Protein AF-0000000068181730 (afdb_homodimer)

Radius of gyration: 27.71 Å; Cα contacts (8 Å, |Δi|>4): 820; chains: 2; bounding box: 53×85×64 Å

Structure (mmCIF, N/CA/C/O backbone):
data_AF-0000000068181730-model_v1
#
loop_
_entity.id
_entity.type
_entity.pdbx_description
1 polymer 'RES domain-containing protein'
#
loop_
_atom_site.group_PDB
_atom_site.id
_atom_site.type_symbol
_atom_site.label_atom_id
_atom_site.label_alt_id
_atom_site.label_comp_id
_atom_site.label_asym_id
_atom_site.label_entity_id
_atom_site.label_seq_id
_atom_site.pdbx_PDB_ins_code
_atom_site.Cartn_x
_atom_site.Cartn_y
_atom_site.Cartn_z
_atom_site.occupancy
_atom_site.B_iso_or_equiv
_atom_site.auth_seq_id
_atom_site.auth_comp_id
_atom_site.auth_asym_id
_atom_site.auth_atom_id
_atom_site.pdbx_PDB_model_num
ATOM 1 N N . MET A 1 1 ? 21.375 6.812 -10.547 1 63.5 1 MET A N 1
ATOM 2 C CA . MET A 1 1 ? 20.531 7.949 -10.883 1 63.5 1 MET A CA 1
ATOM 3 C C . MET A 1 1 ? 19.5 7.566 -11.938 1 63.5 1 MET A C 1
ATOM 5 O O . MET A 1 1 ? 18.297 7.789 -11.75 1 63.5 1 MET A O 1
ATOM 9 N N . LEU A 1 2 ? 19.984 6.859 -12.977 1 66.31 2 LEU A N 1
ATOM 10 C CA . LEU A 1 2 ? 19.094 6.492 -14.07 1 66.31 2 LEU A CA 1
ATOM 11 C C . LEU A 1 2 ? 18.047 5.492 -13.602 1 66.31 2 LEU A C 1
ATOM 13 O O . LEU A 1 2 ? 16.859 5.617 -13.938 1 66.31 2 LEU A O 1
ATOM 17 N N . VAL A 1 3 ? 18.453 4.613 -12.711 1 73.75 3 VAL A N 1
ATOM 18 C CA . VAL A 1 3 ? 17.547 3.568 -12.242 1 73.75 3 VAL A CA 1
ATOM 19 C C . VAL A 1 3 ? 16.469 4.184 -11.359 1 73.75 3 VAL A C 1
ATOM 21 O O . VAL A 1 3 ? 15.289 3.807 -11.438 1 73.75 3 VAL A O 1
ATOM 24 N N . VAL A 1 4 ? 16.906 5.164 -10.656 1 78.12 4 VAL A N 1
ATOM 25 C CA . VAL A 1 4 ? 15.977 5.816 -9.742 1 78.12 4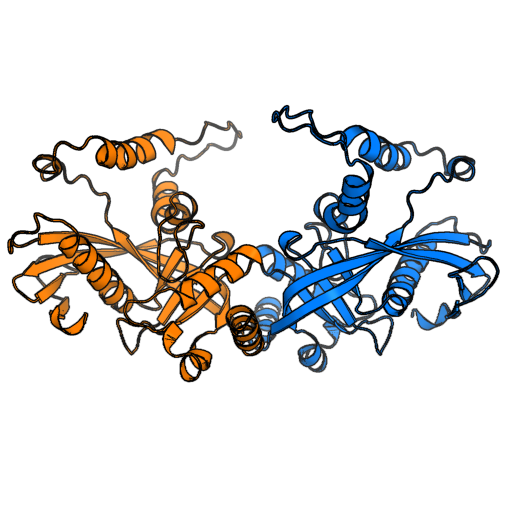 VAL A CA 1
ATOM 26 C C . VA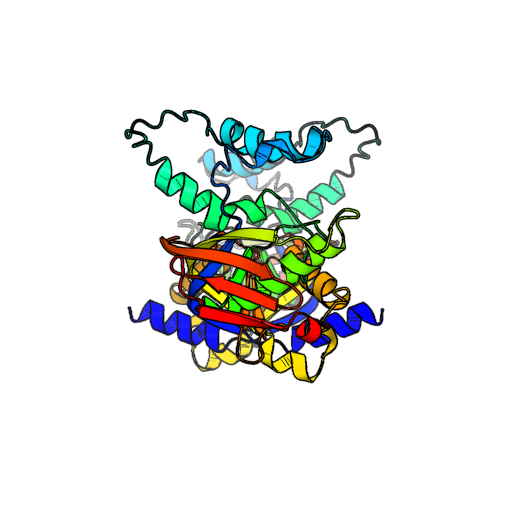L A 1 4 ? 14.938 6.598 -10.539 1 78.12 4 VAL A C 1
ATOM 28 O O . VAL A 1 4 ? 13.742 6.539 -10.242 1 78.12 4 VAL A O 1
ATOM 31 N N . PHE A 1 5 ? 15.375 7.266 -11.547 1 78.31 5 PHE A N 1
ATOM 32 C CA . PHE A 1 5 ? 14.469 8.047 -12.375 1 78.31 5 PHE A CA 1
ATOM 33 C C . PHE A 1 5 ? 13.508 7.133 -13.133 1 78.31 5 PHE A C 1
ATOM 35 O O . PHE A 1 5 ? 12.32 7.441 -13.266 1 78.31 5 PHE A O 1
ATOM 42 N N . GLU A 1 6 ? 14.039 6.059 -13.617 1 83.19 6 GLU A N 1
ATOM 43 C CA . GLU A 1 6 ? 13.211 5.094 -14.328 1 83.19 6 GLU A CA 1
ATOM 44 C C . GLU A 1 6 ? 12.133 4.512 -13.422 1 83.19 6 GLU A C 1
ATOM 46 O O . GLU A 1 6 ? 10.984 4.367 -13.836 1 83.19 6 GLU A O 1
ATOM 51 N N . MET A 1 7 ? 12.492 4.281 -12.242 1 89.31 7 MET A N 1
ATOM 52 C CA . MET A 1 7 ? 11.562 3.717 -11.273 1 89.31 7 MET A CA 1
ATOM 53 C C . MET A 1 7 ? 10.477 4.723 -10.914 1 89.31 7 MET A C 1
ATOM 55 O O . MET A 1 7 ? 9.305 4.355 -10.781 1 89.31 7 MET A O 1
ATOM 59 N N . ARG A 1 8 ? 10.883 5.996 -10.828 1 86.94 8 ARG A N 1
ATOM 60 C CA . ARG A 1 8 ? 9.922 7.047 -10.531 1 86.94 8 ARG A CA 1
ATOM 61 C C . ARG A 1 8 ? 8.906 7.203 -11.656 1 86.94 8 ARG A C 1
ATOM 63 O O . ARG A 1 8 ? 7.707 7.324 -11.406 1 86.94 8 ARG A O 1
ATOM 70 N N . SER A 1 9 ? 9.414 7.199 -12.852 1 88.75 9 SER A N 1
ATOM 71 C CA . SER A 1 9 ? 8.547 7.328 -14.016 1 88.75 9 SER A CA 1
ATOM 72 C C . SER A 1 9 ? 7.598 6.145 -14.133 1 88.75 9 SER A C 1
ATOM 74 O O . SER A 1 9 ? 6.414 6.316 -14.445 1 88.75 9 SER A O 1
ATOM 76 N N . LEU A 1 10 ? 8.102 4.988 -13.867 1 93 10 LEU A N 1
ATOM 77 C CA . LEU A 1 10 ? 7.297 3.773 -13.93 1 93 10 LEU A CA 1
ATOM 78 C C . LEU A 1 10 ? 6.121 3.848 -12.961 1 93 10 LEU A C 1
ATOM 80 O O . LEU A 1 10 ? 4.969 3.688 -13.367 1 93 10 LEU A O 1
ATOM 84 N N . PHE A 1 11 ? 6.355 4.203 -11.734 1 93.25 11 PHE A N 1
ATOM 85 C CA . PHE A 1 11 ? 5.312 4.191 -10.719 1 93.25 11 PHE A CA 1
ATOM 86 C C . PHE A 1 11 ? 4.332 5.336 -10.93 1 93.25 11 PHE A C 1
ATOM 88 O O . PHE A 1 11 ? 3.148 5.215 -10.609 1 93.25 11 PHE A O 1
ATOM 95 N N . ALA A 1 12 ? 4.797 6.398 -11.484 1 89.56 12 ALA A N 1
ATOM 96 C CA . ALA A 1 12 ? 3.934 7.551 -11.734 1 89.56 12 ALA A CA 1
ATOM 97 C C . ALA A 1 12 ? 2.873 7.219 -12.781 1 89.56 12 ALA A C 1
ATOM 99 O O . ALA A 1 12 ? 1.858 7.914 -12.891 1 89.56 12 ALA A O 1
ATOM 100 N N . GLN A 1 13 ? 3.062 6.148 -13.516 1 91.94 13 GLN A N 1
ATOM 101 C CA . GLN A 1 13 ? 2.166 5.805 -14.617 1 91.94 13 GLN A CA 1
ATOM 102 C C . GLN A 1 13 ? 1.231 4.664 -14.227 1 91.94 13 GLN A C 1
ATOM 104 O O . GLN A 1 13 ? 0.318 4.316 -14.977 1 91.94 13 GLN A O 1
ATOM 109 N N . LEU A 1 14 ? 1.401 4.168 -13.055 1 93.62 14 LEU A N 1
ATOM 110 C CA . LEU A 1 14 ? 0.621 3.002 -12.648 1 93.62 14 LEU A CA 1
ATOM 111 C C . LEU A 1 14 ? -0.797 3.406 -12.258 1 93.62 14 LEU A C 1
ATOM 113 O O . LEU A 1 14 ? -1.021 4.523 -11.789 1 93.62 14 LEU A O 1
ATOM 117 N N . THR A 1 15 ? -1.684 2.508 -12.508 1 92.88 15 THR A N 1
ATOM 118 C CA . THR A 1 15 ? -3.045 2.566 -11.984 1 92.88 15 THR A CA 1
ATOM 119 C C . THR A 1 15 ? -3.305 1.418 -11.016 1 92.88 15 THR A C 1
ATOM 121 O O . THR A 1 15 ? -2.428 0.584 -10.781 1 92.88 15 THR A O 1
ATOM 124 N N . LEU A 1 16 ? -4.484 1.465 -10.43 1 95.44 16 LEU A N 1
ATOM 125 C CA . LEU A 1 16 ? -4.895 0.364 -9.562 1 95.44 16 LEU A CA 1
ATOM 126 C C . LEU A 1 16 ? -5.977 -0.477 -10.234 1 95.44 16 LEU A C 1
ATOM 128 O O . LEU A 1 16 ? -6.648 -0.011 -11.156 1 95.44 16 LEU A O 1
ATOM 132 N N . THR A 1 17 ? -6.066 -1.649 -9.852 1 95.44 17 THR A N 1
ATOM 133 C CA . THR A 1 17 ? -7.199 -2.518 -10.156 1 95.44 17 THR A CA 1
ATOM 134 C C . THR A 1 17 ? -7.785 -3.113 -8.883 1 95.44 17 THR A C 1
ATOM 136 O O . THR A 1 17 ? -7.051 -3.631 -8.039 1 95.44 17 THR A O 1
ATOM 139 N N . ASP A 1 18 ? -9.07 -2.967 -8.766 1 95.25 18 ASP A N 1
ATOM 140 C CA . ASP A 1 18 ? -9.75 -3.463 -7.574 1 95.25 18 ASP A CA 1
ATOM 141 C C . ASP A 1 18 ? -10.102 -4.945 -7.715 1 95.25 18 ASP A C 1
ATOM 143 O O . ASP A 1 18 ? -11.047 -5.301 -8.414 1 95.25 18 ASP A O 1
ATOM 147 N N . VAL A 1 19 ? -9.414 -5.812 -7 1 95.88 19 VAL A N 1
ATOM 148 C CA . VAL A 1 19 ? -9.531 -7.262 -7.094 1 95.88 19 VAL A CA 1
ATOM 149 C C . VAL A 1 19 ? -10.383 -7.789 -5.938 1 95.88 19 VAL A C 1
ATOM 151 O O . VAL A 1 19 ? -10.117 -7.477 -4.773 1 95.88 19 VAL A O 1
ATOM 154 N N . HIS A 1 20 ? -11.406 -8.5 -6.262 1 95.69 20 HIS A N 1
ATOM 155 C CA . HIS A 1 20 ? -12.266 -9.227 -5.324 1 95.69 20 HIS A CA 1
ATOM 156 C C . HIS A 1 20 ? -12.648 -10.594 -5.871 1 95.69 20 HIS A C 1
ATOM 158 O O . HIS A 1 20 ? -13.773 -10.789 -6.336 1 95.69 20 HIS A O 1
ATOM 164 N N . GLN A 1 21 ? -11.711 -11.492 -5.719 1 97.31 21 GLN A N 1
ATOM 165 C CA . GLN A 1 21 ? -11.93 -12.797 -6.336 1 97.31 21 GLN A CA 1
ATOM 166 C C . GLN A 1 21 ? -11.031 -13.859 -5.711 1 97.31 21 GLN A C 1
ATOM 168 O O . GLN A 1 21 ? -10.117 -13.539 -4.945 1 97.31 21 GLN A O 1
ATOM 173 N N . ASP A 1 22 ? -11.344 -15.109 -6.051 1 98.25 22 ASP A N 1
ATOM 174 C CA . ASP A 1 22 ? -10.445 -16.203 -5.719 1 98.25 22 ASP A CA 1
ATOM 175 C C . ASP A 1 22 ? -9.258 -16.25 -6.672 1 98.25 22 ASP A C 1
ATOM 177 O O . ASP A 1 22 ? -9.414 -16.047 -7.879 1 98.25 22 ASP A O 1
ATOM 181 N N . ILE A 1 23 ? -8.148 -16.531 -6.098 1 98.56 23 ILE A N 1
ATOM 182 C CA . ILE A 1 23 ? -6.895 -16.688 -6.828 1 98.56 23 ILE A CA 1
ATOM 183 C C . ILE A 1 23 ? -6.328 -18.078 -6.578 1 98.56 23 ILE A C 1
ATOM 185 O O . ILE A 1 23 ? -6.422 -18.609 -5.469 1 98.56 23 ILE A O 1
ATOM 189 N N . ALA A 1 24 ? -5.797 -18.688 -7.613 1 98.75 24 ALA A N 1
ATOM 190 C CA . ALA A 1 24 ? -5.238 -20.031 -7.5 1 98.75 24 ALA A CA 1
ATOM 191 C C . ALA A 1 24 ? -3.818 -19.984 -6.938 1 98.75 24 ALA A C 1
ATOM 193 O O . ALA A 1 24 ? -2.979 -19.219 -7.41 1 98.75 24 ALA A O 1
ATOM 194 N N . ARG A 1 25 ? -3.602 -20.766 -5.988 1 98.44 25 ARG A N 1
ATOM 195 C CA . ARG A 1 25 ? -2.305 -20.953 -5.348 1 98.44 25 ARG A CA 1
ATOM 196 C C . ARG A 1 25 ? -1.82 -22.391 -5.5 1 98.44 25 ARG A C 1
ATOM 198 O O . ARG A 1 25 ? -2.488 -23.328 -5.055 1 98.44 25 ARG A O 1
ATOM 205 N N . ASN A 1 26 ? -0.665 -22.578 -6.156 1 97.44 26 ASN A N 1
ATOM 206 C CA . ASN A 1 26 ? -0.078 -23.875 -6.461 1 97.44 26 ASN A CA 1
ATOM 207 C C . ASN A 1 26 ? 1.216 -24.094 -5.684 1 97.44 26 ASN A C 1
ATOM 209 O O . ASN A 1 26 ? 2.213 -23.422 -5.918 1 97.44 26 ASN A O 1
ATOM 213 N N . ILE A 1 27 ? 1.156 -25.031 -4.73 1 94.75 27 ILE A N 1
ATOM 214 C CA . ILE A 1 27 ? 2.318 -25.266 -3.883 1 94.75 27 ILE A CA 1
ATOM 215 C C . ILE A 1 27 ? 2.727 -26.734 -3.959 1 94.75 27 ILE A C 1
ATOM 217 O O . ILE A 1 27 ? 1.942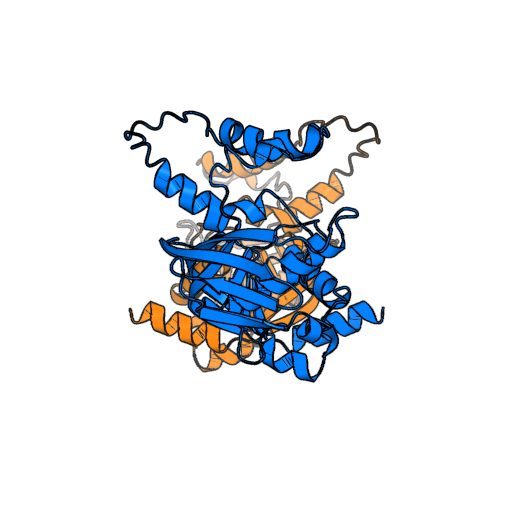 -27.578 -4.398 1 94.75 27 ILE A O 1
ATOM 221 N N . VAL A 1 28 ? 3.973 -26.938 -3.568 1 90.88 28 VAL A N 1
ATOM 222 C CA . VAL A 1 28 ? 4.453 -28.312 -3.475 1 90.88 28 VAL A CA 1
ATOM 223 C C . VAL A 1 28 ? 3.711 -29.047 -2.357 1 90.88 28 VAL A C 1
ATOM 225 O O . VAL A 1 28 ? 3.482 -28.484 -1.284 1 90.88 28 VAL A O 1
ATOM 228 N N . SER A 1 29 ? 3.225 -30.188 -2.621 1 79.94 29 SER A N 1
ATOM 229 C CA . SER A 1 29 ? 2.539 -30.984 -1.618 1 79.94 29 SER A CA 1
ATOM 230 C C . SER A 1 29 ? 3.525 -31.578 -0.613 1 79.94 29 SER A C 1
ATOM 232 O O . SER A 1 29 ? 4.598 -32.062 -0.992 1 79.94 29 SER A O 1
ATOM 234 N N . LEU A 1 30 ? 3.545 -31.078 0.678 1 55.16 30 LEU A N 1
ATOM 235 C CA . LEU A 1 30 ? 4.391 -31.719 1.68 1 55.16 30 LEU A CA 1
ATOM 236 C C . LEU A 1 30 ? 3.936 -33.156 1.942 1 55.16 30 LEU A C 1
ATOM 238 O O . LEU A 1 30 ? 4.453 -33.812 2.84 1 55.16 30 LEU A O 1
ATOM 242 N N . ARG A 1 31 ? 2.988 -33.594 1.496 1 46.03 31 ARG A N 1
ATOM 243 C CA . ARG A 1 31 ? 2.689 -35 1.79 1 46.03 31 ARG A CA 1
ATOM 244 C C . ARG A 1 31 ? 3.963 -35.812 1.816 1 46.03 31 ARG A C 1
ATOM 246 O O . ARG A 1 31 ? 4.934 -35.5 1.126 1 46.03 31 ARG A O 1
ATOM 253 N N . GLN A 1 32 ? 4.035 -36.875 2.727 1 39.31 32 GLN A N 1
ATOM 254 C CA . GLN A 1 32 ? 4.887 -38 3.16 1 39.31 32 GLN A CA 1
ATOM 255 C C . GLN A 1 32 ? 5.539 -38.688 1.97 1 39.31 32 GLN A C 1
ATOM 257 O O . GLN A 1 32 ? 4.883 -39.438 1.248 1 39.31 32 GLN A O 1
ATOM 262 N N . SER A 1 33 ? 6.152 -38.156 1.088 1 33.31 33 SER A N 1
ATOM 263 C CA . SER A 1 33 ? 6.93 -39.281 0.602 1 33.31 33 SER A CA 1
ATOM 264 C C . SER A 1 33 ? 7.59 -40.031 1.754 1 33.31 33 SER A C 1
ATOM 266 O O . SER A 1 33 ? 8.523 -39.531 2.379 1 33.31 33 SER A O 1
ATOM 268 N N . GLN A 1 34 ? 7.07 -40.625 2.699 1 33.78 34 GLN A N 1
ATOM 269 C CA . GLN A 1 34 ? 7.668 -41.75 3.412 1 33.78 34 GLN A CA 1
ATOM 270 C C . GLN A 1 34 ? 8.648 -42.5 2.523 1 33.78 34 GLN A C 1
ATOM 272 O O . GLN A 1 34 ? 9.703 -42.938 2.99 1 33.78 34 GLN A O 1
ATOM 277 N N . ASN A 1 35 ? 8.328 -42.969 1.306 1 33 35 ASN A N 1
ATOM 278 C CA . ASN A 1 35 ? 9.219 -43.875 0.572 1 33 35 ASN A CA 1
ATOM 279 C C . ASN A 1 35 ? 10.336 -43.094 -0.133 1 33 35 ASN A C 1
ATOM 281 O O . ASN A 1 35 ? 11.383 -43.656 -0.443 1 33 35 ASN A O 1
ATOM 285 N N . LEU A 1 36 ? 10.133 -41.938 -0.705 1 33.47 36 LEU A N 1
ATOM 286 C CA . LEU A 1 36 ? 11.234 -41.438 -1.514 1 33.47 36 LEU A CA 1
ATOM 287 C C . LEU A 1 36 ? 12.258 -40.719 -0.646 1 33.47 36 LEU A C 1
ATOM 289 O O . LEU A 1 36 ? 13.289 -40.25 -1.146 1 33.47 36 LEU A O 1
ATOM 293 N N . PHE A 1 37 ? 12.008 -40.281 0.614 1 33.31 37 PHE A N 1
ATOM 294 C CA . PHE A 1 37 ? 13.031 -39.812 1.543 1 33.31 37 PHE A CA 1
ATOM 295 C C . PHE A 1 37 ? 14.156 -40.844 1.649 1 33.31 37 PHE A C 1
ATOM 297 O O . PHE A 1 37 ? 15.102 -40.656 2.42 1 33.31 37 PHE A O 1
ATOM 304 N N . ASP A 1 38 ? 13.859 -42 1.159 1 32.56 38 ASP A N 1
ATOM 305 C CA . ASP A 1 38 ? 14.992 -42.938 1.269 1 32.56 38 ASP A CA 1
ATOM 306 C C . ASP A 1 38 ? 16.203 -42.406 0.51 1 32.56 38 ASP A C 1
ATOM 308 O O . ASP A 1 38 ? 17.344 -42.688 0.875 1 32.56 38 ASP A O 1
ATOM 312 N N . ASP A 1 39 ? 16.016 -41.969 -0.745 1 29.7 39 ASP A N 1
ATOM 313 C CA . ASP A 1 39 ? 17.234 -41.812 -1.526 1 29.7 39 ASP A CA 1
ATOM 314 C C . ASP A 1 39 ? 17.781 -40.406 -1.44 1 29.7 39 ASP A C 1
ATOM 316 O O . ASP A 1 39 ? 18.641 -40 -2.236 1 29.7 39 ASP A O 1
ATOM 320 N N . LEU A 1 40 ? 17.031 -39.438 -0.849 1 31.88 40 LEU A N 1
ATOM 321 C CA . LEU A 1 40 ? 17.75 -38.156 -0.854 1 31.88 40 LEU A CA 1
ATOM 322 C C . LEU A 1 40 ? 19.062 -38.281 -0.098 1 31.88 40 LEU A C 1
ATOM 324 O O . LEU A 1 40 ? 19.203 -39.125 0.792 1 31.88 40 LEU A O 1
ATOM 328 N N . THR A 1 41 ? 20.109 -37.656 -0.717 1 32.34 41 THR A N 1
ATOM 329 C CA . THR A 1 41 ? 21.484 -37.688 -0.242 1 32.34 41 THR A CA 1
ATOM 330 C C . THR A 1 41 ? 21.562 -37.375 1.247 1 32.34 41 THR A C 1
ATOM 332 O O . THR A 1 41 ? 20.641 -36.75 1.793 1 32.34 41 THR A O 1
ATOM 335 N N . ASP A 1 42 ? 22.578 -37.812 2.045 1 32.16 42 ASP A N 1
ATOM 336 C CA . ASP A 1 42 ? 23.109 -37.719 3.396 1 32.16 42 ASP A CA 1
ATOM 337 C C . ASP A 1 42 ? 23.109 -36.25 3.885 1 32.16 42 ASP A C 1
ATOM 339 O O . ASP A 1 42 ? 23.641 -35.969 4.953 1 32.16 42 ASP A O 1
ATOM 343 N N . ASP A 1 43 ? 22.906 -35.219 2.943 1 31.81 43 ASP A N 1
ATOM 344 C CA . ASP A 1 43 ? 23.188 -34 3.664 1 31.81 43 ASP A CA 1
ATOM 345 C C . ASP A 1 43 ? 22.031 -33.625 4.59 1 31.81 43 ASP A C 1
ATOM 347 O O . ASP A 1 43 ? 20.891 -33.5 4.145 1 31.81 43 ASP A O 1
ATOM 351 N N . PRO A 1 44 ? 22.062 -33.75 5.938 1 34.5 44 PRO A N 1
ATOM 352 C CA . PRO A 1 44 ? 21.172 -33.531 7.074 1 34.5 44 PRO A CA 1
ATOM 353 C C . PRO A 1 44 ? 20.453 -32.188 6.988 1 34.5 44 PRO A C 1
ATOM 355 O O . PRO A 1 44 ? 19.359 -32 7.566 1 34.5 44 PRO A O 1
ATOM 358 N N . ALA A 1 45 ? 21.062 -31.234 6.441 1 34.16 45 ALA A N 1
ATOM 359 C CA . ALA A 1 45 ? 20.562 -29.875 6.656 1 34.16 45 ALA A CA 1
ATOM 360 C C . ALA A 1 45 ? 19.234 -29.656 5.957 1 34.16 45 ALA A C 1
ATOM 362 O O . ALA A 1 45 ? 18.391 -28.875 6.422 1 34.16 45 ALA A O 1
ATOM 363 N N . GLY A 1 46 ? 19 -30.172 4.812 1 35.09 46 GLY A N 1
ATOM 364 C CA . GLY A 1 46 ? 17.766 -29.984 4.066 1 35.09 46 GLY A CA 1
ATOM 365 C C . GLY A 1 46 ? 16.562 -30.641 4.73 1 35.09 46 GLY A C 1
ATOM 366 O O . GLY A 1 46 ? 15.438 -30.188 4.551 1 35.09 46 GLY A O 1
ATOM 367 N N . TRP A 1 47 ? 16.781 -31.812 5.387 1 35.69 47 TRP A N 1
ATOM 368 C CA . TRP A 1 47 ? 15.742 -32.594 6.074 1 35.69 47 TRP A CA 1
ATOM 369 C C . TRP A 1 47 ? 15.219 -31.828 7.285 1 35.69 47 TRP A C 1
ATOM 371 O O . TRP A 1 47 ? 14.016 -31.828 7.555 1 35.69 47 TRP A O 1
ATOM 381 N N . LEU A 1 48 ? 16.125 -31.188 7.945 1 35.31 48 LEU A N 1
ATOM 382 C CA . LEU A 1 48 ? 15.766 -30.547 9.203 1 35.31 48 LEU A CA 1
ATOM 383 C C . LEU A 1 48 ? 14.742 -29.438 8.977 1 35.31 48 LEU A C 1
ATOM 385 O O . LEU A 1 48 ? 13.852 -29.234 9.805 1 35.31 48 LEU A O 1
ATOM 389 N N . LEU A 1 49 ? 14.758 -28.781 7.84 1 34.69 49 LEU A N 1
ATOM 390 C CA . LEU A 1 49 ? 13.859 -27.641 7.691 1 34.69 49 LEU A CA 1
ATOM 391 C C . LEU A 1 49 ? 12.414 -28.109 7.5 1 34.69 49 LEU A C 1
ATOM 393 O O . LEU A 1 49 ? 11.492 -27.516 8.07 1 34.69 49 LEU A O 1
ATOM 397 N N . ALA A 1 50 ? 12.047 -29.188 6.84 1 35.5 50 ALA A N 1
ATOM 398 C CA . ALA A 1 50 ? 10.68 -29.688 6.719 1 35.5 50 ALA A CA 1
ATOM 399 C C . ALA A 1 50 ? 10.188 -30.266 8.039 1 35.5 50 ALA A C 1
ATOM 401 O O . ALA A 1 50 ? 9.055 -30.031 8.445 1 35.5 50 ALA A O 1
ATOM 402 N N . GLN A 1 51 ? 10.961 -31.047 8.766 1 38.28 51 GLN A N 1
ATOM 403 C CA . GLN A 1 51 ? 10.578 -31.609 10.055 1 38.28 51 GLN A CA 1
ATOM 404 C C . GLN A 1 51 ? 10.484 -30.547 11.133 1 38.28 51 GLN A C 1
ATOM 406 O O . GLN A 1 51 ? 9.625 -30.609 12.016 1 38.28 51 GLN A O 1
ATOM 411 N N . LYS A 1 52 ? 11.414 -29.594 11.219 1 38.03 52 LYS A N 1
ATOM 412 C CA . LYS A 1 52 ? 11.375 -28.547 12.227 1 38.03 52 LYS A CA 1
ATOM 413 C C . LYS A 1 52 ? 10.195 -27.609 12 1 38.03 52 LYS A C 1
ATOM 415 O O . LYS A 1 52 ? 9.609 -27.094 12.953 1 38.03 52 LYS A O 1
ATOM 420 N N . VAL A 1 53 ? 9.727 -27.375 10.828 1 37.44 53 VAL A N 1
ATOM 421 C CA . VAL A 1 53 ? 8.555 -26.531 10.586 1 37.44 53 VAL A CA 1
ATOM 422 C C . VAL A 1 53 ? 7.301 -27.234 11.102 1 37.44 53 VAL A C 1
ATOM 424 O O . VAL A 1 53 ? 6.418 -26.594 11.68 1 37.44 53 VAL A O 1
ATOM 427 N N . GLU A 1 54 ? 7.152 -28.594 10.977 1 36.53 54 GLU A N 1
ATOM 428 C CA . GLU A 1 54 ? 6.012 -29.25 11.609 1 36.53 54 GLU A CA 1
ATOM 429 C C . GLU A 1 54 ? 6.066 -29.109 13.125 1 36.53 54 GLU A C 1
ATOM 431 O O . GLU A 1 54 ? 5.035 -28.922 13.773 1 36.53 54 GLU A O 1
ATOM 436 N N . ALA A 1 55 ? 7.211 -29.344 13.758 1 38.31 55 ALA A N 1
ATOM 437 C CA . ALA A 1 55 ? 7.309 -29.266 15.219 1 38.31 55 ALA A CA 1
ATOM 438 C C . ALA A 1 55 ? 7.184 -27.828 15.703 1 38.31 55 ALA A C 1
ATOM 440 O O . ALA A 1 55 ? 6.617 -27.578 16.766 1 38.31 55 ALA A O 1
ATOM 441 N N . GLU A 1 56 ? 7.84 -26.891 15.086 1 36.12 56 GLU A N 1
ATOM 442 C CA . GLU A 1 56 ? 7.883 -25.531 15.617 1 36.12 56 GLU A CA 1
ATOM 443 C C . GLU A 1 56 ? 6.566 -24.812 15.375 1 36.12 56 GLU A C 1
ATOM 445 O O . GLU A 1 56 ? 6.305 -23.766 15.977 1 36.12 56 GLU A O 1
ATOM 450 N N . ILE A 1 57 ? 5.758 -25.25 14.484 1 34.38 57 ILE A N 1
ATOM 451 C CA . ILE A 1 57 ? 4.492 -24.562 14.242 1 34.38 57 ILE A CA 1
ATOM 452 C C . ILE A 1 57 ? 3.51 -24.875 15.367 1 34.38 57 ILE A C 1
ATOM 454 O O . ILE A 1 57 ? 2.322 -24.562 15.266 1 34.38 57 ILE A O 1
ATOM 458 N N . LYS A 1 58 ? 4.031 -25.641 16.344 1 34.09 58 LYS A N 1
ATOM 459 C CA . LYS A 1 58 ? 3.072 -25.734 17.453 1 34.09 58 LYS A CA 1
ATOM 460 C C . LYS A 1 58 ? 2.902 -24.375 18.141 1 34.09 58 LYS A C 1
ATOM 462 O O . LYS A 1 58 ? 3.867 -23.812 18.656 1 34.09 58 LYS A O 1
ATOM 467 N N . PRO A 1 59 ? 1.956 -23.547 17.828 1 30.56 59 PRO A N 1
ATOM 468 C CA . PRO A 1 59 ? 1.731 -22.328 18.594 1 30.56 59 PRO A CA 1
ATOM 469 C C . PRO A 1 59 ? 1.708 -22.562 20.109 1 30.56 59 PRO A C 1
ATOM 471 O O . PRO A 1 59 ? 1.423 -23.688 20.547 1 30.56 59 PRO A O 1
ATOM 474 N N . PRO A 1 60 ? 2.398 -21.719 20.812 1 29.53 60 PRO A N 1
ATOM 475 C CA . PRO A 1 60 ? 2.211 -21.859 22.25 1 29.53 60 PRO A CA 1
ATOM 476 C C . PRO A 1 60 ? 0.738 -21.859 22.656 1 29.53 60 PRO A C 1
ATOM 478 O O . PRO A 1 60 ? -0.103 -21.297 21.953 1 29.53 60 PRO A O 1
ATOM 481 N N . PRO A 1 61 ? 0.327 -22.766 23.609 1 30.83 61 PRO A N 1
ATOM 482 C CA . PRO A 1 61 ? -1.023 -22.812 24.172 1 30.83 61 PRO A CA 1
ATOM 483 C C . PRO A 1 61 ? -1.485 -21.453 24.703 1 30.83 61 PRO A C 1
ATOM 485 O O . PRO A 1 61 ? -0.974 -20.984 25.719 1 30.83 61 PRO A O 1
ATOM 488 N N . TYR A 1 62 ? -1.411 -20.391 24.047 1 26.58 62 TYR A N 1
ATOM 489 C CA . TYR A 1 62 ? -2.154 -19.344 24.719 1 26.58 62 TYR A CA 1
ATOM 490 C C . TYR A 1 62 ? -3.582 -19.781 25.016 1 26.58 62 TYR A C 1
ATOM 492 O O . TYR A 1 62 ? -4.293 -20.234 24.125 1 26.58 62 TYR A O 1
ATOM 500 N N . ARG A 1 63 ? -3.922 -20 26.344 1 28.45 63 ARG A N 1
ATOM 501 C CA . ARG A 1 63 ? -5.098 -20.359 27.125 1 28.45 63 ARG A CA 1
ATOM 502 C C . ARG A 1 63 ? -6.195 -19.312 26.984 1 28.45 63 ARG A C 1
ATOM 504 O O . ARG A 1 63 ? -6.254 -18.359 27.766 1 28.45 63 ARG A O 1
ATOM 511 N N . SER A 1 64 ? -6.41 -18.516 25.938 1 28.61 64 SER A N 1
ATOM 512 C CA . SER A 1 64 ? -7.723 -17.906 26.109 1 28.61 64 SER A CA 1
ATOM 513 C C . SER A 1 64 ? -8.797 -18.969 26.312 1 28.61 64 SER A C 1
ATOM 515 O O . SER A 1 64 ? -8.633 -20.109 25.906 1 28.61 64 SER A O 1
ATOM 517 N N . TYR A 1 65 ? -9.758 -18.781 27.234 1 31.58 65 TYR A N 1
ATOM 518 C CA . TYR A 1 65 ? -10.836 -19.641 27.734 1 31.58 65 TYR A CA 1
ATOM 519 C C . TYR A 1 65 ? -11.625 -20.25 26.578 1 31.58 65 TYR A C 1
ATOM 521 O O . TYR A 1 65 ? -12.562 -21.016 26.812 1 31.58 65 TYR A O 1
ATOM 529 N N . THR A 1 66 ? -11.891 -19.406 25.547 1 32.16 66 THR A N 1
ATOM 530 C CA . THR A 1 66 ? -12.773 -20.172 24.688 1 32.16 66 THR A CA 1
ATOM 531 C C . THR A 1 66 ? -12.07 -21.422 24.172 1 32.16 66 THR A C 1
ATOM 533 O O . THR A 1 66 ? -10.891 -21.375 23.812 1 32.16 66 THR A O 1
ATOM 536 N N . PRO A 1 67 ? -12.68 -22.547 24.344 1 30.39 67 PRO A N 1
ATOM 537 C CA . PRO A 1 67 ? -12.078 -23.781 23.844 1 30.39 67 PRO A CA 1
ATOM 538 C C . PRO A 1 67 ? -11.398 -23.609 22.5 1 30.39 67 PRO A C 1
ATOM 540 O O . PRO A 1 67 ? -11.922 -22.906 21.625 1 30.39 67 PRO A O 1
ATOM 543 N N . ILE A 1 68 ? -10.148 -23.312 22.484 1 35 68 ILE A N 1
ATOM 544 C CA . ILE A 1 68 ? -9.289 -23.547 21.328 1 35 68 ILE A CA 1
ATOM 545 C C . ILE A 1 68 ? -9.82 -24.719 20.516 1 35 68 ILE A C 1
ATOM 547 O O . ILE A 1 68 ? -9.727 -25.875 20.969 1 35 68 ILE A O 1
ATOM 551 N N . ILE A 1 69 ? -11.109 -24.719 20.125 1 34.38 69 ILE A N 1
ATOM 552 C CA . ILE A 1 69 ? -11.305 -25.781 19.141 1 34.38 69 ILE A CA 1
ATOM 553 C C . ILE A 1 69 ? -10.086 -25.891 18.234 1 34.38 69 ILE A C 1
ATOM 555 O O . ILE A 1 69 ? -9.719 -24.906 17.578 1 34.38 69 ILE A O 1
ATOM 559 N N . ASP A 1 70 ? -9.078 -26.562 18.438 1 34.94 70 ASP A N 1
ATOM 560 C CA . ASP A 1 70 ? -7.934 -27.141 17.734 1 34.94 70 ASP A CA 1
ATOM 561 C C . ASP A 1 70 ? -8.234 -27.328 16.25 1 34.94 70 ASP A C 1
ATOM 563 O O . ASP A 1 70 ? -8.742 -28.391 15.852 1 34.94 70 ASP A O 1
ATOM 567 N N . ARG A 1 71 ? -8.836 -26.391 15.547 1 40.12 71 ARG A N 1
ATOM 568 C CA . ARG A 1 71 ? -8.992 -26.797 14.148 1 40.12 71 ARG A CA 1
ATOM 569 C C . ARG A 1 71 ? -7.641 -26.844 13.445 1 40.12 71 ARG A C 1
ATOM 571 O O . ARG A 1 71 ? -7.258 -25.891 12.766 1 40.12 71 ARG A O 1
ATOM 578 N N . PRO A 1 72 ? -6.812 -27.688 13.836 1 43.91 72 PRO A N 1
ATOM 579 C CA . PRO A 1 72 ? -5.465 -27.891 13.297 1 43.91 72 PRO A CA 1
ATOM 580 C C . PRO A 1 72 ? -5.426 -27.875 11.773 1 43.91 72 PRO A C 1
ATOM 582 O O . PRO A 1 72 ? -4.484 -27.328 11.188 1 43.91 72 PRO A O 1
ATOM 585 N N . PHE A 1 73 ? -6.48 -28.484 11.188 1 46.34 73 PHE A N 1
ATOM 586 C CA . PHE A 1 73 ? -6.469 -28.625 9.734 1 46.34 73 PHE A CA 1
ATOM 587 C C . PHE A 1 73 ? -6.594 -27.281 9.055 1 46.34 73 PHE A C 1
ATOM 589 O O . PHE A 1 73 ? -5.867 -26.984 8.102 1 46.34 73 PHE A O 1
ATOM 596 N N . GLU A 1 74 ? -7.586 -26.422 9.539 1 52.59 74 GLU A N 1
ATOM 597 C CA . GLU A 1 74 ? -7.766 -25.094 8.961 1 52.59 74 GLU A CA 1
ATOM 598 C C . GLU A 1 74 ? -6.508 -24.25 9.133 1 52.59 74 GLU A C 1
ATOM 600 O O . GLU A 1 74 ? -6.121 -23.516 8.219 1 52.59 74 GLU A O 1
ATOM 605 N N . ASP A 1 75 ? -5.918 -24.562 10.172 1 64.81 75 ASP A N 1
ATOM 606 C CA . ASP A 1 75 ? -4.715 -23.797 10.484 1 64.81 75 ASP A CA 1
ATOM 607 C C . ASP A 1 75 ? -3.555 -24.188 9.57 1 64.81 75 ASP A C 1
ATOM 609 O O . ASP A 1 75 ? -2.781 -23.344 9.133 1 64.81 75 ASP A O 1
ATOM 613 N N . ALA A 1 76 ? -3.701 -25.469 9.312 1 71.38 76 ALA A N 1
ATOM 614 C CA . ALA A 1 76 ? -2.639 -25.953 8.43 1 71.38 76 ALA A CA 1
ATOM 615 C C . ALA A 1 76 ? -2.834 -25.438 7.008 1 71.38 76 ALA A C 1
ATOM 617 O O . ALA A 1 76 ? -1.873 -25.031 6.352 1 71.38 76 ALA A O 1
ATOM 618 N N . GLU A 1 77 ? -4.086 -25.422 6.598 1 77.62 77 GLU A N 1
ATOM 619 C CA . GLU A 1 77 ? -4.379 -24.922 5.262 1 77.62 77 GLU A CA 1
ATOM 620 C C . GLU A 1 77 ? -4.031 -23.438 5.148 1 77.62 77 GLU A C 1
ATOM 622 O O . GLU A 1 77 ? -3.467 -23 4.145 1 77.62 77 GLU A O 1
ATOM 627 N N . TRP A 1 78 ? -4.41 -22.781 6.164 1 84.25 78 TRP A N 1
ATOM 628 C CA . TRP A 1 78 ? -4.113 -21.359 6.191 1 84.25 78 TRP A CA 1
ATOM 629 C C . TRP A 1 78 ? -2.607 -21.109 6.145 1 84.25 78 TRP A C 1
ATOM 631 O O . TRP A 1 78 ? -2.129 -20.297 5.348 1 84.25 78 TRP A O 1
ATOM 641 N N . PHE A 1 79 ? -1.993 -21.797 6.883 1 83.19 79 PHE A N 1
ATOM 642 C CA . PHE A 1 79 ? -0.547 -21.609 6.938 1 83.19 79 PHE A CA 1
ATOM 643 C C . PHE A 1 79 ? 0.094 -22 5.609 1 83.19 79 PHE A C 1
ATOM 645 O O . PHE A 1 79 ? 0.844 -21.203 5.027 1 83.19 79 PHE A O 1
ATOM 652 N N . ASN A 1 80 ? -0.217 -23.094 5.133 1 86.12 80 ASN A N 1
ATOM 653 C CA . ASN A 1 80 ? 0.414 -23.578 3.912 1 86.12 80 ASN A CA 1
ATOM 654 C C . ASN A 1 80 ? 0.024 -22.734 2.703 1 86.12 80 ASN A C 1
ATOM 656 O O . ASN A 1 80 ? 0.873 -22.391 1.874 1 86.12 80 ASN A O 1
ATOM 660 N N . ALA A 1 81 ? -1.204 -22.359 2.68 1 93.62 81 ALA A N 1
ATOM 661 C CA . ALA A 1 81 ? -1.723 -21.688 1.487 1 93.62 81 ALA A CA 1
ATOM 662 C C . ALA A 1 81 ? -1.395 -20.188 1.507 1 93.62 81 ALA A C 1
ATOM 664 O O . ALA A 1 81 ? -1.304 -19.562 0.453 1 93.62 81 ALA A O 1
ATOM 665 N N . ILE A 1 82 ? -1.221 -19.656 2.689 1 95.94 82 ILE A N 1
ATOM 666 C CA . ILE A 1 82 ? -1.146 -18.203 2.707 1 95.94 82 ILE A CA 1
ATOM 667 C C . ILE A 1 82 ? 0.118 -17.75 3.439 1 95.94 82 ILE A C 1
ATOM 669 O O . ILE A 1 82 ? 0.928 -17 2.893 1 95.94 82 ILE A O 1
ATOM 673 N N . ILE A 1 83 ? 0.485 -18.281 4.566 1 95.06 83 ILE A N 1
ATOM 674 C CA . ILE A 1 83 ? 1.4 -17.625 5.496 1 95.06 83 ILE A CA 1
ATOM 675 C C . ILE A 1 83 ? 2.838 -18.016 5.164 1 95.06 83 ILE A C 1
ATOM 677 O O . ILE A 1 83 ? 3.762 -17.219 5.336 1 95.06 83 ILE A O 1
ATOM 681 N N . TRP A 1 84 ? 3.076 -19.141 4.641 1 91 84 TRP A N 1
ATOM 682 C CA . TRP A 1 84 ? 4.391 -19.766 4.5 1 91 84 TRP A CA 1
ATOM 683 C C . TRP A 1 84 ? 5.359 -18.812 3.791 1 91 84 TRP A C 1
ATOM 685 O O . TRP A 1 84 ? 6.465 -18.578 4.273 1 91 84 TRP A O 1
ATOM 695 N N . PRO A 1 85 ? 4.961 -18.203 2.752 1 94.25 85 PRO A N 1
ATOM 696 C CA . PRO A 1 85 ? 5.938 -17.375 2.039 1 94.25 85 PRO A CA 1
ATOM 697 C C . PRO A 1 85 ? 6.312 -16.109 2.805 1 94.25 85 PRO A C 1
ATOM 699 O O . PRO A 1 85 ? 7.328 -15.484 2.506 1 94.25 85 PRO A O 1
ATOM 702 N N . PHE A 1 86 ? 5.543 -15.75 3.723 1 95.62 86 PHE A N 1
ATOM 703 C CA . PHE A 1 86 ? 5.828 -14.547 4.496 1 95.62 86 PHE A CA 1
ATOM 704 C C . PHE A 1 86 ? 6.734 -14.867 5.68 1 95.62 86 PHE A C 1
ATOM 706 O O . PHE A 1 86 ? 7.293 -13.961 6.301 1 95.62 86 PHE A O 1
ATOM 713 N N . LYS A 1 87 ? 6.898 -16.109 5.984 1 92.44 87 LYS A N 1
ATOM 714 C CA . LYS A 1 87 ? 7.797 -16.562 7.043 1 92.44 87 LYS A CA 1
ATOM 715 C C . LYS A 1 87 ? 9.102 -17.109 6.469 1 92.44 87 LYS A C 1
ATOM 717 O O . LYS A 1 87 ? 10.164 -16.938 7.059 1 92.44 87 LYS A O 1
ATOM 722 N N . TYR A 1 88 ? 8.992 -17.734 5.348 1 91.19 88 TYR A N 1
ATOM 723 C CA . TYR A 1 88 ? 10.141 -18.344 4.676 1 91.19 88 TYR A CA 1
ATOM 724 C C . TYR A 1 88 ? 10.406 -17.672 3.338 1 91.19 88 TYR A C 1
ATOM 726 O O . TYR A 1 88 ? 9.945 -18.141 2.295 1 91.19 88 TYR A O 1
ATOM 734 N N . TRP A 1 89 ? 11.289 -16.703 3.447 1 93.81 89 TRP A N 1
ATOM 735 C CA . TRP A 1 89 ? 11.531 -15.805 2.318 1 93.81 89 TRP A CA 1
ATOM 736 C C . TRP A 1 89 ? 12.406 -16.484 1.267 1 93.81 89 TRP A C 1
ATOM 738 O O . TRP A 1 89 ? 13.383 -17.156 1.603 1 93.81 89 TRP A O 1
ATOM 748 N N . GLN A 1 90 ? 11.984 -16.375 0.073 1 91.12 90 GLN A N 1
ATOM 749 C CA . GLN A 1 90 ? 12.734 -16.906 -1.059 1 91.12 90 GLN A CA 1
ATOM 750 C C . GLN A 1 90 ? 12.906 -15.859 -2.154 1 91.12 90 GLN A C 1
ATOM 752 O O . GLN A 1 90 ? 12.102 -14.93 -2.262 1 91.12 90 GLN A O 1
ATOM 757 N N . SER A 1 91 ? 13.969 -16.031 -2.941 1 95.31 91 SER A N 1
ATOM 758 C CA . SER A 1 91 ? 14.133 -15.18 -4.117 1 95.31 91 SER A CA 1
ATOM 759 C C . SER A 1 91 ? 13.102 -15.508 -5.188 1 95.31 91 SER A C 1
ATOM 761 O O . SER A 1 91 ? 12.781 -16.688 -5.406 1 95.31 91 SER A O 1
ATOM 763 N N . SER A 1 92 ? 12.594 -14.562 -5.836 1 95.88 92 SER A N 1
ATOM 764 C CA . SER A 1 92 ? 11.594 -14.648 -6.895 1 95.88 92 SER A CA 1
ATOM 765 C C . SER A 1 92 ? 11.656 -13.438 -7.816 1 95.88 92 SER A C 1
ATOM 767 O O . SER A 1 92 ? 12.602 -12.641 -7.746 1 95.88 92 SER A O 1
ATOM 769 N N . ARG A 1 93 ? 10.75 -13.391 -8.711 1 97.69 93 ARG A N 1
ATOM 770 C CA . ARG A 1 93 ? 10.734 -12.32 -9.695 1 97.69 93 ARG A CA 1
ATOM 771 C C . ARG A 1 93 ? 10.688 -10.953 -9.008 1 97.69 93 ARG A C 1
ATOM 773 O O . ARG A 1 93 ? 11.344 -10.008 -9.453 1 97.69 93 ARG A O 1
ATOM 780 N N . PHE A 1 94 ? 9.93 -10.836 -7.875 1 98.44 94 PHE A N 1
ATOM 781 C CA . PHE A 1 94 ? 9.758 -9.516 -7.266 1 98.44 94 PHE A CA 1
ATOM 782 C C . PHE A 1 94 ? 10.414 -9.469 -5.895 1 98.44 94 PHE A C 1
ATOM 784 O O . PHE A 1 94 ? 10.109 -8.586 -5.086 1 98.44 94 PHE A O 1
ATOM 791 N N . SER A 1 95 ? 11.328 -10.484 -5.543 1 98.38 95 SER A N 1
ATOM 792 C CA . SER A 1 95 ? 12.102 -10.461 -4.309 1 98.38 95 SER A CA 1
ATOM 793 C C . SER A 1 95 ? 13.477 -11.102 -4.504 1 98.38 95 SER A C 1
ATOM 795 O O . SER A 1 95 ? 13.586 -12.148 -5.137 1 98.38 95 SER A O 1
ATOM 797 N N . ASP A 1 96 ? 14.422 -10.453 -3.924 1 97.06 96 ASP A N 1
ATOM 798 C CA . ASP A 1 96 ? 15.758 -11.047 -3.936 1 97.06 96 ASP A CA 1
ATOM 799 C C . ASP A 1 96 ? 15.969 -11.938 -2.715 1 97.06 96 ASP A C 1
ATOM 801 O O . ASP A 1 96 ? 17.109 -12.266 -2.367 1 97.06 96 ASP A O 1
ATOM 805 N N . GLY A 1 97 ? 14.883 -12.211 -2.068 1 95.75 97 GLY A N 1
ATOM 806 C CA . GLY A 1 97 ? 14.961 -13.062 -0.892 1 95.75 97 GLY A CA 1
ATOM 807 C C . GLY A 1 97 ? 14.961 -12.281 0.41 1 95.75 97 GLY A C 1
ATOM 808 O O . GLY A 1 97 ? 15 -12.875 1.492 1 95.75 97 GLY A O 1
ATOM 809 N N . THR A 1 98 ? 14.82 -10.992 0.385 1 96.44 98 THR A N 1
ATOM 810 C CA . THR A 1 98 ? 14.891 -10.148 1.574 1 96.44 98 THR A CA 1
ATOM 811 C C . THR A 1 98 ? 13.492 -9.844 2.102 1 96.44 98 THR A C 1
ATOM 813 O O . THR A 1 98 ? 13.344 -9.188 3.137 1 96.44 98 THR A O 1
ATOM 816 N N . HIS A 1 99 ? 12.508 -10.227 1.435 1 96.62 99 HIS A N 1
ATOM 817 C CA . HIS A 1 99 ? 11.125 -10.117 1.892 1 96.62 99 HIS A CA 1
ATOM 818 C C . HIS A 1 99 ? 10.25 -11.203 1.274 1 96.62 99 HIS A C 1
ATOM 820 O O . HIS A 1 99 ? 10.602 -11.773 0.238 1 96.62 99 HIS A O 1
ATOM 826 N N . GLY A 1 100 ? 9.164 -11.492 1.963 1 96 100 GLY A N 1
ATOM 827 C CA . GLY A 1 100 ? 8.25 -12.531 1.521 1 96 100 GLY A CA 1
ATOM 828 C C . GLY A 1 100 ? 7.191 -12.031 0.556 1 96 100 GLY A C 1
ATOM 829 O O . GLY A 1 100 ? 6.684 -10.914 0.711 1 96 100 GLY A O 1
ATOM 830 N N . ILE A 1 101 ? 6.922 -12.844 -0.426 1 97.94 101 ILE A N 1
ATOM 831 C CA . ILE A 1 101 ? 5.883 -12.547 -1.404 1 97.94 101 ILE A CA 1
ATOM 832 C C . ILE A 1 101 ? 5.031 -13.789 -1.654 1 97.94 101 ILE A C 1
ATOM 834 O O . ILE A 1 101 ? 5.562 -14.898 -1.776 1 97.94 101 ILE A O 1
ATOM 838 N N . TRP A 1 102 ? 3.738 -13.609 -1.673 1 98.25 102 TRP A N 1
ATOM 839 C CA . TRP A 1 102 ? 2.775 -14.641 -2.045 1 98.25 102 TRP A CA 1
ATOM 840 C C . TRP A 1 102 ? 2.387 -14.516 -3.516 1 98.25 102 TRP A C 1
ATOM 842 O O . TRP A 1 102 ? 2.018 -13.438 -3.979 1 98.25 102 TRP A O 1
ATOM 852 N N . TYR A 1 103 ? 2.49 -15.633 -4.242 1 98.56 103 TYR A N 1
ATOM 853 C CA . TYR A 1 103 ? 2.129 -15.625 -5.656 1 98.56 103 TYR A CA 1
ATOM 854 C C . TYR A 1 103 ? 0.886 -16.469 -5.902 1 98.56 103 TYR A C 1
ATOM 856 O O . TYR A 1 103 ? 0.771 -17.594 -5.379 1 98.56 103 TYR A O 1
ATOM 864 N N . GLY A 1 104 ? 0 -15.953 -6.656 1 98.56 104 GLY A N 1
ATOM 865 C CA . GLY A 1 104 ? -1.129 -16.672 -7.23 1 98.56 104 GLY A CA 1
ATOM 866 C C . GLY A 1 104 ? -1.451 -16.234 -8.648 1 98.56 104 GLY A C 1
ATOM 867 O O . GLY A 1 104 ? -0.858 -15.281 -9.164 1 98.56 104 GLY A O 1
ATOM 868 N N . SER A 1 105 ? -2.338 -17.062 -9.281 1 98.81 105 SER A N 1
ATOM 869 C CA . SER A 1 105 ? -2.738 -16.766 -10.648 1 98.81 105 SER A CA 1
ATOM 870 C C . SER A 1 105 ? -4.258 -16.766 -10.797 1 98.81 105 SER A C 1
ATOM 872 O O . SER A 1 105 ? -4.965 -17.312 -9.945 1 98.81 105 SER A O 1
ATOM 874 N N . GLU A 1 106 ? -4.68 -16.125 -11.867 1 98.25 106 GLU A N 1
ATOM 875 C CA . GLU A 1 106 ? -6.113 -15.984 -12.102 1 98.25 106 GLU A CA 1
ATOM 876 C C . GLU A 1 106 ? -6.762 -17.344 -12.352 1 98.25 106 GLU A C 1
ATOM 878 O O . GLU A 1 106 ? -7.98 -17.5 -12.227 1 98.25 106 GLU A O 1
ATOM 883 N N . SER A 1 107 ? -5.977 -18.406 -12.695 1 98.56 107 SER A N 1
ATOM 884 C CA . SER A 1 107 ? -6.504 -19.734 -12.984 1 98.56 107 SER A CA 1
ATOM 885 C C . SER A 1 107 ? -5.527 -20.812 -12.539 1 98.56 107 SER A C 1
ATOM 887 O O . SER A 1 107 ? -4.328 -20.562 -12.406 1 98.56 107 SER A O 1
ATOM 889 N N . VAL A 1 108 ? -6.09 -21.984 -12.375 1 98.5 108 VAL A N 1
ATOM 890 C CA . VAL A 1 108 ? -5.25 -23.125 -12.047 1 98.5 108 VAL A CA 1
ATOM 891 C C . VAL A 1 108 ? -4.273 -23.406 -13.18 1 98.5 108 VAL A C 1
ATOM 893 O O . VAL A 1 108 ? -3.104 -23.703 -12.945 1 98.5 108 VAL A O 1
ATOM 896 N N . GLU A 1 109 ? -4.727 -23.234 -14.391 1 98.5 109 GLU A N 1
ATOM 897 C CA . GLU A 1 109 ? -3.9 -23.484 -15.57 1 98.5 109 GLU A CA 1
ATOM 898 C C . GLU A 1 109 ? -2.656 -22.594 -15.562 1 98.5 109 GLU A C 1
ATOM 900 O O . GLU A 1 109 ? -1.548 -23.078 -15.812 1 98.5 109 GLU A O 1
ATOM 905 N N . THR A 1 110 ? -2.832 -21.359 -15.289 1 98.69 110 THR A N 1
ATOM 906 C CA . THR A 1 110 ? -1.694 -20.453 -15.266 1 98.69 110 THR A CA 1
ATOM 907 C C . THR A 1 110 ? -0.69 -20.859 -14.195 1 98.69 110 THR A C 1
ATOM 909 O O . THR A 1 110 ? 0.521 -20.844 -14.43 1 98.69 110 THR A O 1
ATOM 912 N N . THR A 1 111 ? -1.162 -21.312 -13.078 1 98.56 111 THR A N 1
ATOM 913 C CA . THR A 1 111 ? -0.248 -21.766 -12.031 1 98.56 111 THR A CA 1
ATOM 914 C C . THR A 1 111 ? 0.588 -22.953 -12.508 1 98.56 111 THR A C 1
ATOM 916 O O . THR A 1 111 ? 1.744 -23.094 -12.109 1 98.56 111 THR A O 1
ATOM 919 N N . VAL A 1 112 ? 0.007 -23.797 -13.312 1 98.12 112 VAL A N 1
ATOM 920 C CA . VAL A 1 112 ? 0.702 -24.984 -13.805 1 98.12 112 VAL A CA 1
ATOM 921 C C . VAL A 1 112 ? 1.881 -24.562 -14.68 1 98.12 112 VAL A C 1
ATOM 923 O O . VAL A 1 112 ? 3.004 -25.031 -14.484 1 98.12 112 VAL A O 1
ATOM 926 N N . TYR A 1 113 ? 1.614 -23.625 -15.547 1 97.75 113 TYR A N 1
ATOM 927 C CA . TYR A 1 113 ? 2.691 -23.172 -16.422 1 97.75 113 TYR A CA 1
ATOM 928 C C . TYR A 1 113 ? 3.785 -22.484 -15.609 1 97.75 113 TYR A C 1
ATOM 930 O O . TYR A 1 113 ? 4.977 -22.703 -15.852 1 97.75 113 TYR A O 1
ATOM 938 N N . GLU A 1 114 ? 3.4 -21.656 -14.711 1 97.38 114 GLU A N 1
ATOM 939 C CA . GLU A 1 114 ? 4.355 -20.953 -13.859 1 97.38 114 GLU A CA 1
ATOM 940 C C . GLU A 1 114 ? 5.18 -21.938 -13.031 1 97.38 114 GLU A C 1
ATOM 942 O O . GLU A 1 114 ? 6.41 -21.875 -13.031 1 97.38 114 GLU A O 1
ATOM 947 N N . SER A 1 115 ? 4.516 -22.875 -12.367 1 96.62 115 SER A N 1
ATOM 948 C CA . SER A 1 115 ? 5.195 -23.797 -11.453 1 96.62 115 SER A CA 1
ATOM 949 C C . SER A 1 115 ? 6.031 -24.812 -12.219 1 96.62 115 SER A C 1
ATOM 951 O O . SER A 1 115 ? 7.09 -25.234 -11.75 1 96.62 115 SER A O 1
ATOM 953 N N . ALA A 1 116 ? 5.59 -25.219 -13.344 1 95.31 116 ALA A N 1
ATOM 954 C CA . ALA A 1 116 ? 6.359 -26.156 -14.164 1 95.31 116 ALA A CA 1
ATOM 955 C C . ALA A 1 116 ? 7.691 -25.547 -14.586 1 95.31 116 ALA A C 1
ATOM 957 O O . ALA A 1 116 ? 8.734 -26.203 -14.516 1 95.31 116 ALA A O 1
ATOM 958 N N . TYR A 1 117 ? 7.645 -24.328 -14.992 1 95.44 117 TYR A N 1
ATOM 959 C CA . TYR A 1 117 ? 8.867 -23.625 -15.367 1 95.44 117 TYR A CA 1
ATOM 960 C C . TYR A 1 117 ? 9.859 -23.594 -14.211 1 95.44 117 TYR A C 1
ATOM 962 O O . TYR A 1 117 ? 11.023 -23.969 -14.375 1 95.44 117 TYR A O 1
ATOM 970 N N . HIS A 1 118 ? 9.383 -23.156 -13.109 1 93.44 118 HIS A N 1
ATOM 971 C CA . HIS A 1 118 ? 10.273 -23 -11.969 1 93.44 118 HIS A CA 1
ATOM 972 C C . HIS A 1 118 ? 10.742 -24.359 -11.453 1 93.44 118 HIS A C 1
ATOM 974 O O . HIS A 1 118 ? 11.875 -24.5 -10.984 1 93.44 118 HIS A O 1
ATOM 980 N N . TRP A 1 119 ? 9.867 -25.344 -11.531 1 90.44 119 TRP A N 1
ATOM 981 C CA . TRP A 1 119 ? 10.242 -26.703 -11.141 1 90.44 119 TRP A CA 1
ATOM 982 C C . TRP A 1 119 ? 11.359 -27.234 -12.039 1 90.44 119 TRP A C 1
ATOM 984 O O . TRP A 1 119 ? 12.375 -27.734 -11.555 1 90.44 119 TRP A O 1
ATOM 994 N N . TYR A 1 120 ? 11.195 -27.047 -13.32 1 90.69 120 TYR A N 1
ATOM 995 C CA . TYR A 1 120 ? 12.188 -27.531 -14.273 1 90.69 120 TYR A CA 1
ATOM 996 C C . TYR A 1 120 ? 13.516 -26.812 -14.094 1 90.69 120 TYR A C 1
ATOM 998 O O . TYR A 1 120 ? 14.578 -27.438 -14.133 1 90.69 120 TYR A O 1
ATOM 1006 N N . ARG A 1 121 ? 13.461 -25.562 -13.883 1 88.12 121 ARG A N 1
ATOM 1007 C CA . ARG A 1 121 ? 14.68 -24.797 -13.648 1 88.12 121 ARG A CA 1
ATOM 1008 C C . ARG A 1 121 ? 15.406 -25.281 -12.398 1 88.12 121 ARG A C 1
ATOM 1010 O O . ARG A 1 121 ? 16.641 -25.312 -12.359 1 88.12 121 ARG A O 1
ATOM 1017 N N . GLY A 1 122 ? 14.617 -25.594 -11.422 1 85.56 122 GLY A N 1
ATOM 1018 C CA . GLY A 1 122 ? 15.203 -26.172 -10.219 1 85.56 122 GLY A CA 1
ATOM 1019 C C . GLY A 1 122 ? 15.891 -27.5 -10.461 1 85.56 122 GLY A C 1
ATOM 1020 O O . GLY A 1 122 ? 16.953 -27.766 -9.891 1 85.56 122 GLY A O 1
ATOM 1021 N N . LEU A 1 123 ? 15.336 -28.359 -11.266 1 80.69 123 LEU A N 1
ATOM 1022 C CA . LEU A 1 123 ? 15.922 -29.656 -11.602 1 80.69 123 LEU A CA 1
ATOM 1023 C C . LEU A 1 123 ? 17.25 -29.484 -12.344 1 80.69 123 LEU A C 1
ATOM 1025 O O . LEU A 1 123 ? 18.203 -30.203 -12.078 1 80.69 123 LEU A O 1
ATOM 1029 N N . LEU A 1 124 ? 17.25 -28.5 -13.219 1 78.31 124 LEU A N 1
ATOM 1030 C CA . LEU A 1 124 ? 18.453 -28.266 -14.008 1 78.31 124 LEU A CA 1
ATOM 1031 C C . LEU A 1 124 ? 19.594 -27.812 -13.109 1 78.31 124 LEU A C 1
ATOM 1033 O O . LEU A 1 124 ? 20.766 -28.094 -13.414 1 78.31 124 LEU A O 1
ATOM 1037 N N . SER A 1 125 ? 19.234 -27.109 -12.164 1 76.38 125 SER A N 1
ATOM 1038 C CA . SER A 1 125 ? 20.266 -26.594 -11.266 1 76.38 125 SER A CA 1
ATOM 1039 C C . SER A 1 125 ? 20.797 -27.688 -10.344 1 76.38 125 SER A C 1
ATOM 1041 O O . SER A 1 125 ? 21.859 -27.547 -9.742 1 76.38 125 SER A O 1
ATOM 1043 N N . ASP A 1 126 ? 20.094 -28.812 -10.328 1 67.62 126 ASP A 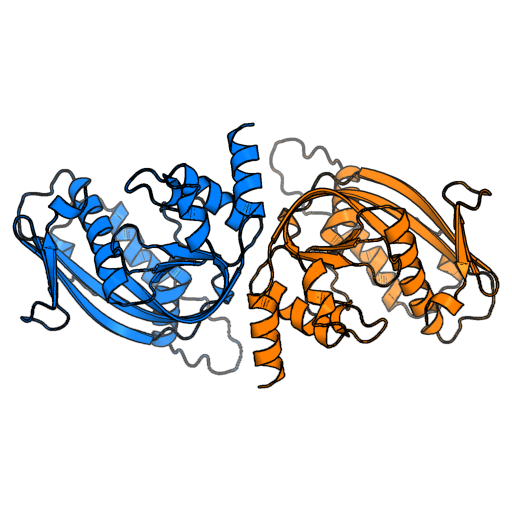N 1
ATOM 1044 C CA . ASP A 1 126 ? 20.5 -29.953 -9.5 1 67.62 126 ASP A CA 1
ATOM 1045 C C . ASP A 1 126 ? 21.453 -30.875 -10.266 1 67.62 126 ASP A C 1
ATOM 1047 O O . ASP A 1 126 ? 21.188 -31.25 -11.406 1 67.62 126 ASP A O 1
ATOM 1051 N N . ALA A 1 127 ? 22.844 -30.969 -10.047 1 59.56 127 ALA A N 1
ATOM 1052 C CA . ALA A 1 127 ? 23.953 -31.688 -10.672 1 59.56 127 ALA A CA 1
ATOM 1053 C C . ALA A 1 127 ? 23.531 -33.094 -11.055 1 59.56 127 ALA A C 1
ATOM 1055 O O . ALA A 1 127 ? 24.016 -33.656 -12.055 1 59.56 127 ALA A O 1
ATOM 1056 N N . GLY A 1 128 ? 22.641 -33.719 -10.305 1 54.25 128 GLY A N 1
ATOM 1057 C CA . GLY A 1 128 ? 22.406 -35.156 -10.5 1 54.25 128 GLY A CA 1
ATOM 1058 C C . GLY A 1 128 ? 21.156 -35.438 -11.32 1 54.25 128 GLY A C 1
ATOM 1059 O O . GLY A 1 128 ? 20.688 -36.562 -11.391 1 54.25 128 GLY A O 1
ATOM 1060 N N . TYR A 1 129 ? 20.672 -34.406 -11.852 1 60.03 129 TYR A N 1
ATOM 1061 C CA . TYR A 1 129 ? 19.469 -34.688 -12.625 1 60.03 129 TYR A CA 1
ATOM 1062 C C . TYR A 1 129 ? 19.781 -35.5 -13.875 1 60.03 129 TYR A C 1
ATOM 1064 O O . TYR A 1 129 ? 20.547 -35.031 -14.734 1 60.03 129 TYR A O 1
ATOM 1072 N N . GLU A 1 130 ? 19.656 -36.875 -13.68 1 58.5 130 GLU A N 1
ATOM 1073 C CA . GLU A 1 130 ? 19.859 -37.812 -14.766 1 58.5 130 GLU A CA 1
ATOM 1074 C C . GLU A 1 130 ? 18.531 -38.188 -15.422 1 58.5 130 GLU A C 1
ATOM 1076 O O . GLU A 1 130 ? 17.531 -38.406 -14.734 1 58.5 130 GLU A O 1
ATOM 1081 N N . HIS A 1 131 ? 18.266 -37.719 -16.625 1 59.62 131 HIS A N 1
ATOM 1082 C CA . HIS A 1 131 ? 17.234 -37.844 -17.641 1 59.62 131 HIS A CA 1
ATOM 1083 C C . HIS A 1 131 ? 16.172 -38.875 -17.234 1 59.62 131 HIS A C 1
ATOM 1085 O O . HIS A 1 131 ? 15.359 -39.312 -18.047 1 59.62 131 HIS A O 1
ATOM 1091 N N . GLU A 1 132 ? 16.203 -39.375 -15.836 1 60.28 132 GLU A N 1
ATOM 1092 C CA . GLU A 1 132 ? 15.109 -40.25 -15.43 1 60.28 132 GLU A CA 1
ATOM 1093 C C . GLU A 1 132 ? 13.828 -39.469 -15.172 1 60.28 132 GLU A C 1
ATOM 1095 O O . GLU A 1 132 ? 13.859 -38.25 -15.016 1 60.28 132 GLU A O 1
ATOM 1100 N N . ALA A 1 133 ? 12.727 -40.25 -15.352 1 73.44 133 ALA A N 1
ATOM 1101 C CA . ALA A 1 133 ? 11.398 -39.688 -15.086 1 73.44 133 ALA A CA 1
ATOM 1102 C C . ALA A 1 133 ? 11.312 -39.125 -13.672 1 73.44 133 ALA A C 1
ATOM 1104 O O . ALA A 1 133 ? 11.656 -39.781 -12.703 1 73.44 133 ALA A O 1
ATOM 1105 N N . VAL A 1 134 ? 11.102 -37.875 -13.578 1 86.56 134 VAL A N 1
ATOM 1106 C CA . VAL A 1 134 ? 10.953 -37.188 -12.297 1 86.56 134 VAL A CA 1
ATOM 1107 C C . VAL A 1 134 ? 9.492 -36.781 -12.086 1 86.56 134 VAL A C 1
ATOM 1109 O O . VAL A 1 134 ? 8.82 -36.344 -13.016 1 86.56 134 VAL A O 1
ATOM 1112 N N . VAL A 1 135 ? 8.977 -37.031 -10.883 1 88.88 135 VAL A N 1
ATOM 1113 C CA . VAL A 1 135 ? 7.586 -36.75 -10.555 1 88.88 135 VAL A CA 1
ATOM 1114 C C . VAL A 1 135 ? 7.512 -35.719 -9.422 1 88.88 135 VAL A C 1
ATOM 1116 O O . VAL A 1 135 ? 8.328 -35.75 -8.5 1 88.88 135 VAL A O 1
ATOM 1119 N N . ALA A 1 136 ? 6.594 -34.812 -9.531 1 89.81 136 ALA A N 1
ATOM 1120 C CA . ALA A 1 136 ? 6.312 -33.875 -8.445 1 89.81 136 ALA A CA 1
ATOM 1121 C C . ALA A 1 136 ? 4.816 -33.812 -8.148 1 89.81 136 ALA A C 1
ATOM 1123 O O . ALA A 1 136 ? 3.992 -33.844 -9.062 1 89.81 136 ALA A O 1
ATOM 1124 N N . GLU A 1 137 ? 4.5 -33.781 -6.82 1 91.31 137 GLU A N 1
ATOM 1125 C CA . GLU A 1 137 ? 3.115 -33.625 -6.375 1 91.31 137 GLU A CA 1
ATOM 1126 C C . GLU A 1 137 ? 2.834 -32.219 -5.895 1 91.31 137 GLU A C 1
ATOM 1128 O O . GLU A 1 137 ? 3.639 -31.625 -5.168 1 91.31 137 GLU A O 1
ATOM 1133 N N . ARG A 1 138 ? 1.711 -31.75 -6.402 1 94.81 138 ARG A N 1
ATOM 1134 C CA . ARG A 1 138 ? 1.359 -30.375 -6.074 1 94.81 138 ARG A CA 1
ATOM 1135 C C . ARG A 1 138 ? -0.062 -30.281 -5.531 1 94.81 138 ARG A C 1
ATOM 1137 O O . ARG A 1 138 ? -0.91 -31.125 -5.852 1 94.81 138 ARG A O 1
ATOM 1144 N N . LYS A 1 139 ? -0.276 -29.328 -4.688 1 94 139 LYS A N 1
ATOM 1145 C CA . LYS A 1 139 ? -1.592 -28.969 -4.164 1 94 139 LYS A CA 1
ATOM 1146 C 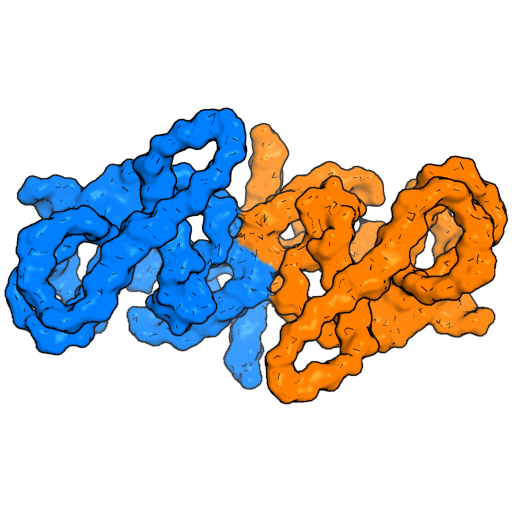C . LYS A 1 139 ? -1.978 -27.547 -4.57 1 94 139 LYS A C 1
ATOM 1148 O O . LYS A 1 139 ? -1.17 -26.625 -4.461 1 94 139 LYS A O 1
ATOM 1153 N N . VAL A 1 140 ? -3.24 -27.469 -5.086 1 96.75 140 VAL A N 1
ATOM 1154 C CA . VAL A 1 140 ? -3.74 -26.156 -5.48 1 96.75 140 VAL A CA 1
ATOM 1155 C C . VAL A 1 140 ? -4.832 -25.703 -4.516 1 96.75 140 VAL A C 1
ATOM 1157 O O . VAL A 1 140 ? -5.711 -26.484 -4.152 1 96.75 140 VAL A O 1
ATOM 1160 N N . TYR A 1 141 ? -4.707 -24.453 -4.098 1 96.88 141 TYR A N 1
ATOM 1161 C CA . TYR A 1 141 ? -5.727 -23.828 -3.266 1 96.88 141 TYR A CA 1
ATOM 1162 C C . TYR A 1 141 ? -6.395 -22.672 -4.008 1 96.88 141 TYR A C 1
ATOM 1164 O O . TYR A 1 141 ? -5.773 -22.016 -4.848 1 96.88 141 TYR A O 1
ATOM 1172 N N . SER A 1 142 ? -7.691 -22.5 -3.742 1 98.12 142 SER A N 1
ATOM 1173 C CA . SER A 1 142 ? -8.367 -21.234 -4.02 1 98.12 142 SER A CA 1
ATOM 1174 C C . SER A 1 142 ? -8.297 -20.297 -2.82 1 98.12 142 SER A C 1
ATOM 1176 O O . SER A 1 142 ? -8.68 -20.672 -1.71 1 98.12 142 SER A O 1
ATOM 1178 N N . VAL A 1 143 ? -7.734 -19.141 -3.027 1 98.06 143 VAL A N 1
ATOM 1179 C CA . VAL A 1 143 ? -7.566 -18.172 -1.955 1 98.06 143 VAL A CA 1
ATOM 1180 C C . VAL A 1 143 ? -8.266 -16.859 -2.324 1 98.06 143 VAL A C 1
ATOM 1182 O O . VAL A 1 143 ? -8.055 -16.312 -3.41 1 98.06 143 VAL A O 1
ATOM 1185 N N . ALA A 1 144 ? -9.117 -16.391 -1.468 1 98.38 144 ALA A N 1
ATOM 1186 C CA . ALA A 1 144 ? -9.789 -15.125 -1.73 1 98.38 144 ALA A CA 1
ATOM 1187 C C . ALA A 1 144 ? -8.82 -13.953 -1.592 1 98.38 144 ALA A C 1
ATOM 1189 O O . ALA A 1 144 ? -8.031 -13.898 -0.646 1 98.38 144 ALA A O 1
ATOM 1190 N N . CYS A 1 145 ? -8.828 -13.102 -2.551 1 98.31 145 CYS A N 1
ATOM 1191 C CA . CYS A 1 145 ? -8.055 -11.867 -2.516 1 98.31 145 CYS A CA 1
ATOM 1192 C C . CYS A 1 145 ? -8.969 -10.648 -2.627 1 98.31 145 CYS A C 1
ATOM 1194 O O . CYS A 1 145 ? -9.828 -10.594 -3.508 1 98.31 145 CYS A O 1
ATOM 1196 N N . SER A 1 146 ? -8.852 -9.758 -1.708 1 97.19 146 SER A N 1
ATOM 1197 C CA . SER A 1 146 ? -9.594 -8.5 -1.729 1 97.19 146 SER A CA 1
ATOM 1198 C C . SER A 1 146 ? -8.68 -7.312 -1.473 1 97.19 146 SER A C 1
ATOM 1200 O O . SER A 1 146 ? -8.305 -7.043 -0.328 1 97.19 146 SER A O 1
ATOM 1202 N N . ALA A 1 147 ? -8.312 -6.586 -2.574 1 97.19 147 ALA A N 1
ATOM 1203 C CA . ALA A 1 147 ? -7.387 -5.461 -2.471 1 97.19 147 ALA A CA 1
ATOM 1204 C C . ALA A 1 147 ? -7.359 -4.648 -3.764 1 97.19 147 ALA A C 1
ATOM 1206 O O . ALA A 1 147 ? -7.605 -5.188 -4.844 1 97.19 147 ALA A O 1
ATOM 1207 N N . ALA A 1 148 ? -7.117 -3.373 -3.629 1 97.25 148 ALA A N 1
ATOM 1208 C CA . ALA A 1 148 ? -6.68 -2.578 -4.773 1 97.25 148 ALA A CA 1
ATOM 1209 C C . ALA A 1 148 ? -5.199 -2.811 -5.062 1 97.25 148 ALA A C 1
ATOM 1211 O O . ALA A 1 148 ? -4.332 -2.359 -4.309 1 97.25 148 ALA A O 1
ATOM 1212 N N . LEU A 1 149 ? -4.934 -3.504 -6.152 1 98.19 149 LEU A N 1
ATOM 1213 C CA . LEU A 1 149 ? -3.562 -3.861 -6.5 1 98.19 149 LEU A CA 1
ATOM 1214 C C . LEU A 1 149 ? -2.994 -2.898 -7.535 1 98.19 149 LEU A C 1
ATOM 1216 O O . LEU A 1 149 ? -3.742 -2.332 -8.336 1 98.19 149 LEU A O 1
ATOM 1220 N N . LEU A 1 150 ? -1.668 -2.697 -7.457 1 97.94 150 LEU A N 1
ATOM 1221 C CA . LEU A 1 150 ? -1.002 -2.002 -8.555 1 97.94 150 LEU A CA 1
ATOM 1222 C C . LEU A 1 150 ? -1.143 -2.779 -9.852 1 97.94 150 LEU A C 1
ATOM 1224 O O . LEU A 1 150 ? -0.808 -3.965 -9.914 1 97.94 150 LEU A O 1
ATOM 1228 N N . ASP A 1 151 ? -1.668 -2.125 -10.906 1 97.38 151 ASP A N 1
ATOM 1229 C CA . ASP A 1 151 ? -1.91 -2.773 -12.195 1 97.38 151 ASP A CA 1
ATOM 1230 C C . ASP A 1 151 ? -0.735 -2.564 -13.141 1 97.38 151 ASP A C 1
ATOM 1232 O O . ASP A 1 151 ? -0.542 -1.464 -13.664 1 97.38 151 ASP A O 1
ATOM 1236 N N . PHE A 1 152 ? -0.016 -3.617 -13.43 1 97.94 152 PHE A N 1
ATOM 1237 C CA . PHE A 1 152 ? 1.192 -3.506 -14.234 1 97.94 152 PHE A CA 1
ATOM 1238 C C . PHE A 1 152 ? 0.912 -3.893 -15.688 1 97.94 152 PHE A C 1
ATOM 1240 O O . PHE A 1 152 ? 1.798 -3.807 -16.531 1 97.94 152 PHE A O 1
ATOM 1247 N N . ARG A 1 153 ? -0.256 -4.27 -16.031 1 97.5 153 ARG A N 1
ATOM 1248 C CA . ARG A 1 153 ? -0.555 -4.883 -17.312 1 97.5 153 ARG A CA 1
ATOM 1249 C C . ARG A 1 153 ? -0.299 -3.906 -18.469 1 97.5 153 ARG A C 1
ATOM 1251 O O . ARG A 1 153 ? 0.273 -4.281 -19.484 1 97.5 153 ARG A O 1
ATOM 1258 N N . LYS A 1 154 ? -0.565 -2.68 -18.266 1 95.94 154 LYS A N 1
ATOM 1259 C CA . LYS A 1 154 ? -0.38 -1.719 -19.344 1 95.94 154 LYS A CA 1
ATOM 1260 C C . LYS A 1 154 ? 1.07 -1.251 -19.422 1 95.94 154 LYS A C 1
ATOM 1262 O O . LYS A 1 154 ? 1.607 -1.062 -20.516 1 95.94 154 LYS A O 1
ATOM 1267 N N . ILE A 1 155 ? 1.745 -1.098 -18.344 1 96.56 155 ILE A N 1
ATOM 1268 C CA . ILE A 1 155 ? 3.061 -0.47 -18.281 1 96.56 155 ILE A CA 1
ATOM 1269 C C . ILE A 1 155 ? 4.109 -1.42 -18.859 1 96.56 155 ILE A C 1
ATOM 1271 O O . ILE A 1 155 ? 5.219 -1 -19.188 1 96.56 155 ILE A O 1
ATOM 1275 N N . THR A 1 156 ? 3.781 -2.719 -18.953 1 97.25 156 THR A N 1
ATOM 1276 C CA . THR A 1 156 ? 4.73 -3.689 -19.5 1 97.25 156 THR A CA 1
ATOM 1277 C C . THR A 1 156 ? 5.016 -3.41 -20.969 1 97.25 156 THR A C 1
ATOM 1279 O O . THR A 1 156 ? 6.016 -3.881 -21.516 1 97.25 156 THR A O 1
ATOM 1282 N N . GLU A 1 157 ? 4.184 -2.686 -21.688 1 96.56 157 GLU A N 1
ATOM 1283 C CA . GLU A 1 157 ? 4.422 -2.297 -23.062 1 96.56 157 GLU A CA 1
ATOM 1284 C C . GLU A 1 157 ? 5.617 -1.353 -23.172 1 96.56 157 GLU A C 1
ATOM 1286 O O . GLU A 1 157 ? 6.391 -1.429 -24.141 1 96.56 157 GLU A O 1
ATOM 1291 N N . GLU A 1 158 ? 5.738 -0.521 -22.266 1 95.69 158 GLU A N 1
ATOM 1292 C CA . GLU A 1 158 ? 6.832 0.445 -22.234 1 95.69 158 GLU A CA 1
ATOM 1293 C C . GLU A 1 158 ? 8.055 -0.126 -21.531 1 95.69 158 GLU A C 1
ATOM 1295 O O . GLU A 1 158 ? 9.195 0.139 -21.938 1 95.69 158 GLU A O 1
ATOM 1300 N N . TYR A 1 159 ? 7.805 -0.911 -20.531 1 96.69 159 TYR A N 1
ATOM 1301 C CA . TYR A 1 159 ? 8.875 -1.532 -19.766 1 96.69 159 TYR A CA 1
ATOM 1302 C C . TYR A 1 159 ? 8.883 -3.043 -19.953 1 96.69 159 TYR A C 1
ATOM 1304 O O . TYR A 1 159 ? 8.516 -3.797 -19.047 1 96.69 159 TYR A O 1
ATOM 1312 N N . THR A 1 160 ? 9.469 -3.457 -20.984 1 96.81 160 THR A N 1
ATOM 1313 C CA . THR A 1 160 ? 9.359 -4.848 -21.422 1 96.81 160 THR A CA 1
ATOM 1314 C C . THR A 1 160 ? 10.164 -5.758 -20.484 1 96.81 160 THR A C 1
ATOM 1316 O O . THR A 1 160 ? 9.844 -6.938 -20.344 1 96.81 160 THR A O 1
ATOM 1319 N N . ASP A 1 161 ? 11.141 -5.215 -19.781 1 97.19 161 ASP A N 1
ATOM 1320 C CA . ASP A 1 161 ? 11.984 -6 -18.891 1 97.19 161 ASP A CA 1
ATOM 1321 C C . ASP A 1 161 ? 11.195 -6.496 -17.688 1 97.19 161 ASP A C 1
ATOM 1323 O O . ASP A 1 161 ? 11.648 -7.387 -16.953 1 97.19 161 ASP A O 1
ATOM 1327 N N . LEU A 1 162 ? 10.047 -5.938 -17.5 1 98.06 162 LEU A N 1
ATOM 1328 C CA . LEU A 1 162 ? 9.172 -6.43 -16.438 1 98.06 162 LEU A CA 1
ATOM 1329 C C . LEU A 1 162 ? 8.734 -7.863 -16.719 1 98.06 162 LEU A C 1
ATOM 1331 O O . LEU A 1 162 ? 8.375 -8.602 -15.789 1 98.06 162 LEU A O 1
ATOM 1335 N N . LEU A 1 163 ? 8.789 -8.234 -18.031 1 98 163 LEU A N 1
ATOM 1336 C CA . LEU A 1 163 ? 8.375 -9.57 -18.422 1 98 163 LEU A CA 1
ATOM 1337 C C . LEU A 1 163 ? 9.562 -10.367 -18.969 1 98 163 LEU A C 1
ATOM 1339 O O . LEU A 1 163 ? 9.383 -11.297 -19.75 1 98 163 LEU A O 1
ATOM 1343 N N . HIS A 1 164 ? 10.758 -9.93 -18.625 1 97.44 164 HIS A N 1
ATOM 1344 C CA . HIS A 1 164 ? 11.922 -10.695 -19.078 1 97.44 164 HIS A CA 1
ATOM 1345 C C . HIS A 1 164 ? 11.836 -12.141 -18.609 1 97.44 164 HIS A C 1
ATOM 1347 O O . HIS A 1 164 ? 11.492 -12.414 -17.453 1 97.44 164 HIS A O 1
ATOM 1353 N N . PRO A 1 165 ? 12.188 -13.055 -19.422 1 95.94 165 PRO A N 1
ATOM 1354 C CA . PRO A 1 165 ? 11.953 -14.461 -19.078 1 95.94 165 PRO A CA 1
ATOM 1355 C C . PRO A 1 165 ? 12.852 -14.961 -17.953 1 95.94 165 PRO A C 1
ATOM 1357 O O . PRO A 1 165 ? 12.477 -15.867 -17.203 1 95.94 165 PRO A O 1
ATOM 1360 N N . SER A 1 166 ? 14.047 -14.328 -17.781 1 94.62 166 SER A N 1
ATOM 1361 C CA . SER A 1 166 ? 14.969 -14.945 -16.844 1 94.62 166 SER A CA 1
ATOM 1362 C C . SER A 1 166 ? 15.734 -13.891 -16.047 1 94.62 166 SER A C 1
ATOM 1364 O O . SER A 1 166 ? 16.469 -14.219 -15.109 1 94.62 166 SER A O 1
ATOM 1366 N N . ASP A 1 167 ? 15.656 -12.664 -16.453 1 96.62 167 ASP A N 1
ATOM 1367 C CA . ASP A 1 167 ? 16.312 -11.578 -15.727 1 96.62 167 ASP A CA 1
ATOM 1368 C C . ASP A 1 167 ? 15.32 -10.828 -14.836 1 96.62 167 ASP A C 1
ATOM 1370 O O . ASP A 1 167 ? 14.445 -10.117 -15.336 1 96.62 167 ASP A O 1
ATOM 1374 N N . TYR A 1 168 ? 15.57 -10.93 -13.531 1 97.5 168 TYR A N 1
ATOM 1375 C CA . TYR A 1 168 ? 14.625 -10.359 -12.586 1 97.5 168 TYR A CA 1
ATOM 1376 C C . TYR A 1 168 ? 15.172 -9.078 -11.969 1 97.5 168 TYR A C 1
ATOM 1378 O O . TYR A 1 168 ? 14.648 -8.586 -10.969 1 97.5 168 TYR A O 1
ATOM 1386 N N . THR A 1 169 ? 16.203 -8.5 -12.508 1 97.06 169 THR A N 1
ATOM 1387 C CA . THR A 1 169 ? 16.859 -7.332 -11.922 1 97.06 169 THR A CA 1
ATOM 1388 C C . THR A 1 169 ? 15.867 -6.18 -11.758 1 97.06 169 THR A C 1
ATOM 1390 O O . THR A 1 169 ? 15.703 -5.645 -10.664 1 97.06 169 THR A O 1
ATOM 1393 N N . LEU A 1 170 ? 15.156 -5.844 -12.812 1 97.38 170 LEU A N 1
ATOM 1394 C CA . LEU A 1 170 ? 14.211 -4.738 -12.75 1 97.38 170 LEU A CA 1
ATOM 1395 C C . LEU A 1 170 ? 13.055 -5.062 -11.805 1 97.38 170 LEU A C 1
ATOM 1397 O O . LEU A 1 170 ? 12.688 -4.242 -10.969 1 97.38 170 LEU A O 1
ATOM 1401 N N . THR A 1 171 ? 12.523 -6.277 -11.922 1 98.06 171 THR A N 1
ATOM 1402 C CA . THR A 1 171 ? 11.344 -6.629 -11.141 1 98.06 171 THR A CA 1
ATOM 1403 C C . THR A 1 171 ? 11.695 -6.723 -9.656 1 98.06 171 THR A C 1
ATOM 1405 O O . THR A 1 171 ? 10.875 -6.395 -8.797 1 98.06 171 THR A O 1
ATOM 1408 N N . GLN A 1 172 ? 12.867 -7.137 -9.359 1 97.88 172 GLN A N 1
ATOM 1409 C CA . GLN A 1 172 ? 13.258 -7.191 -7.957 1 97.88 172 GLN A CA 1
ATOM 1410 C C . GLN A 1 172 ? 13.422 -5.793 -7.375 1 97.88 172 GLN A C 1
ATOM 1412 O O . GLN A 1 172 ? 13.125 -5.559 -6.203 1 97.88 172 GLN A O 1
ATOM 1417 N N . SER A 1 173 ? 13.883 -4.848 -8.172 1 97.56 173 SER A N 1
ATOM 1418 C CA . SER A 1 173 ? 13.914 -3.457 -7.738 1 97.56 173 SER A CA 1
ATOM 1419 C C . SER A 1 173 ? 12.508 -2.922 -7.5 1 97.56 173 SER A C 1
ATOM 1421 O O . SER A 1 173 ? 12.258 -2.217 -6.52 1 97.56 173 SER A O 1
ATOM 1423 N N . VAL A 1 174 ? 11.594 -3.311 -8.367 1 97.94 174 VAL A N 1
ATOM 1424 C CA . VAL A 1 174 ? 10.195 -2.932 -8.234 1 97.94 174 VAL A CA 1
ATOM 1425 C C . VAL A 1 174 ? 9.617 -3.527 -6.945 1 97.94 174 VAL A C 1
ATOM 1427 O O . VAL A 1 174 ? 8.969 -2.826 -6.168 1 97.94 174 VAL A O 1
ATOM 1430 N N . GLY A 1 175 ? 9.906 -4.785 -6.73 1 98.38 175 GLY A N 1
ATOM 1431 C CA . GLY A 1 175 ? 9.422 -5.461 -5.535 1 98.38 175 GLY A CA 1
ATOM 1432 C C . GLY A 1 175 ? 9.945 -4.848 -4.25 1 98.38 175 GLY A C 1
ATOM 1433 O O . GLY A 1 175 ? 9.211 -4.723 -3.271 1 98.38 175 GLY A O 1
ATOM 1434 N N . ALA A 1 176 ? 11.203 -4.5 -4.25 1 97.56 176 ALA A N 1
ATOM 1435 C CA . ALA A 1 176 ? 11.805 -3.863 -3.084 1 97.56 176 ALA A CA 1
ATOM 1436 C C . ALA A 1 176 ? 11.086 -2.561 -2.738 1 97.56 176 ALA A C 1
ATOM 1438 O O . ALA A 1 176 ? 10.844 -2.271 -1.563 1 97.56 176 ALA A O 1
ATOM 1439 N N . ARG A 1 177 ? 10.734 -1.854 -3.695 1 97.31 177 ARG A N 1
ATOM 1440 C CA . ARG A 1 177 ? 10.039 -0.589 -3.465 1 97.31 177 ARG A CA 1
ATOM 1441 C C . ARG A 1 177 ? 8.625 -0.824 -2.939 1 97.31 177 ARG A C 1
ATOM 1443 O O . ARG A 1 177 ? 8.195 -0.162 -1.994 1 97.31 177 ARG A O 1
ATOM 1450 N N . ILE A 1 178 ? 7.926 -1.703 -3.598 1 98.19 178 ILE A N 1
ATOM 1451 C CA . ILE A 1 178 ? 6.574 -2.035 -3.168 1 98.19 178 ILE A CA 1
ATOM 1452 C C . ILE A 1 178 ? 6.586 -2.451 -1.699 1 98.19 178 ILE A C 1
ATOM 1454 O O . ILE A 1 178 ? 5.754 -1.992 -0.911 1 98.19 178 ILE A O 1
ATOM 1458 N N . HIS A 1 179 ? 7.539 -3.258 -1.383 1 98.12 179 HIS A N 1
ATOM 1459 C CA . HIS A 1 179 ? 7.68 -3.73 -0.011 1 98.12 179 HIS A CA 1
ATOM 1460 C C . HIS A 1 179 ? 8 -2.582 0.939 1 98.12 179 HIS A C 1
ATOM 1462 O O . HIS A 1 179 ? 7.355 -2.432 1.979 1 98.12 179 HIS A O 1
ATOM 1468 N N . ARG A 1 180 ? 8.961 -1.784 0.682 1 96.56 180 ARG A N 1
ATOM 1469 C CA . ARG A 1 180 ? 9.406 -0.679 1.528 1 96.56 180 ARG A CA 1
ATOM 1470 C C . ARG A 1 180 ? 8.258 0.298 1.791 1 96.56 180 ARG A C 1
ATOM 1472 O O . ARG A 1 180 ? 8.078 0.757 2.92 1 96.56 180 ARG A O 1
ATOM 1479 N N . GLU A 1 181 ? 7.504 0.548 0.77 1 97.69 181 GLU A N 1
ATOM 1480 C CA . GLU A 1 181 ? 6.449 1.551 0.883 1 97.69 181 GLU A CA 1
ATOM 1481 C C . GLU A 1 181 ? 5.199 0.963 1.527 1 97.69 181 GLU A C 1
ATOM 1483 O O . GLU A 1 181 ? 4.352 1.701 2.041 1 97.69 181 GLU A O 1
ATOM 1488 N N . GLY A 1 182 ? 4.988 -0.349 1.357 1 97.44 182 GLY A N 1
ATOM 1489 C CA . GLY A 1 182 ? 3.902 -1.014 2.057 1 97.44 182 GLY A CA 1
ATOM 1490 C C . GLY A 1 182 ? 2.693 -1.267 1.176 1 97.44 182 GLY A C 1
ATOM 1491 O O . GLY A 1 182 ? 1.588 -1.486 1.677 1 97.44 182 GLY A O 1
ATOM 1492 N N . HIS A 1 183 ? 2.816 -1.236 -0.147 1 98.25 183 HIS A N 1
ATOM 1493 C CA . HIS A 1 183 ? 1.705 -1.572 -1.03 1 98.25 183 HIS A CA 1
ATOM 1494 C C . HIS A 1 183 ? 1.284 -3.027 -0.857 1 98.25 183 HIS A C 1
ATOM 1496 O O . HIS A 1 183 ? 2.109 -3.883 -0.524 1 98.25 183 HIS A O 1
ATOM 1502 N N . PRO A 1 184 ? 0.032 -3.324 -1.104 1 98.5 184 PRO A N 1
ATOM 1503 C CA . PRO A 1 184 ? -0.439 -4.684 -0.836 1 98.5 184 PRO A CA 1
ATOM 1504 C C . PRO A 1 184 ? 0.046 -5.691 -1.876 1 98.5 184 PRO A C 1
ATOM 1506 O O . PRO A 1 184 ? 0.131 -6.891 -1.588 1 98.5 184 PRO A O 1
ATOM 1509 N N . GLY A 1 185 ? 0.204 -5.203 -3.123 1 98.62 185 GLY A N 1
ATOM 1510 C CA . GLY A 1 185 ? 0.634 -6.125 -4.164 1 98.62 185 GLY A CA 1
ATOM 1511 C C . GLY A 1 185 ? 0.421 -5.578 -5.566 1 98.62 185 GLY A C 1
ATOM 1512 O O . GLY A 1 185 ? 0.159 -4.387 -5.742 1 98.62 185 GLY A O 1
ATOM 1513 N N . LEU A 1 186 ? 0.617 -6.477 -6.57 1 98.69 186 LEU A N 1
ATOM 1514 C CA . LEU A 1 186 ? 0.5 -6.07 -7.969 1 98.69 186 LEU A CA 1
ATOM 1515 C C . LEU A 1 186 ? -0.1 -7.188 -8.812 1 98.69 186 LEU A C 1
ATOM 1517 O O . LEU A 1 186 ? -0.112 -8.352 -8.391 1 98.69 186 LEU A O 1
ATOM 1521 N N . LEU A 1 187 ? -0.751 -6.836 -9.898 1 98.69 187 LEU A N 1
ATOM 1522 C CA . LEU A 1 187 ? -1.251 -7.707 -10.953 1 98.69 187 LEU A CA 1
ATOM 1523 C C . LEU A 1 187 ? -0.475 -7.496 -12.25 1 98.69 187 LEU A C 1
ATOM 1525 O O . LEU A 1 187 ? -0.219 -6.355 -12.648 1 98.69 187 LEU A O 1
ATOM 1529 N N . ILE A 1 188 ? -0.033 -8.594 -12.883 1 98.75 188 ILE A N 1
ATOM 1530 C CA . ILE A 1 188 ? 0.785 -8.492 -14.086 1 98.75 188 ILE A CA 1
ATOM 1531 C C . ILE A 1 188 ? 0.548 -9.711 -14.969 1 98.75 188 ILE A C 1
ATOM 1533 O O . ILE A 1 188 ? 0.067 -10.75 -14.5 1 98.75 188 ILE A O 1
ATOM 1537 N N . GLN A 1 189 ? 0.957 -9.633 -16.188 1 98.69 189 GLN A N 1
ATOM 1538 C CA . GLN A 1 189 ? 0.865 -10.75 -17.125 1 98.69 189 GLN A CA 1
ATOM 1539 C C . GLN A 1 189 ? 1.818 -11.875 -16.719 1 98.69 189 GLN A C 1
ATOM 1541 O O . GLN A 1 189 ? 2.891 -11.625 -16.172 1 98.69 189 GLN A O 1
ATOM 1546 N N . SER A 1 190 ? 1.386 -13.078 -17.047 1 98.31 190 SER A N 1
ATOM 1547 C CA . SER A 1 190 ? 2.281 -14.227 -16.922 1 98.31 190 SER A CA 1
ATOM 1548 C C . SER A 1 190 ? 3.297 -14.266 -18.047 1 98.31 190 SER A C 1
ATOM 1550 O O . SER A 1 190 ? 2.943 -14.062 -19.219 1 98.31 190 SER A O 1
ATOM 1552 N N . VAL A 1 191 ? 4.48 -14.492 -17.672 1 97.56 191 VAL A 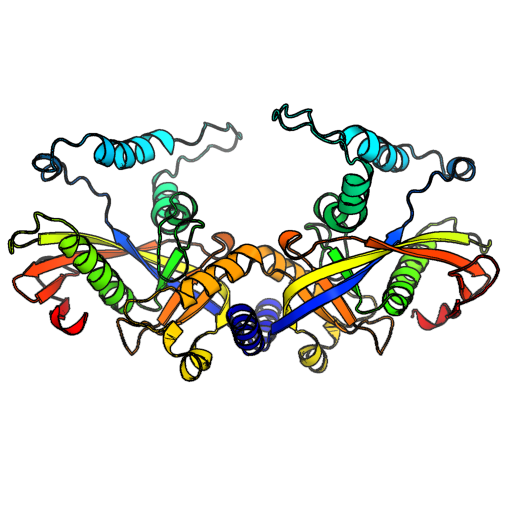N 1
ATOM 1553 C CA . VAL A 1 191 ? 5.531 -14.703 -18.656 1 97.56 191 VAL A CA 1
ATOM 1554 C C . VAL A 1 191 ? 5.406 -16.109 -19.266 1 97.56 191 VAL A C 1
ATOM 1556 O O . VAL A 1 191 ? 5.77 -16.328 -20.422 1 97.56 191 VAL A O 1
ATOM 1559 N N . ARG A 1 192 ? 4.797 -17.047 -18.547 1 97.12 192 ARG A N 1
ATOM 1560 C CA . ARG A 1 192 ? 4.828 -18.469 -18.875 1 97.12 192 ARG A CA 1
ATOM 1561 C C . ARG A 1 192 ? 3.578 -18.875 -19.656 1 97.12 192 ARG A C 1
ATOM 1563 O O . ARG A 1 192 ? 3.557 -19.922 -20.312 1 97.12 192 ARG A O 1
ATOM 1570 N N . ARG A 1 193 ? 2.557 -18.078 -19.516 1 97 193 ARG A N 1
ATOM 1571 C CA . ARG A 1 193 ? 1.312 -18.297 -20.25 1 97 193 ARG A CA 1
ATOM 1572 C C . ARG A 1 193 ? 0.741 -16.984 -20.766 1 97 193 ARG A C 1
ATOM 1574 O O . ARG A 1 193 ? 0.22 -16.188 -20 1 97 193 ARG A O 1
ATOM 1581 N N . SER A 1 194 ? 0.671 -16.844 -22.047 1 95.31 194 SER A N 1
ATOM 1582 C CA . SER A 1 194 ? 0.35 -15.57 -22.703 1 95.31 194 SER A CA 1
ATOM 1583 C C . SER A 1 194 ? -1.023 -15.062 -22.281 1 95.31 194 SER A C 1
ATOM 1585 O O . SER A 1 194 ? -1.248 -13.852 -22.203 1 95.31 194 SER A O 1
ATOM 1587 N N . SER A 1 195 ? -1.913 -15.898 -21.984 1 96.88 195 SER A N 1
ATOM 1588 C CA . SER A 1 195 ? -3.26 -15.484 -21.625 1 96.88 195 SER A CA 1
ATOM 1589 C C . SER A 1 195 ? -3.395 -15.344 -20.109 1 96.88 195 SER A C 1
ATOM 1591 O O . SER A 1 195 ? -4.457 -14.969 -19.609 1 96.88 195 SER A O 1
ATOM 1593 N N . GLY A 1 196 ? -2.381 -15.672 -19.391 1 98.5 196 GLY A N 1
ATOM 1594 C CA . GLY A 1 196 ? -2.469 -15.75 -17.938 1 98.5 196 GLY A CA 1
ATOM 1595 C C . GLY A 1 196 ? -2.051 -14.469 -17.25 1 98.5 196 GLY A C 1
ATOM 1596 O O . GLY A 1 196 ? -1.345 -13.641 -17.828 1 98.5 196 GLY A O 1
ATOM 1597 N N . GLU A 1 197 ? -2.51 -14.32 -16.031 1 98.69 197 GLU A N 1
ATOM 1598 C CA . GLU A 1 197 ? -2.131 -13.219 -15.148 1 98.69 197 GLU A CA 1
ATOM 1599 C C . GLU A 1 197 ? -1.709 -13.742 -13.773 1 98.69 197 GLU A C 1
ATOM 1601 O O . GLU A 1 197 ? -2.217 -14.766 -13.312 1 98.69 197 GLU A O 1
ATOM 1606 N N . ASN A 1 198 ? -0.738 -13.008 -13.211 1 98.75 198 ASN A N 1
ATOM 1607 C CA . ASN A 1 198 ? -0.257 -13.336 -11.867 1 98.75 198 ASN A CA 1
ATOM 1608 C C . ASN A 1 198 ? -0.497 -12.188 -10.891 1 98.75 198 ASN A C 1
ATOM 1610 O O . ASN A 1 198 ? -0.512 -11.023 -11.289 1 98.75 198 ASN A O 1
ATOM 1614 N N . MET A 1 199 ? -0.709 -12.57 -9.695 1 98.75 199 MET A N 1
ATOM 1615 C CA . MET A 1 199 ? -0.719 -11.617 -8.586 1 98.75 199 MET A CA 1
ATOM 1616 C C . MET A 1 199 ? 0.432 -11.898 -7.621 1 98.75 199 MET A C 1
ATOM 1618 O O . MET A 1 199 ? 0.681 -13.047 -7.258 1 98.75 199 MET A O 1
ATOM 1622 N N . ALA A 1 200 ? 1.161 -10.891 -7.336 1 98.81 200 ALA A N 1
ATOM 1623 C CA . ALA A 1 200 ? 2.172 -10.898 -6.285 1 98.81 200 ALA A CA 1
ATOM 1624 C C . ALA A 1 200 ? 1.718 -10.07 -5.082 1 98.81 200 ALA A C 1
ATOM 1626 O O . ALA A 1 200 ? 1.565 -8.852 -5.18 1 98.81 200 ALA A O 1
ATOM 1627 N N . ILE A 1 201 ? 1.538 -10.75 -3.986 1 98.81 201 ILE A N 1
ATOM 1628 C CA . ILE A 1 201 ? 0.929 -10.117 -2.82 1 98.81 201 ILE A CA 1
ATOM 1629 C C . ILE A 1 201 ? 1.971 -9.969 -1.714 1 98.81 201 ILE A C 1
ATOM 1631 O O . ILE A 1 201 ? 2.658 -10.93 -1.363 1 98.81 201 ILE A O 1
ATOM 1635 N N . PHE A 1 202 ? 2.045 -8.742 -1.138 1 98.56 202 PHE A N 1
ATOM 1636 C CA . PHE A 1 202 ? 3.045 -8.406 -0.134 1 98.56 202 PHE A CA 1
ATOM 1637 C C . PHE A 1 202 ? 2.422 -8.352 1.256 1 98.56 202 PHE A C 1
ATOM 1639 O O . PHE A 1 202 ? 3.133 -8.398 2.262 1 98.56 202 PHE A O 1
ATOM 1646 N N . ASN A 1 203 ? 1.131 -8.219 1.337 1 98.06 203 ASN A N 1
ATOM 1647 C CA . ASN A 1 203 ? 0.381 -8.141 2.586 1 98.06 203 ASN A CA 1
ATOM 1648 C C . ASN A 1 203 ? -0.588 -9.312 2.734 1 98.06 203 ASN A C 1
ATOM 1650 O O . ASN A 1 203 ? -1.618 -9.359 2.061 1 98.06 203 ASN A O 1
ATOM 1654 N N . PRO A 1 204 ? -0.283 -10.242 3.654 1 97.25 204 PRO A N 1
ATOM 1655 C CA . PRO A 1 204 ? -1.174 -11.398 3.791 1 97.25 204 PRO A CA 1
ATOM 1656 C C . PRO A 1 204 ? -2.576 -11.008 4.25 1 97.25 204 PRO A C 1
ATOM 1658 O O . PRO A 1 204 ? -3.523 -11.781 4.082 1 97.25 204 PRO A O 1
ATOM 1661 N N . GLY A 1 205 ? -2.715 -9.82 4.766 1 96.44 205 GLY A N 1
ATOM 1662 C CA . GLY A 1 205 ? -4.004 -9.375 5.27 1 96.44 205 GLY A CA 1
ATOM 1663 C C . GLY A 1 205 ? -5.059 -9.242 4.188 1 96.44 205 GLY A C 1
ATOM 1664 O O . GLY A 1 205 ? -6.25 -9.141 4.484 1 96.44 205 GLY A O 1
ATOM 1665 N N . VAL A 1 206 ? -4.645 -9.258 2.928 1 98.31 206 VAL A N 1
ATOM 1666 C CA . VAL A 1 206 ? -5.609 -9.086 1.847 1 98.31 206 VAL A CA 1
ATOM 1667 C C . VAL A 1 206 ? -6.02 -10.445 1.293 1 98.31 206 VAL A C 1
ATOM 1669 O O . VAL A 1 206 ? -6.773 -10.523 0.321 1 98.31 206 VAL A O 1
ATOM 1672 N N . LEU A 1 207 ? -5.477 -11.523 1.874 1 98.06 207 LEU A N 1
ATOM 1673 C CA . LEU A 1 207 ? -5.793 -12.898 1.504 1 98.06 207 LEU A CA 1
ATOM 1674 C C . LEU A 1 207 ? -6.637 -13.57 2.582 1 98.06 207 LEU A C 1
ATOM 1676 O O . LEU A 1 207 ? -6.426 -13.336 3.775 1 98.06 207 LEU A O 1
ATOM 1680 N N . SER A 1 208 ? -7.562 -14.43 2.072 1 97 208 SER A N 1
ATOM 1681 C CA . SER A 1 208 ? -8.406 -15.102 3.051 1 97 208 SER A CA 1
ATOM 1682 C C . SER A 1 208 ? -9.055 -16.344 2.455 1 97 208 SER A C 1
ATOM 1684 O O . SER A 1 208 ? -8.922 -16.609 1.26 1 97 208 SER A O 1
ATOM 1686 N N . ASN A 1 209 ? -9.594 -17.156 3.287 1 96.31 209 ASN A N 1
ATOM 1687 C CA . ASN A 1 209 ? -10.484 -18.266 2.953 1 96.31 209 ASN A CA 1
ATOM 1688 C C . ASN A 1 209 ? -9.82 -19.25 2.008 1 96.31 209 ASN A C 1
ATOM 1690 O O . ASN A 1 209 ? -10.359 -19.562 0.947 1 96.31 209 ASN A O 1
ATOM 1694 N N . PRO A 1 210 ? -8.672 -19.688 2.377 1 96.06 210 PRO A N 1
ATOM 1695 C CA . PRO A 1 210 ? -8.078 -20.734 1.549 1 96.06 210 PRO A CA 1
ATOM 1696 C C . PRO A 1 210 ? -8.906 -22.016 1.532 1 96.06 210 PRO A C 1
ATOM 1698 O O . PRO A 1 210 ? -9.359 -22.484 2.584 1 96.06 210 PRO A O 1
ATOM 1701 N N . ARG A 1 211 ? -9.125 -22.562 0.341 1 96.19 211 ARG A N 1
ATOM 1702 C CA . ARG A 1 211 ? -9.859 -23.812 0.119 1 96.19 211 ARG A CA 1
ATOM 1703 C C . ARG A 1 211 ? -9.109 -24.719 -0.844 1 96.19 211 ARG A C 1
ATOM 1705 O O . ARG A 1 211 ? -8.602 -24.266 -1.872 1 96.19 211 ARG A O 1
ATOM 1712 N N . HIS A 1 212 ? -9.07 -25.984 -0.447 1 94.38 212 HIS A N 1
ATOM 1713 C CA . HIS A 1 212 ? -8.477 -26.938 -1.378 1 94.38 212 HIS A CA 1
ATOM 1714 C C . HIS A 1 212 ? -9.203 -26.922 -2.717 1 94.38 212 HIS A C 1
ATOM 1716 O O . HIS A 1 212 ? -10.438 -26.906 -2.758 1 94.38 212 HIS A O 1
ATOM 1722 N N . ASN A 1 213 ? -8.469 -26.828 -3.773 1 96.38 213 ASN A N 1
ATOM 1723 C CA . ASN A 1 213 ? -9.039 -26.828 -5.117 1 96.38 213 ASN A CA 1
ATOM 1724 C C . ASN A 1 213 ? -8.828 -28.172 -5.812 1 96.38 213 ASN A C 1
ATOM 1726 O O . ASN A 1 213 ? -9.789 -28.875 -6.125 1 96.38 213 ASN A O 1
ATOM 1730 N N . CYS A 1 214 ? -7.555 -28.625 -5.961 1 96.06 214 CYS A N 1
ATOM 1731 C CA . CYS A 1 214 ? -7.242 -29.922 -6.574 1 96.06 214 CYS A CA 1
ATOM 1732 C C . CYS A 1 214 ? -5.812 -30.344 -6.27 1 96.06 214 CYS A C 1
ATOM 1734 O O . CYS A 1 214 ? -5.047 -29.562 -5.684 1 96.06 214 CYS A O 1
ATOM 1736 N N . GLN A 1 215 ? -5.551 -31.594 -6.582 1 95.25 215 GLN A N 1
ATOM 1737 C CA . GLN A 1 215 ? -4.203 -32.156 -6.582 1 95.25 215 GLN A CA 1
ATOM 1738 C C . GLN A 1 215 ? -3.68 -32.312 -8 1 95.25 215 GLN A C 1
ATOM 1740 O O . GLN A 1 215 ? -4.434 -32.688 -8.906 1 95.25 215 GLN A O 1
ATOM 1745 N N . LEU A 1 216 ? -2.412 -32.062 -8.148 1 96.5 216 LEU A N 1
ATOM 1746 C CA . LEU A 1 216 ? -1.782 -32.219 -9.453 1 96.5 216 LEU A CA 1
ATOM 1747 C C . LEU A 1 216 ? -0.546 -33.125 -9.352 1 96.5 216 LEU A C 1
ATOM 1749 O O . LEU A 1 216 ? 0.159 -33.094 -8.344 1 96.5 216 LEU A O 1
ATOM 1753 N N . THR A 1 217 ? -0.324 -33.875 -10.344 1 94.5 217 THR A N 1
ATOM 1754 C CA . THR A 1 217 ? 0.911 -34.625 -10.492 1 94.5 217 THR A CA 1
ATOM 1755 C C . THR A 1 217 ? 1.659 -34.219 -11.75 1 94.5 217 THR A C 1
ATOM 1757 O O . THR A 1 217 ? 1.086 -34.188 -12.844 1 94.5 217 THR A O 1
ATOM 1760 N N . TYR A 1 218 ? 2.895 -33.781 -11.625 1 94.69 218 TYR A N 1
ATOM 1761 C CA . TYR A 1 218 ? 3.775 -33.406 -12.727 1 94.69 218 TYR A CA 1
ATOM 1762 C C . TYR A 1 218 ? 4.715 -34.562 -13.078 1 94.69 218 TYR A C 1
ATOM 1764 O O . TYR A 1 218 ? 5.359 -35.125 -12.195 1 94.69 218 TYR A O 1
ATOM 1772 N N . TRP A 1 219 ? 4.754 -34.906 -14.352 1 92.75 219 TRP A N 1
ATOM 1773 C CA . TRP A 1 219 ? 5.668 -35.906 -14.844 1 92.75 219 TRP A CA 1
ATOM 1774 C C . TRP A 1 219 ? 6.637 -35.312 -15.875 1 92.75 219 TRP A C 1
ATOM 1776 O O . TRP A 1 219 ? 6.211 -34.719 -16.859 1 92.75 219 TRP A O 1
ATOM 1786 N N . LEU A 1 220 ? 7.887 -35.406 -15.617 1 92 220 LEU A N 1
ATOM 1787 C CA . LEU A 1 220 ? 8.875 -35.125 -16.641 1 92 220 LEU A CA 1
ATOM 1788 C C . LEU A 1 220 ? 9.297 -36.375 -17.391 1 92 220 LEU A C 1
ATOM 1790 O O . LEU A 1 220 ? 9.93 -37.281 -16.812 1 92 220 LEU A O 1
ATOM 1794 N N . GLU A 1 221 ? 8.883 -36.469 -18.547 1 88.38 221 GLU A N 1
ATOM 1795 C CA . GLU A 1 221 ? 9.219 -37.594 -19.422 1 88.38 221 GLU A CA 1
ATOM 1796 C C . GLU A 1 221 ? 9.875 -37.125 -20.719 1 88.38 221 GLU A C 1
ATOM 1798 O O . GLU A 1 221 ? 9.219 -36.531 -21.578 1 88.38 221 GLU A O 1
ATOM 1803 N N . GLY A 1 222 ? 11.164 -37.438 -20.797 1 87.81 222 GLY A N 1
ATOM 1804 C CA . GLY A 1 222 ? 11.883 -36.906 -21.938 1 87.81 222 GLY A CA 1
ATOM 1805 C C . GLY A 1 222 ? 11.922 -35.406 -21.969 1 87.81 222 GLY A C 1
ATOM 1806 O O . GLY A 1 222 ? 12.391 -34.75 -21.016 1 87.81 222 GLY A O 1
ATOM 1807 N N . ASN A 1 223 ? 11.344 -34.875 -23.078 1 90 223 ASN A N 1
ATOM 1808 C CA . ASN A 1 223 ? 11.391 -33.406 -23.25 1 90 223 ASN A CA 1
ATOM 1809 C C . ASN A 1 223 ? 10.031 -32.781 -22.984 1 90 223 ASN A C 1
ATOM 1811 O O . ASN A 1 223 ? 9.75 -31.672 -23.453 1 90 223 ASN A O 1
ATOM 1815 N N . GLN A 1 224 ? 9.227 -33.531 -22.219 1 94.38 224 GLN A N 1
ATOM 1816 C CA . GLN A 1 224 ? 7.879 -33.031 -21.953 1 94.38 224 GLN A CA 1
ATOM 1817 C C . GLN A 1 224 ? 7.547 -33.094 -20.469 1 94.38 224 GLN A C 1
ATOM 1819 O O . GLN A 1 224 ? 7.961 -34.031 -19.781 1 94.38 224 GLN A O 1
ATOM 1824 N N . ILE A 1 225 ? 6.816 -32.094 -20.047 1 95.19 225 ILE A N 1
ATOM 1825 C CA . ILE A 1 225 ? 6.152 -32.156 -18.75 1 95.19 225 ILE A CA 1
ATOM 1826 C C . ILE A 1 225 ? 4.664 -32.438 -18.938 1 95.19 225 ILE A C 1
ATOM 1828 O O . ILE A 1 225 ? 3.977 -31.719 -19.656 1 95.19 225 ILE A O 1
ATOM 1832 N N . LYS A 1 226 ? 4.215 -33.531 -18.391 1 97 226 LYS A N 1
ATOM 1833 C CA . LYS A 1 226 ? 2.801 -33.906 -18.391 1 97 226 LYS A CA 1
ATOM 1834 C C . LYS A 1 226 ? 2.184 -33.688 -17 1 97 226 LYS A C 1
ATOM 1836 O O . LYS A 1 226 ? 2.756 -34.062 -15.992 1 97 226 LYS A O 1
ATOM 1841 N N . VAL A 1 227 ? 1.023 -33 -17.016 1 97.69 227 VAL A N 1
ATOM 1842 C CA . VAL A 1 227 ? 0.357 -32.688 -15.75 1 97.69 227 VAL A CA 1
ATOM 1843 C C . VAL A 1 227 ? -0.991 -33.406 -15.688 1 97.69 227 VAL A C 1
ATOM 1845 O O . VAL A 1 227 ? -1.791 -33.312 -16.625 1 97.69 227 VAL A O 1
ATOM 1848 N N . GLU A 1 228 ? -1.242 -34.094 -14.562 1 97.38 228 GLU A N 1
ATOM 1849 C CA . GLU A 1 228 ? -2.477 -34.844 -14.336 1 97.38 228 GLU A CA 1
ATOM 1850 C C . GLU A 1 228 ? -3.273 -34.25 -13.172 1 97.38 228 GLU A C 1
ATOM 1852 O O . GLU A 1 228 ? -2.697 -33.844 -12.164 1 97.38 228 GLU A O 1
ATOM 1857 N N . LYS A 1 229 ? -4.566 -34.188 -13.352 1 95.06 229 LYS A N 1
ATOM 1858 C CA . LYS A 1 229 ? -5.461 -33.875 -12.234 1 95.06 229 LYS A CA 1
ATOM 1859 C C . LYS A 1 229 ? -5.984 -35.156 -11.586 1 95.06 229 LYS A C 1
ATOM 1861 O O . LYS A 1 229 ? -6.309 -35.156 -10.398 1 95.06 229 LYS A O 1
ATOM 1866 N N . HIS A 1 230 ? -6.164 -36.188 -12.398 1 92.62 230 HIS A N 1
ATOM 1867 C CA . HIS A 1 230 ? -6.52 -37.531 -12 1 92.62 230 HIS A CA 1
ATOM 1868 C C . HIS A 1 230 ? -5.512 -38.531 -12.523 1 92.62 230 HIS A C 1
ATOM 1870 O O . HIS A 1 230 ? -5.047 -38.438 -13.664 1 92.62 230 HIS A O 1
ATOM 1876 N N . PRO A 1 231 ? -5.188 -39.438 -11.586 1 89.44 231 PRO A N 1
ATOM 1877 C CA . PRO A 1 231 ? -4.191 -40.406 -12.039 1 89.44 231 PRO A CA 1
ATOM 1878 C C . PRO A 1 231 ? -4.57 -41.062 -13.359 1 89.44 231 PRO A C 1
ATOM 1880 O O . PRO A 1 231 ? -5.715 -41.5 -13.539 1 89.44 231 PRO A O 1
ATOM 1883 N N . GLY A 1 232 ? -3.688 -41.031 -14.289 1 91.44 232 GLY A N 1
ATOM 1884 C CA . GLY A 1 232 ? -3.857 -41.75 -15.547 1 91.44 232 GLY A CA 1
ATOM 1885 C C . GLY A 1 232 ? -4.414 -40.875 -16.656 1 91.44 232 GLY A C 1
ATOM 1886 O O . GLY A 1 232 ? -4.512 -41.312 -17.797 1 91.44 232 GLY A O 1
ATOM 1887 N N . THR A 1 233 ? -4.887 -39.688 -16.328 1 95.5 233 THR A N 1
ATOM 1888 C CA . THR A 1 233 ? -5.438 -38.781 -17.344 1 95.5 233 THR A CA 1
ATOM 1889 C C . THR A 1 233 ? -4.609 -37.5 -17.422 1 95.5 233 THR A C 1
ATOM 1891 O O . THR A 1 233 ? -4.645 -36.656 -16.516 1 95.5 233 THR A O 1
ATOM 1894 N N . VAL A 1 234 ? -3.947 -37.344 -18.625 1 97.06 234 VAL A N 1
ATOM 1895 C CA . VAL A 1 234 ? -3.127 -36.156 -18.812 1 97.06 234 VAL A CA 1
ATOM 1896 C C . VAL A 1 234 ? -4.023 -34.969 -19.109 1 97.06 234 VAL A C 1
ATOM 1898 O O . VAL A 1 234 ? -4.883 -35.031 -20 1 97.06 234 VAL A O 1
ATOM 1901 N N . TRP A 1 235 ? -3.861 -33.844 -18.422 1 97.81 235 TRP A N 1
ATOM 1902 C CA . TRP A 1 235 ? -4.633 -32.625 -18.547 1 97.81 235 TRP A CA 1
ATOM 1903 C C . TRP A 1 235 ? -3.887 -31.594 -19.406 1 97.81 235 TRP A C 1
ATOM 1905 O O . TRP A 1 235 ? -4.453 -31.031 -20.344 1 97.81 235 TRP A O 1
ATOM 1915 N N . ILE A 1 236 ? -2.633 -31.375 -19.141 1 97.56 236 ILE A N 1
ATOM 1916 C CA . ILE A 1 236 ? -1.791 -30.406 -19.844 1 97.56 236 ILE A CA 1
ATOM 1917 C C . ILE A 1 236 ? -0.447 -31.062 -20.188 1 97.56 236 ILE A C 1
ATOM 1919 O O . ILE A 1 236 ? 0.135 -31.766 -19.359 1 97.56 236 ILE A O 1
ATOM 1923 N N . THR A 1 237 ? 0.018 -30.891 -21.359 1 97.56 237 THR A N 1
ATOM 1924 C CA . THR A 1 237 ? 1.355 -31.266 -21.797 1 97.56 237 THR A CA 1
ATOM 1925 C C . THR A 1 237 ? 2.15 -30.047 -22.25 1 97.56 237 THR A C 1
ATOM 1927 O O . THR A 1 237 ? 1.644 -29.219 -23 1 97.56 237 THR A O 1
ATOM 1930 N N . MET A 1 238 ? 3.398 -29.922 -21.766 1 96.38 238 MET A N 1
ATOM 1931 C CA . MET A 1 238 ? 4.285 -28.828 -22.125 1 96.38 238 MET A CA 1
ATOM 1932 C C . MET A 1 238 ? 5.617 -29.344 -22.656 1 96.38 238 MET A C 1
ATOM 1934 O O . MET A 1 238 ? 6.184 -30.297 -22.094 1 96.38 238 MET A O 1
ATOM 1938 N N . ASP A 1 239 ? 6.055 -28.688 -23.75 1 94.81 239 ASP A N 1
ATOM 1939 C CA . ASP A 1 239 ? 7.41 -28.953 -24.234 1 94.81 239 ASP A CA 1
ATOM 1940 C C . ASP A 1 239 ? 8.43 -28.094 -23.5 1 94.81 239 ASP A C 1
ATOM 1942 O O . ASP A 1 239 ? 8.297 -26.859 -23.453 1 94.81 239 ASP A O 1
ATOM 1946 N N . ILE A 1 240 ? 9.43 -28.656 -22.953 1 90.44 240 ILE A N 1
ATOM 1947 C CA . ILE A 1 240 ? 10.398 -27.922 -22.156 1 90.44 240 ILE A CA 1
ATOM 1948 C C . ILE A 1 240 ? 11.141 -26.922 -23.031 1 90.44 240 ILE A C 1
ATOM 1950 O O . ILE A 1 240 ? 11.75 -25.984 -22.531 1 90.44 240 ILE A O 1
ATOM 1954 N N . ALA A 1 241 ? 11.141 -27.109 -24.312 1 88.94 241 ALA A N 1
ATOM 1955 C CA . ALA A 1 241 ? 11.773 -26.172 -25.25 1 88.94 241 ALA A CA 1
ATOM 1956 C C . ALA A 1 241 ? 11.109 -24.797 -25.188 1 88.94 241 ALA A C 1
ATOM 1958 O O . ALA A 1 241 ? 11.711 -23.797 -25.562 1 88.94 241 ALA A O 1
ATOM 1959 N N . THR A 1 242 ? 9.891 -24.781 -24.703 1 88 242 THR A N 1
ATOM 1960 C CA . THR A 1 242 ? 9.141 -23.531 -24.641 1 88 242 THR A CA 1
ATOM 1961 C C . THR A 1 242 ? 9.609 -22.672 -23.453 1 88 242 THR A C 1
ATOM 1963 O O . THR A 1 242 ? 9.266 -21.5 -23.359 1 88 242 THR A O 1
ATOM 1966 N N . PHE A 1 243 ? 10.391 -23.281 -22.562 1 86.12 243 PHE A N 1
ATOM 1967 C CA . PHE A 1 243 ? 10.812 -22.562 -21.359 1 86.12 243 PHE A CA 1
ATOM 1968 C C . PHE A 1 243 ? 12.016 -21.672 -21.641 1 86.12 243 PHE A C 1
ATOM 1970 O O . PHE A 1 243 ? 12.367 -20.812 -20.844 1 86.12 243 PHE A O 1
ATOM 1977 N N . GLY A 1 244 ? 12.523 -21.578 -22.844 1 72.19 244 GLY A N 1
ATOM 1978 C CA . GLY A 1 244 ? 13.664 -20.75 -23.203 1 72.19 244 GLY A CA 1
ATOM 1979 C C . GLY A 1 244 ? 14.961 -21.188 -22.547 1 72.19 244 GLY A C 1
ATOM 1980 O O . GLY A 1 244 ? 14.938 -21.969 -21.594 1 72.19 244 GLY A O 1
ATOM 1981 N N . MET B 1 1 ? -24.109 -3.053 1.332 1 62.94 1 MET B N 1
ATOM 1982 C CA . MET B 1 1 ? -23.875 -3.447 -0.054 1 62.94 1 MET B CA 1
ATOM 1983 C C . MET B 1 1 ? -23.531 -2.236 -0.912 1 62.94 1 MET B C 1
ATOM 1985 O O . MET B 1 1 ? -22.516 -2.236 -1.604 1 62.94 1 MET B O 1
ATOM 1989 N N . LEU B 1 2 ? -24.328 -1.167 -0.72 1 65 2 LEU B N 1
ATOM 1990 C CA . LEU B 1 2 ? -24.109 0.024 -1.534 1 65 2 LEU B CA 1
ATOM 1991 C C . LEU B 1 2 ? -22.766 0.676 -1.196 1 65 2 LEU B C 1
ATOM 1993 O O . LEU B 1 2 ? -22.031 1.082 -2.094 1 65 2 LEU B O 1
ATOM 1997 N N . VAL B 1 3 ? -22.406 0.629 0.07 1 73.38 3 VAL B N 1
ATOM 1998 C CA . VAL B 1 3 ? -21.188 1.278 0.51 1 73.38 3 VAL B CA 1
ATOM 1999 C C . VAL B 1 3 ? -19.969 0.504 -0.014 1 73.38 3 VAL B C 1
ATOM 2001 O O . VAL B 1 3 ? -18.984 1.103 -0.446 1 73.38 3 VAL B O 1
ATOM 2004 N N . VAL B 1 4 ? -20.188 -0.764 -0.055 1 77.56 4 VAL B N 1
ATOM 2005 C CA . VAL B 1 4 ? -19.094 -1.613 -0.514 1 77.56 4 VAL B CA 1
ATOM 2006 C C . VAL B 1 4 ? -18.875 -1.404 -2.01 1 77.56 4 VAL B C 1
ATOM 2008 O O . VAL B 1 4 ? -17.734 -1.278 -2.461 1 77.56 4 VAL B O 1
ATOM 2011 N N . PHE B 1 5 ? -19.922 -1.326 -2.738 1 77.81 5 PHE B N 1
ATOM 2012 C CA . PHE B 1 5 ? -19.812 -1.119 -4.176 1 77.81 5 PHE B CA 1
ATOM 2013 C C . PHE B 1 5 ? -19.234 0.256 -4.488 1 77.81 5 PHE B C 1
ATOM 2015 O O . PHE B 1 5 ? -18.422 0.4 -5.402 1 77.81 5 PHE B O 1
ATOM 2022 N N . GLU B 1 6 ? -19.672 1.206 -3.748 1 82.62 6 GLU B N 1
ATOM 2023 C CA . GLU B 1 6 ? -19.172 2.562 -3.932 1 82.62 6 GLU B CA 1
ATOM 2024 C C . GLU B 1 6 ? -17.672 2.633 -3.66 1 82.62 6 GLU B C 1
ATOM 2026 O O . GLU B 1 6 ? -16.938 3.279 -4.402 1 82.62 6 GLU B O 1
ATOM 2031 N N . MET B 1 7 ? -17.281 1.93 -2.697 1 89.12 7 MET B N 1
ATOM 2032 C CA . MET B 1 7 ? -15.859 1.91 -2.32 1 89.12 7 MET B CA 1
ATOM 2033 C C . MET B 1 7 ? -15.023 1.211 -3.387 1 89.12 7 MET B C 1
ATOM 2035 O O . MET B 1 7 ? -13.922 1.659 -3.707 1 89.12 7 MET B O 1
ATOM 2039 N N . ARG B 1 8 ? -15.609 0.152 -3.957 1 86.75 8 ARG B N 1
ATOM 2040 C CA . ARG B 1 8 ? -14.922 -0.572 -5.016 1 86.75 8 ARG B CA 1
ATOM 2041 C C . ARG B 1 8 ? -14.742 0.301 -6.254 1 86.75 8 ARG B C 1
ATOM 2043 O O . ARG B 1 8 ? -13.672 0.327 -6.859 1 86.75 8 ARG B O 1
ATOM 2050 N N . SER B 1 9 ? -15.805 0.973 -6.598 1 88.5 9 SER B N 1
ATOM 2051 C CA . SER B 1 9 ? -15.766 1.854 -7.762 1 88.5 9 SER B CA 1
ATOM 2052 C C . SER B 1 9 ? -14.773 2.998 -7.555 1 88.5 9 SER B C 1
ATOM 2054 O O . SER B 1 9 ? -14.031 3.352 -8.469 1 88.5 9 SER B O 1
ATOM 2056 N N . LEU B 1 10 ? -14.766 3.521 -6.375 1 93.06 10 LEU B N 1
ATOM 2057 C CA . LEU B 1 10 ? -13.867 4.621 -6.047 1 93.06 10 LEU B CA 1
ATOM 2058 C C . LEU B 1 10 ? -12.406 4.203 -6.223 1 93.06 10 LEU B C 1
ATOM 2060 O O . LEU B 1 10 ? -11.656 4.855 -6.949 1 93.06 10 LEU B O 1
ATOM 2064 N N . PHE B 1 11 ? -12.016 3.086 -5.703 1 93.38 11 PHE B N 1
ATOM 2065 C CA . PHE B 1 11 ? -10.617 2.67 -5.723 1 93.38 11 PHE B CA 1
ATOM 2066 C C . PHE B 1 11 ? -10.211 2.219 -7.121 1 93.38 11 PHE B C 1
ATOM 2068 O O . PHE B 1 11 ? -9.047 2.365 -7.512 1 93.38 11 PHE B O 1
ATOM 2075 N N . ALA B 1 12 ? -11.133 1.723 -7.852 1 89.56 12 ALA B N 1
ATOM 2076 C CA . ALA B 1 12 ? -10.836 1.27 -9.211 1 89.56 12 ALA B CA 1
ATOM 2077 C C . ALA B 1 12 ? -10.469 2.443 -10.109 1 89.56 12 ALA B C 1
ATOM 2079 O O . ALA B 1 12 ? -9.867 2.254 -11.172 1 89.56 12 ALA B O 1
ATOM 2080 N N . GLN B 1 13 ? -10.773 3.645 -9.688 1 91.94 13 GLN B N 1
ATOM 2081 C CA . GLN B 1 13 ? -10.562 4.824 -10.523 1 91.94 13 GLN B CA 1
ATOM 2082 C C . GLN B 1 13 ? -9.328 5.602 -10.078 1 91.94 13 GLN B C 1
ATOM 2084 O O . GLN B 1 13 ? -8.922 6.562 -10.734 1 91.94 13 GLN B O 1
ATOM 2089 N N . LEU B 1 14 ? -8.719 5.141 -9.047 1 93.69 14 LEU B N 1
ATOM 2090 C CA . LEU B 1 14 ? -7.594 5.891 -8.492 1 93.69 14 LEU B CA 1
ATOM 2091 C C . LEU B 1 14 ? -6.332 5.672 -9.312 1 93.69 14 LEU B C 1
ATOM 2093 O O . LEU B 1 14 ? -6.16 4.613 -9.922 1 93.69 14 LEU B O 1
ATOM 2097 N N . THR B 1 15 ? -5.535 6.672 -9.336 1 92.81 15 THR B N 1
ATOM 2098 C CA . THR B 1 15 ? -4.168 6.605 -9.836 1 92.81 15 THR B CA 1
ATOM 2099 C C . THR B 1 15 ? -3.168 6.855 -8.711 1 92.81 15 THR B C 1
ATOM 2101 O O . THR B 1 15 ? -3.561 7.086 -7.562 1 92.81 15 THR B O 1
ATOM 2104 N N . LEU B 1 16 ? -1.907 6.723 -9.062 1 95.31 16 LEU B N 1
ATOM 2105 C CA . LEU B 1 16 ? -0.854 7.039 -8.109 1 95.31 16 LEU B CA 1
ATOM 2106 C C . LEU B 1 16 ? -0.144 8.336 -8.492 1 95.31 16 LEU B C 1
ATOM 2108 O O . LEU B 1 16 ? -0.211 8.766 -9.641 1 95.31 16 LEU B O 1
ATOM 2112 N N . THR B 1 17 ? 0.415 8.945 -7.559 1 95.44 17 THR B N 1
ATOM 2113 C CA . THR B 1 17 ? 1.367 10.031 -7.758 1 95.44 17 THR B CA 1
ATOM 2114 C C . THR B 1 17 ? 2.672 9.75 -7.02 1 95.44 17 THR B C 1
ATOM 2116 O O . THR B 1 17 ? 2.656 9.383 -5.84 1 95.44 17 THR B O 1
ATOM 2119 N N . ASP B 1 18 ? 3.742 9.867 -7.75 1 95.25 18 ASP B N 1
ATOM 2120 C CA . ASP B 1 18 ? 5.055 9.602 -7.168 1 95.25 18 ASP B CA 1
ATOM 2121 C C . ASP B 1 18 ? 5.602 10.828 -6.453 1 95.25 18 ASP B C 1
ATOM 2123 O O . ASP B 1 18 ? 6.078 11.766 -7.094 1 95.25 18 ASP B O 1
ATOM 2127 N N . VAL B 1 19 ? 5.625 10.82 -5.141 1 95.88 19 VAL B N 1
ATOM 2128 C CA . VAL B 1 19 ? 6.008 11.945 -4.293 1 95.88 19 VAL B CA 1
ATOM 2129 C C . VAL B 1 19 ? 7.445 11.758 -3.807 1 95.88 19 VAL B C 1
ATOM 2131 O O . VAL B 1 19 ? 7.793 10.711 -3.27 1 95.88 19 VAL B O 1
ATOM 2134 N N . HIS B 1 20 ? 8.266 12.727 -4.051 1 95.62 20 HIS B N 1
ATOM 2135 C CA . HIS B 1 20 ? 9.633 12.828 -3.549 1 95.62 20 HIS B CA 1
ATOM 2136 C C . HIS B 1 20 ? 9.969 14.266 -3.141 1 95.62 20 HIS B C 1
ATOM 2138 O O . HIS B 1 20 ? 10.672 14.969 -3.863 1 95.62 20 HIS B O 1
ATOM 2144 N N . GLN B 1 21 ? 9.492 14.586 -1.956 1 97.31 21 GLN B N 1
ATOM 2145 C CA . GLN B 1 21 ? 9.641 15.977 -1.54 1 97.31 21 GLN B CA 1
ATOM 2146 C C . GLN B 1 21 ? 9.508 16.109 -0.027 1 97.31 21 GLN B C 1
ATOM 2148 O O . GLN B 1 21 ? 9.109 15.164 0.656 1 97.31 21 GLN B O 1
ATOM 2153 N N . ASP B 1 22 ? 9.867 17.281 0.445 1 98.25 22 ASP B N 1
ATOM 2154 C CA . ASP B 1 22 ? 9.578 17.656 1.83 1 98.25 22 ASP B CA 1
ATOM 2155 C C . ASP B 1 22 ? 8.117 18.031 2.008 1 98.25 22 ASP B C 1
ATOM 2157 O O . ASP B 1 22 ? 7.539 18.719 1.162 1 98.25 22 ASP B O 1
ATOM 2161 N N . ILE B 1 23 ? 7.594 17.578 3.086 1 98.56 23 ILE B N 1
ATOM 2162 C CA . ILE B 1 23 ? 6.223 17.875 3.488 1 98.56 23 ILE B CA 1
ATOM 2163 C C . ILE B 1 23 ? 6.227 18.578 4.844 1 98.56 23 ILE B C 1
ATOM 2165 O O . ILE B 1 23 ? 7.027 18.25 5.719 1 98.56 23 ILE B O 1
ATOM 2169 N N . ALA B 1 24 ? 5.379 19.578 4.977 1 98.75 24 ALA B N 1
ATOM 2170 C CA . ALA B 1 24 ? 5.305 20.344 6.223 1 98.75 24 ALA B CA 1
ATOM 2171 C C . ALA B 1 24 ? 4.457 19.609 7.258 1 98.75 24 ALA B C 1
ATOM 2173 O O . ALA B 1 24 ? 3.342 19.172 6.957 1 98.75 24 ALA B O 1
ATOM 2174 N N . ARG B 1 25 ? 4.984 19.484 8.391 1 98.44 25 ARG B N 1
ATOM 2175 C CA . ARG B 1 25 ? 4.328 18.891 9.555 1 98.44 25 ARG B CA 1
ATOM 2176 C C . ARG B 1 25 ? 4.188 19.906 10.68 1 98.44 25 ARG B C 1
ATOM 2178 O O . ARG B 1 25 ? 5.188 20.438 11.172 1 98.44 25 ARG B O 1
ATOM 2185 N N . ASN B 1 26 ? 2.943 20.203 11.078 1 97.44 26 ASN B N 1
ATOM 2186 C CA . ASN B 1 26 ? 2.607 21.203 12.094 1 97.44 26 ASN B CA 1
ATOM 2187 C C . ASN B 1 26 ? 2.035 20.547 13.352 1 97.44 26 ASN B C 1
ATOM 2189 O O . ASN B 1 26 ? 0.942 19.969 13.312 1 97.44 26 ASN B O 1
ATOM 2193 N N . ILE B 1 27 ? 2.811 20.594 14.422 1 94.69 27 ILE B N 1
ATOM 2194 C CA . ILE B 1 27 ? 2.383 19.922 15.648 1 94.69 27 ILE B CA 1
ATOM 2195 C C . ILE B 1 27 ? 2.357 20.938 16.797 1 94.69 27 ILE B C 1
ATOM 2197 O O . ILE B 1 27 ? 2.957 22 16.703 1 94.69 27 ILE B O 1
ATOM 2201 N N . VAL B 1 28 ? 1.615 20.547 17.812 1 90.75 28 VAL B N 1
ATOM 2202 C CA . VAL B 1 28 ? 1.598 21.344 19.031 1 90.75 28 VAL B CA 1
ATOM 2203 C C . VAL B 1 28 ? 2.971 21.312 19.703 1 90.75 28 VAL B C 1
ATOM 2205 O O . VAL B 1 28 ? 3.605 20.25 19.766 1 90.75 28 VAL B O 1
ATOM 2208 N N . SER B 1 29 ? 3.477 22.406 20.047 1 79.56 29 SER B N 1
ATOM 2209 C CA . SER B 1 29 ? 4.758 22.484 20.734 1 79.56 29 SER B CA 1
ATOM 2210 C C . SER B 1 29 ? 4.633 22.031 22.188 1 79.56 29 SER B C 1
ATOM 2212 O O . SER B 1 29 ? 3.672 22.375 22.875 1 79.56 29 SER B O 1
ATOM 2214 N N . LEU B 1 30 ? 5.168 20.812 22.562 1 55.06 30 LEU B N 1
ATOM 2215 C CA . LEU B 1 30 ? 5.168 20.422 23.953 1 55.06 30 LEU B CA 1
ATOM 2216 C C . LEU B 1 30 ? 6.035 21.375 24.781 1 55.06 30 LEU B C 1
ATOM 2218 O O . LEU B 1 30 ? 6.289 21.125 25.969 1 55.06 30 LEU B O 1
ATOM 2222 N N . ARG B 1 31 ? 6.598 22.234 24.344 1 46.5 31 ARG B N 1
ATOM 2223 C CA . ARG B 1 31 ? 7.344 23.094 25.25 1 46.5 31 ARG B CA 1
ATOM 2224 C C . ARG B 1 31 ? 6.555 23.344 26.531 1 46.5 31 ARG B C 1
ATOM 2226 O O . ARG B 1 31 ? 5.324 23.422 26.5 1 46.5 31 ARG B O 1
ATOM 2233 N N . GLN B 1 32 ? 7.211 23.188 27.719 1 39.19 32 GLN B N 1
ATOM 2234 C CA . GLN B 1 32 ? 7.008 23.469 29.141 1 39.19 32 GLN B CA 1
ATOM 2235 C C . GLN B 1 32 ? 6.195 24.75 29.344 1 39.19 32 GLN B C 1
ATOM 2237 O O . GLN B 1 32 ? 6.707 25.844 29.125 1 39.19 32 GLN B O 1
ATOM 2242 N N . SER B 1 33 ? 5.102 24.922 28.875 1 33.25 33 SER B N 1
ATOM 2243 C CA . SER B 1 33 ? 4.574 26 29.719 1 33.25 33 SER B CA 1
ATOM 2244 C C . SER B 1 33 ? 4.816 25.703 31.188 1 33.25 33 SER B C 1
ATOM 2246 O O . SER B 1 33 ? 4.262 24.75 31.734 1 33.25 33 SER B O 1
ATOM 2248 N N . GLN B 1 34 ? 5.883 25.734 31.828 1 33.34 34 GLN B N 1
ATOM 2249 C CA . GLN B 1 34 ? 6.008 25.984 33.25 1 33.34 34 GLN B CA 1
ATOM 2250 C C . GLN B 1 34 ? 4.828 26.797 33.781 1 33.34 34 GLN B C 1
ATOM 2252 O O . GLN B 1 34 ? 4.328 26.531 34.875 1 33.34 34 GLN B O 1
ATOM 2257 N N . ASN B 1 35 ? 4.449 27.984 33.281 1 32.69 35 ASN B N 1
ATOM 2258 C CA . ASN B 1 35 ? 3.492 28.859 33.969 1 32.69 35 ASN B CA 1
ATOM 2259 C C . ASN B 1 35 ? 2.053 28.453 33.656 1 32.69 35 ASN B C 1
ATOM 2261 O O . ASN B 1 35 ? 1.139 28.797 34.438 1 32.69 35 ASN B O 1
ATOM 2265 N N . LEU B 1 36 ? 1.67 28.031 32.5 1 33.25 36 LEU B N 1
ATOM 2266 C CA . LEU B 1 36 ? 0.227 27.906 32.312 1 33.25 36 LEU B CA 1
ATOM 2267 C C . LEU B 1 36 ? -0.27 26.547 32.812 1 33.25 36 LEU B C 1
ATOM 2269 O O . LEU B 1 36 ? -1.465 26.266 32.719 1 33.25 36 LEU B O 1
ATOM 2273 N N . PHE B 1 37 ? 0.533 25.516 33.125 1 32.72 37 PHE B N 1
ATOM 2274 C CA . PHE B 1 37 ? 0.101 24.328 33.844 1 32.72 37 PHE B CA 1
ATOM 2275 C C . PHE B 1 37 ? -0.635 24.703 35.125 1 32.72 37 PHE B C 1
ATOM 2277 O O . PHE B 1 37 ? -1.025 23.828 35.906 1 32.72 37 PHE B O 1
ATOM 2284 N N . ASP B 1 38 ? -0.507 25.938 35.469 1 32.19 38 ASP B N 1
ATOM 2285 C CA . ASP B 1 38 ? -1.242 26.203 36.688 1 32.19 38 ASP B CA 1
ATOM 2286 C C . ASP B 1 38 ? -2.734 25.938 36.5 1 32.19 38 ASP B C 1
ATOM 2288 O O . ASP B 1 38 ? -3.426 25.562 37.469 1 32.19 38 ASP B O 1
ATOM 2292 N N . ASP B 1 39 ? -3.357 26.5 35.469 1 29.33 39 ASP B N 1
ATOM 2293 C CA . ASP B 1 39 ? -4.812 26.562 35.562 1 29.33 39 ASP B CA 1
ATOM 2294 C C . ASP B 1 39 ? -5.461 25.359 34.906 1 29.33 39 ASP B C 1
ATOM 2296 O O . ASP B 1 39 ? -6.656 25.359 34.625 1 29.33 39 ASP B O 1
ATOM 2300 N N . LEU B 1 40 ? -4.691 24.484 34.219 1 31.81 40 LEU B N 1
ATOM 2301 C CA . LEU B 1 40 ? -5.516 23.406 33.688 1 31.81 40 LEU B CA 1
ATOM 2302 C C . LEU B 1 40 ? -6.191 22.641 34.812 1 31.81 40 LEU B C 1
ATOM 2304 O O . LEU B 1 40 ? -5.672 22.578 35.938 1 31.81 40 LEU B O 1
ATOM 2308 N N . THR B 1 41 ? -7.5 22.391 34.625 1 32.41 41 THR B N 1
ATOM 2309 C CA . THR B 1 41 ? -8.391 21.734 35.562 1 32.41 41 THR B CA 1
ATOM 2310 C C . THR B 1 41 ? -7.742 20.484 36.156 1 32.41 41 THR B C 1
ATOM 2312 O O . THR B 1 41 ? -6.84 19.906 35.531 1 32.41 41 THR B O 1
ATOM 2315 N N . ASP B 1 42 ? -8.094 20 37.375 1 32.12 42 ASP B N 1
ATOM 2316 C CA . ASP B 1 42 ? -7.855 18.891 38.312 1 32.12 42 ASP B CA 1
ATOM 2317 C C . ASP B 1 42 ? -7.883 17.562 37.562 1 32.12 42 ASP B C 1
ATOM 2319 O O . ASP B 1 42 ? -7.82 16.5 38.219 1 32.12 42 ASP B O 1
ATOM 2323 N N . ASP B 1 43 ? -8.422 17.5 36.281 1 32.03 43 ASP B N 1
ATOM 2324 C CA . ASP B 1 43 ? -8.516 16.062 35.969 1 32.03 43 ASP B CA 1
ATOM 2325 C C . ASP B 1 43 ? -7.141 15.492 35.625 1 32.03 43 ASP B C 1
ATOM 2327 O O . ASP B 1 43 ? -6.469 15.977 34.719 1 32.03 43 ASP B O 1
ATOM 2331 N N . PRO B 1 44 ? -6.402 14.727 36.5 1 34.5 44 PRO B N 1
ATOM 2332 C CA . PRO B 1 44 ? -5.109 14.039 36.5 1 34.5 44 PRO B CA 1
ATOM 2333 C C . PRO B 1 44 ? -4.832 13.297 35.188 1 34.5 44 PRO B C 1
ATOM 2335 O O . PRO B 1 44 ? -3.672 13.062 34.844 1 34.5 44 PRO B O 1
ATOM 2338 N N . ALA B 1 45 ? -5.832 12.797 34.594 1 34.28 45 ALA B N 1
ATOM 2339 C CA . ALA B 1 45 ? -5.582 11.789 33.562 1 34.28 45 ALA B CA 1
ATOM 2340 C C . ALA B 1 45 ? -4.902 12.414 32.344 1 34.28 45 ALA B C 1
ATOM 2342 O O . ALA B 1 45 ? -4.121 11.75 31.656 1 34.28 45 ALA B O 1
ATOM 2343 N N . GLY B 1 46 ? -5.227 13.578 31.938 1 35.16 46 GLY B N 1
ATOM 2344 C CA . GLY B 1 46 ? -4.645 14.219 30.781 1 35.16 46 GLY B CA 1
ATOM 2345 C C . GLY B 1 46 ? -3.18 14.562 30.953 1 35.16 46 GLY B C 1
ATOM 2346 O O . GLY B 1 46 ? -2.432 14.641 29.969 1 35.16 46 GLY B O 1
ATOM 2347 N N . TRP B 1 47 ? -2.775 14.961 32.188 1 35.97 47 TRP B N 1
ATOM 2348 C CA . TRP B 1 47 ? -1.409 15.336 32.531 1 35.97 47 TRP B CA 1
ATOM 2349 C C . TRP B 1 47 ? -0.472 14.141 32.438 1 35.97 47 TRP B C 1
ATOM 2351 O O . TRP B 1 47 ? 0.656 14.258 31.969 1 35.97 47 TRP B O 1
ATOM 2361 N N . LEU B 1 48 ? -0.961 13.039 32.906 1 35.97 48 LEU B N 1
ATOM 2362 C CA . LEU B 1 48 ? -0.122 11.852 33 1 35.97 48 LEU B CA 1
ATOM 2363 C C . LEU B 1 48 ? 0.365 11.422 31.609 1 35.97 48 LEU B C 1
ATOM 2365 O O . LEU B 1 48 ? 1.498 10.961 31.469 1 35.97 48 LEU B O 1
ATOM 2369 N N . LEU B 1 49 ? -0.4 11.633 30.578 1 35.34 49 LEU B N 1
ATOM 2370 C CA . LEU B 1 49 ? 0.017 11.102 29.281 1 35.34 49 LEU B CA 1
ATOM 2371 C C . LEU B 1 49 ? 1.179 11.914 28.703 1 35.34 49 LEU B C 1
ATOM 2373 O O . LEU B 1 49 ? 2.123 11.344 28.156 1 35.34 49 LEU B O 1
ATOM 2377 N N . ALA B 1 50 ? 1.343 13.211 28.859 1 35.75 50 ALA B N 1
ATOM 2378 C CA . ALA B 1 50 ? 2.488 13.984 28.391 1 35.75 50 ALA B CA 1
ATOM 2379 C C . ALA B 1 50 ? 3.732 13.68 29.219 1 35.75 50 ALA B C 1
ATOM 2381 O O . ALA B 1 50 ? 4.828 13.516 28.672 1 35.75 50 ALA B O 1
ATOM 2382 N N . GLN B 1 51 ? 3.678 13.586 30.516 1 38.47 51 GLN B N 1
ATOM 2383 C CA . GLN B 1 51 ? 4.809 13.273 31.391 1 38.47 51 GLN B CA 1
ATOM 2384 C C . GLN B 1 51 ? 5.25 11.82 31.203 1 38.47 51 GLN B C 1
ATOM 2386 O O . GLN B 1 51 ? 6.445 11.516 31.281 1 38.47 51 GLN B O 1
ATOM 2391 N N . LYS B 1 52 ? 4.344 10.852 31.125 1 38.62 52 LYS B N 1
ATOM 2392 C CA . LYS B 1 52 ? 4.707 9.453 30.953 1 38.62 52 LYS B CA 1
ATOM 2393 C C . LYS B 1 52 ? 5.336 9.203 29.594 1 38.62 52 LYS B C 1
ATOM 2395 O O . LYS B 1 52 ? 6.223 8.359 29.453 1 38.62 52 LYS B O 1
ATOM 2400 N N . VAL B 1 53 ? 5.012 9.891 28.562 1 38.06 53 VAL B N 1
ATOM 2401 C CA . VAL B 1 53 ? 5.645 9.703 27.25 1 38.06 53 VAL B CA 1
ATOM 2402 C C . VAL B 1 53 ? 7.094 10.188 27.312 1 38.06 53 VAL B C 1
ATOM 2404 O O . VAL B 1 53 ? 7.984 9.555 26.734 1 38.06 53 VAL B O 1
ATOM 2407 N N . GLU B 1 54 ? 7.438 11.297 28.047 1 36.97 54 GLU B N 1
ATOM 2408 C CA . GLU B 1 54 ? 8.852 11.641 28.203 1 36.97 54 GLU B CA 1
ATOM 2409 C C . GLU B 1 54 ? 9.609 10.555 28.953 1 36.97 54 GLU B C 1
ATOM 2411 O O . GLU B 1 54 ? 10.758 10.258 28.625 1 36.97 54 GLU B O 1
ATOM 2416 N N . ALA B 1 55 ? 9.086 10.023 30.031 1 38.75 55 ALA B N 1
ATOM 2417 C CA . ALA B 1 55 ? 9.781 9.008 30.812 1 38.75 55 ALA B CA 1
ATOM 2418 C C . ALA B 1 55 ? 9.844 7.684 30.062 1 38.75 55 ALA B C 1
ATOM 2420 O O . ALA B 1 55 ? 10.828 6.949 30.156 1 38.75 55 ALA B O 1
ATOM 2421 N N . GLU B 1 56 ? 8.789 7.219 29.469 1 36.81 56 GLU B N 1
ATOM 2422 C CA . GLU B 1 56 ? 8.742 5.887 28.875 1 36.81 56 GLU B CA 1
ATOM 2423 C C . GLU B 1 56 ? 9.516 5.844 27.547 1 36.81 56 GLU B C 1
ATOM 2425 O O . GLU B 1 56 ? 9.844 4.766 27.047 1 36.81 56 GLU B O 1
ATOM 2430 N N . ILE B 1 57 ? 9.781 6.938 26.953 1 35 57 ILE B N 1
ATOM 2431 C CA . ILE B 1 57 ? 10.516 6.918 25.688 1 35 57 ILE B CA 1
ATOM 2432 C C . ILE B 1 57 ? 11.992 6.645 25.953 1 35 57 ILE B C 1
ATOM 2434 O O . ILE B 1 57 ? 12.828 6.762 25.062 1 35 57 ILE B O 1
ATOM 2438 N N . LYS B 1 58 ? 12.297 6.422 27.25 1 34.38 58 LYS B N 1
ATOM 2439 C CA . LYS B 1 58 ? 13.688 5.996 27.375 1 34.38 58 LYS B CA 1
ATOM 2440 C C . LYS B 1 58 ? 13.891 4.613 26.766 1 34.38 58 LYS B C 1
ATOM 2442 O O . LYS B 1 58 ? 13.266 3.643 27.203 1 34.38 58 LYS B O 1
ATOM 2447 N N . PRO B 1 59 ? 14.273 4.414 25.547 1 30.73 59 PRO B N 1
ATOM 2448 C CA . PRO B 1 59 ? 14.586 3.082 25.016 1 30.73 59 PRO B CA 1
ATOM 2449 C C . PRO B 1 59 ? 15.484 2.279 25.953 1 30.73 59 PRO B C 1
ATOM 2451 O O . PRO B 1 59 ? 16.234 2.859 26.75 1 30.73 59 PRO B O 1
ATOM 2454 N N . PRO B 1 60 ? 15.117 1.061 26.156 1 30.12 60 PRO B N 1
ATOM 2455 C CA . PRO B 1 60 ? 16.094 0.258 26.906 1 30.12 60 PRO B CA 1
ATOM 2456 C C . PRO B 1 60 ? 17.5 0.347 26.328 1 30.12 60 PRO B C 1
ATOM 2458 O O . PRO B 1 60 ? 17.672 0.601 25.141 1 30.12 60 PRO B O 1
ATOM 2461 N N . PRO B 1 61 ? 18.547 0.461 27.188 1 31.08 61 PRO B N 1
ATOM 2462 C CA . PRO B 1 61 ? 19.953 0.442 26.781 1 31.08 61 PRO B CA 1
ATOM 2463 C C . PRO B 1 61 ? 20.297 -0.765 25.922 1 31.08 61 PRO B C 1
ATOM 2465 O O . PRO B 1 61 ? 20.281 -1.9 26.406 1 31.08 61 PRO B O 1
ATOM 2468 N N . TYR B 1 62 ? 19.656 -1.104 24.891 1 27.34 62 TYR B N 1
ATOM 2469 C CA . TYR B 1 62 ? 20.391 -2.125 24.156 1 27.34 62 TYR B CA 1
ATOM 2470 C C . TYR B 1 62 ? 21.828 -1.675 23.875 1 27.34 62 TYR B C 1
ATOM 2472 O O . TYR B 1 62 ? 22.047 -0.574 23.359 1 27.34 62 TYR B O 1
ATOM 2480 N N . ARG B 1 63 ? 22.844 -2.334 24.531 1 29.03 63 ARG B N 1
ATOM 2481 C CA . ARG B 1 63 ? 24.297 -2.311 24.578 1 29.03 63 ARG B CA 1
ATOM 2482 C C . ARG B 1 63 ? 24.891 -2.648 23.219 1 29.03 63 ARG B C 1
ATOM 2484 O O . ARG B 1 63 ? 25.172 -3.814 22.922 1 29.03 63 ARG B O 1
ATOM 2491 N N . SER B 1 64 ? 24.297 -2.471 22.031 1 29.19 64 SER B N 1
ATOM 2492 C CA . SER B 1 64 ? 25.312 -2.668 21 1 29.19 64 SER B CA 1
ATOM 2493 C C . SER B 1 64 ? 26.516 -1.759 21.219 1 29.19 64 SER B C 1
ATOM 2495 O O . SER B 1 64 ? 26.406 -0.712 21.859 1 29.19 64 SER B O 1
ATOM 2497 N N . TYR B 1 65 ? 27.766 -2.225 21.109 1 31.81 65 TYR B N 1
ATOM 2498 C CA . TYR B 1 65 ? 29.094 -1.646 21.344 1 31.81 65 TYR B CA 1
ATOM 2499 C C . TYR B 1 65 ? 29.203 -0.268 20.703 1 31.81 65 TYR B C 1
ATOM 2501 O O . TYR B 1 65 ? 30.234 0.397 20.828 1 31.81 65 TYR B O 1
ATOM 2509 N N . THR B 1 66 ? 28.625 -0.167 19.453 1 32.81 66 THR B N 1
ATOM 2510 C CA . THR B 1 66 ? 29.016 1.174 19.031 1 32.81 66 THR B CA 1
ATOM 2511 C C . THR B 1 66 ? 28.422 2.229 19.969 1 32.81 66 THR B C 1
ATOM 2513 O O . THR B 1 66 ? 27.266 2.105 20.391 1 32.81 66 THR B O 1
ATOM 2516 N N . PRO B 1 67 ? 29.25 3.096 20.453 1 30.94 67 PRO B N 1
ATOM 2517 C CA . PRO B 1 67 ? 28.75 4.141 21.359 1 30.94 67 PRO B CA 1
ATOM 2518 C C . PRO B 1 67 ? 27.406 4.699 20.922 1 30.94 67 PRO B C 1
ATOM 2520 O O . PRO B 1 67 ? 27.156 4.883 19.719 1 30.94 67 PRO B O 1
ATOM 2523 N N . ILE B 1 68 ? 26.328 4.203 21.406 1 34.94 68 ILE B N 1
ATOM 2524 C CA . ILE B 1 68 ? 25.031 4.895 21.438 1 34.94 68 ILE B CA 1
ATOM 2525 C C . ILE B 1 68 ? 25.266 6.402 21.516 1 34.94 68 ILE B C 1
ATOM 2527 O O . ILE B 1 68 ? 25.688 6.926 22.547 1 34.94 68 ILE B O 1
ATOM 2531 N N . ILE B 1 69 ? 26.094 6.961 20.594 1 34.69 69 ILE B N 1
ATOM 2532 C CA . ILE B 1 69 ? 25.953 8.406 20.688 1 34.69 69 ILE B CA 1
ATOM 2533 C C . ILE B 1 69 ? 24.484 8.773 20.922 1 34.69 69 ILE B C 1
ATOM 2535 O O . ILE B 1 69 ? 23.609 8.414 20.125 1 34.69 69 ILE B O 1
ATOM 2539 N N . ASP B 1 70 ? 23.922 8.867 22 1 35.25 70 ASP B N 1
ATOM 2540 C CA . ASP B 1 70 ? 22.75 9.469 22.625 1 35.25 70 ASP B CA 1
ATOM 2541 C C . ASP B 1 70 ? 22.25 10.664 21.828 1 35.25 70 ASP B C 1
ATOM 2543 O O . ASP B 1 70 ? 22.688 11.797 22.031 1 35.25 70 ASP B O 1
ATOM 2547 N N . ARG B 1 71 ? 22.172 10.578 20.484 1 40.34 71 ARG B N 1
ATOM 2548 C CA . ARG B 1 71 ? 21.625 11.836 19.969 1 40.34 71 ARG B CA 1
ATOM 2549 C C . ARG B 1 71 ? 20.172 12.008 20.359 1 40.34 71 ARG B C 1
ATOM 2551 O O . ARG B 1 71 ? 19.266 11.688 19.578 1 40.34 71 ARG B O 1
ATOM 2558 N N . PRO B 1 72 ? 19.906 12.133 21.578 1 44.25 72 PRO B N 1
ATOM 2559 C CA . PRO B 1 72 ? 18.578 12.328 22.172 1 44.25 72 PRO B CA 1
ATOM 2560 C C . PRO B 1 72 ? 17.719 13.305 21.375 1 44.25 72 PRO B C 1
ATOM 2562 O O . PRO B 1 72 ? 16.516 13.086 21.203 1 44.25 72 PRO B O 1
ATOM 2565 N N . PHE B 1 73 ? 18.406 14.359 20.891 1 46.69 73 PHE B N 1
ATOM 2566 C CA . PHE B 1 73 ? 17.656 15.414 20.234 1 46.69 73 PHE B CA 1
ATOM 2567 C C . PHE B 1 73 ? 17.062 14.922 18.922 1 46.69 73 PHE B C 1
ATOM 2569 O O . PHE B 1 73 ? 15.898 15.164 18.625 1 46.69 73 PHE B O 1
ATOM 2576 N N . GLU B 1 74 ? 17.953 14.227 18.078 1 52.56 74 GLU B N 1
ATOM 2577 C CA . GLU B 1 74 ? 17.469 13.695 16.812 1 52.56 74 GLU B CA 1
ATOM 2578 C C . GLU B 1 74 ? 16.344 12.688 17.016 1 52.56 74 GLU B C 1
ATOM 2580 O O . GLU B 1 74 ? 15.367 12.672 16.266 1 52.56 74 GLU B O 1
ATOM 2585 N N . ASP B 1 75 ? 16.5 12.07 18.078 1 64.44 75 ASP B N 1
ATOM 2586 C CA . ASP B 1 75 ? 15.516 11.039 18.391 1 64.44 75 ASP B CA 1
ATOM 2587 C C . ASP B 1 75 ? 14.18 11.656 18.797 1 64.44 75 ASP B C 1
ATOM 2589 O O . ASP B 1 75 ? 13.117 11.156 18.422 1 64.44 75 ASP B O 1
ATOM 2593 N N . ALA B 1 76 ? 14.453 12.766 19.438 1 71.12 76 ALA B N 1
ATOM 2594 C CA . ALA B 1 76 ? 13.234 13.445 19.859 1 71.12 76 ALA B CA 1
ATOM 2595 C C . ALA B 1 76 ? 12.5 14.07 18.672 1 71.12 76 ALA B C 1
ATOM 2597 O O . ALA B 1 76 ? 11.273 13.984 18.578 1 71.12 76 ALA B O 1
ATOM 2598 N N . GLU B 1 77 ? 13.289 14.609 17.766 1 77.69 77 GLU B N 1
ATOM 2599 C CA . GLU B 1 77 ? 12.68 15.203 16.578 1 77.69 77 GLU B CA 1
ATOM 2600 C C . GLU B 1 77 ? 11.992 14.141 15.734 1 77.69 77 GLU B C 1
ATOM 2602 O O . GLU B 1 77 ? 10.891 14.359 15.227 1 77.69 77 GLU B O 1
ATOM 2607 N N . TRP B 1 78 ? 12.688 13.086 15.641 1 83.94 78 TRP B N 1
ATOM 2608 C CA . TRP B 1 78 ? 12.125 11.977 14.867 1 83.94 78 TRP B CA 1
ATOM 2609 C C . TRP B 1 78 ? 10.828 11.484 15.5 1 83.94 78 TRP B C 1
ATOM 2611 O O . TRP B 1 78 ? 9.82 11.32 14.805 1 83.94 78 TRP B O 1
ATOM 2621 N N . PHE B 1 79 ? 10.891 11.336 16.672 1 82.88 79 PHE B N 1
ATOM 2622 C CA . PHE B 1 79 ? 9.711 10.836 17.359 1 82.88 79 PHE B CA 1
ATOM 2623 C C . PHE B 1 79 ? 8.562 11.836 17.266 1 82.88 79 PHE B C 1
ATOM 2625 O O . PHE B 1 79 ? 7.457 11.477 16.844 1 82.88 79 PHE B O 1
ATOM 2632 N N . ASN B 1 80 ? 8.805 12.992 17.562 1 86 80 ASN B N 1
ATOM 2633 C CA . ASN B 1 80 ? 7.75 14.008 17.594 1 86 80 ASN B CA 1
ATOM 2634 C C . ASN B 1 80 ? 7.211 14.289 16.203 1 86 80 ASN B C 1
ATOM 2636 O O . ASN B 1 80 ? 6 14.398 16 1 86 80 ASN B O 1
ATOM 2640 N N . ALA B 1 81 ? 8.102 14.328 15.266 1 93.5 81 ALA B N 1
ATOM 2641 C CA . ALA B 1 81 ? 7.719 14.758 13.922 1 93.5 81 ALA B CA 1
ATOM 2642 C C . ALA B 1 81 ? 7.117 13.609 13.125 1 93.5 81 ALA B C 1
ATOM 2644 O O . ALA B 1 81 ? 6.324 13.828 12.203 1 93.5 81 ALA B O 1
ATOM 2645 N N . ILE B 1 82 ? 7.484 12.398 13.484 1 95.88 82 ILE B N 1
ATOM 2646 C CA . ILE B 1 82 ? 7.094 11.328 12.578 1 95.88 82 ILE B CA 1
ATOM 2647 C C . ILE B 1 82 ? 6.359 10.234 13.352 1 95.88 82 ILE B C 1
ATOM 2649 O O . ILE B 1 82 ? 5.234 9.867 13.008 1 95.88 82 ILE B O 1
ATOM 2653 N N . ILE B 1 83 ? 6.797 9.781 14.484 1 94.94 83 ILE B N 1
ATOM 2654 C CA . ILE B 1 83 ? 6.406 8.492 15.031 1 94.94 83 ILE B CA 1
ATOM 2655 C C . ILE B 1 83 ? 5.156 8.656 15.898 1 94.94 83 ILE B C 1
ATOM 2657 O O . ILE B 1 83 ? 4.316 7.754 15.961 1 94.94 83 ILE B O 1
ATOM 2661 N N . TRP B 1 84 ? 4.949 9.75 16.5 1 90.94 84 TRP B N 1
ATOM 2662 C CA . TRP B 1 84 ? 3.953 9.977 17.531 1 90.94 84 TRP B CA 1
ATOM 2663 C C . TRP B 1 84 ? 2.568 9.547 17.062 1 90.94 84 TRP B C 1
ATOM 2665 O O . TRP B 1 84 ? 1.879 8.789 17.75 1 90.94 84 TRP B O 1
ATOM 2675 N N . PRO B 1 85 ? 2.18 9.891 15.906 1 94.19 85 PRO B N 1
ATOM 2676 C CA . PRO B 1 85 ? 0.81 9.539 15.516 1 94.19 85 PRO B CA 1
ATOM 2677 C C . PRO B 1 85 ? 0.627 8.047 15.273 1 94.19 85 PRO B C 1
ATOM 2679 O O . PRO B 1 85 ? -0.504 7.555 15.25 1 94.19 85 PRO B O 1
ATOM 2682 N N . PHE B 1 86 ? 1.663 7.359 15.102 1 95.56 86 PHE B N 1
ATOM 2683 C CA . PHE B 1 86 ? 1.564 5.922 14.867 1 95.56 86 PHE B CA 1
ATOM 2684 C C . PHE B 1 86 ? 1.549 5.16 16.188 1 95.56 86 PHE B C 1
ATOM 2686 O O . PHE B 1 86 ? 1.215 3.973 16.219 1 95.56 86 PHE B O 1
ATOM 2693 N N . LYS B 1 87 ? 1.883 5.805 17.266 1 92.38 87 LYS B N 1
ATOM 2694 C CA . LYS B 1 87 ? 1.835 5.215 18.594 1 92.38 87 LYS B CA 1
ATOM 2695 C C . LYS B 1 87 ? 0.604 5.688 19.359 1 92.38 87 LYS B C 1
ATOM 2697 O O . LYS B 1 87 ? 0.019 4.926 20.141 1 92.38 87 LYS B O 1
ATOM 2702 N N . TYR B 1 88 ? 0.226 6.895 19.125 1 91.12 88 TYR B N 1
ATOM 2703 C CA . TYR B 1 88 ? -0.919 7.504 19.797 1 91.12 88 TYR B CA 1
ATOM 2704 C C . TYR B 1 88 ? -2.016 7.84 18.797 1 91.12 88 TYR B C 1
ATOM 2706 O O . TYR B 1 88 ? -2.092 8.969 18.297 1 91.12 88 TYR B O 1
ATOM 2714 N N . TRP B 1 89 ? -2.908 6.867 18.703 1 93.81 89 TRP B N 1
ATOM 2715 C CA . TRP B 1 89 ? -3.918 6.914 17.641 1 93.81 89 TRP B CA 1
ATOM 2716 C C . TRP B 1 89 ? -5.039 7.883 18.016 1 93.81 89 TRP B C 1
ATOM 2718 O O . TRP B 1 89 ? -5.477 7.93 19.172 1 93.81 89 TRP B O 1
ATOM 2728 N N . GLN B 1 90 ? -5.375 8.688 17.094 1 91.12 90 GLN B N 1
ATOM 2729 C CA . GLN B 1 90 ? -6.469 9.641 17.25 1 91.12 90 GLN B CA 1
ATOM 2730 C C . GLN B 1 90 ? -7.438 9.578 16.078 1 91.12 90 GLN B C 1
ATOM 2732 O O . GLN B 1 90 ? -7.059 9.18 14.977 1 91.12 90 GLN B O 1
ATOM 2737 N N . SER B 1 91 ? -8.688 9.961 16.359 1 95.31 91 SER B N 1
ATOM 2738 C CA . SER B 1 91 ? -9.656 10.094 15.266 1 95.31 91 SER B CA 1
ATOM 2739 C C . SER B 1 91 ? -9.32 11.281 14.367 1 95.31 91 SER B C 1
ATOM 2741 O O . SER B 1 91 ? -8.906 12.336 14.859 1 95.31 91 SER B O 1
ATOM 2743 N N . SER B 1 92 ? -9.484 11.148 13.133 1 95.94 92 SER B N 1
ATOM 2744 C CA . SER B 1 92 ? -9.227 12.148 12.094 1 95.94 92 SER B CA 1
ATOM 2745 C C . SER B 1 92 ? -10.055 11.875 10.852 1 95.94 92 SER B C 1
ATOM 2747 O O . SER B 1 92 ? -10.969 11.039 10.875 1 95.94 92 SER B O 1
ATOM 2749 N N . ARG B 1 93 ? -9.805 12.648 9.875 1 97.69 93 ARG B N 1
ATOM 2750 C CA . ARG B 1 93 ? -10.578 12.523 8.641 1 97.69 93 ARG B CA 1
ATOM 2751 C C . ARG B 1 93 ? -10.492 11.109 8.07 1 97.69 93 ARG B C 1
ATOM 2753 O O . ARG B 1 93 ? -11.484 10.578 7.578 1 97.69 93 ARG B O 1
ATOM 2760 N N . PHE B 1 94 ? -9.297 10.461 8.172 1 98.5 94 PHE B N 1
ATOM 2761 C CA . PHE B 1 94 ? -9.133 9.156 7.527 1 98.5 94 PHE B CA 1
ATOM 2762 C C . PHE B 1 94 ? -8.938 8.062 8.57 1 98.5 94 PHE B C 1
ATOM 2764 O O . PHE B 1 94 ? -8.461 6.973 8.242 1 98.5 94 PHE B O 1
ATOM 2771 N N . SER B 1 95 ? -9.25 8.336 9.906 1 98.44 95 SER B N 1
ATOM 2772 C CA . SER B 1 95 ? -9.211 7.324 10.953 1 98.44 95 SER B CA 1
ATOM 2773 C C . SER B 1 95 ? -10.281 7.586 12.016 1 98.44 95 SER B C 1
ATOM 2775 O O . SER B 1 95 ? -10.469 8.727 12.438 1 98.44 95 SER B O 1
ATOM 2777 N N . ASP B 1 96 ? -10.883 6.523 12.406 1 97.06 96 ASP B N 1
ATOM 2778 C CA . ASP B 1 96 ? -11.828 6.648 13.516 1 97.06 96 ASP B CA 1
ATOM 2779 C C . ASP B 1 96 ? -11.133 6.438 14.859 1 97.06 96 ASP B C 1
ATOM 2781 O O . ASP B 1 96 ? -11.797 6.188 15.867 1 97.06 96 ASP B O 1
ATOM 2785 N N . GLY B 1 97 ? -9.852 6.438 14.781 1 95.81 97 GLY B N 1
ATOM 2786 C CA . GLY B 1 97 ? -9.078 6.262 16 1 95.81 97 GLY B CA 1
ATOM 2787 C C . GLY B 1 97 ? -8.555 4.848 16.172 1 95.81 97 GLY B C 1
ATOM 2788 O O . GLY B 1 97 ? -7.855 4.555 17.141 1 95.81 97 GLY B O 1
ATOM 2789 N N . THR B 1 98 ? -8.758 3.98 15.242 1 96.5 98 THR B N 1
ATOM 2790 C CA . THR B 1 98 ? -8.367 2.58 15.352 1 96.5 98 THR B CA 1
ATOM 2791 C C . THR B 1 98 ? -7.023 2.34 14.664 1 96.5 98 THR B C 1
ATOM 2793 O O . THR B 1 98 ? -6.496 1.227 14.695 1 96.5 98 THR B O 1
ATOM 2796 N N . HIS B 1 99 ? -6.488 3.287 14.039 1 96.62 99 HIS B N 1
ATOM 2797 C CA . HIS B 1 99 ? -5.152 3.23 13.461 1 96.62 99 HIS B CA 1
ATOM 2798 C C . HIS B 1 99 ? -4.527 4.621 13.383 1 96.62 99 HIS B C 1
ATOM 2800 O O . HIS B 1 99 ? -5.234 5.629 13.414 1 96.62 99 HIS B O 1
ATOM 2806 N N . GLY B 1 100 ? -3.203 4.629 13.328 1 96.06 100 GLY B N 1
ATOM 2807 C CA . GLY B 1 100 ? -2.461 5.879 13.289 1 96.06 100 GLY B CA 1
ATOM 2808 C C . GLY B 1 100 ? -2.248 6.398 11.883 1 96.06 100 GLY B C 1
ATOM 2809 O O . GLY B 1 100 ? -2.012 5.621 10.953 1 96.06 100 GLY B O 1
ATOM 2810 N N . ILE B 1 101 ? -2.367 7.691 11.766 1 98 101 ILE B N 1
ATOM 2811 C CA . ILE B 1 101 ? -2.123 8.367 10.492 1 98 101 ILE B CA 1
ATOM 2812 C C . ILE B 1 101 ? -1.277 9.617 10.727 1 98 101 ILE B C 1
ATOM 2814 O O . ILE B 1 101 ? -1.511 10.367 11.68 1 98 101 ILE B O 1
ATOM 2818 N N . TRP B 1 102 ? -0.289 9.805 9.891 1 98.25 102 TRP B N 1
ATOM 2819 C CA . TRP B 1 102 ? 0.528 11.016 9.859 1 98.25 102 TRP B CA 1
ATOM 2820 C C . TRP B 1 102 ? 0.02 11.984 8.805 1 98.25 102 TRP B C 1
ATOM 2822 O O . TRP B 1 102 ? -0.181 11.609 7.645 1 98.25 102 TRP B O 1
ATOM 2832 N N . TYR B 1 103 ? -0.2 13.25 9.211 1 98.56 103 TYR B N 1
ATOM 2833 C CA . TYR B 1 103 ? -0.671 14.258 8.273 1 98.56 103 TYR B CA 1
ATOM 2834 C C . TYR B 1 103 ? 0.399 15.32 8.031 1 98.56 103 TYR B C 1
ATOM 2836 O O . TYR B 1 103 ? 1.043 15.789 8.977 1 98.56 103 TYR B O 1
ATOM 2844 N N . GLY B 1 104 ? 0.581 15.648 6.812 1 98.56 104 GLY B N 1
ATOM 2845 C CA . GLY B 1 104 ? 1.353 16.797 6.371 1 98.56 104 GLY B CA 1
ATOM 2846 C C . GLY B 1 104 ? 0.744 17.5 5.172 1 98.56 104 GLY B C 1
ATOM 2847 O O . GLY B 1 104 ? -0.237 17.016 4.598 1 98.56 104 GLY B O 1
ATOM 2848 N N . SER B 1 105 ? 1.311 18.703 4.91 1 98.81 105 SER B N 1
ATOM 2849 C CA . SER B 1 105 ? 0.821 19.5 3.781 1 98.81 105 SER B CA 1
ATOM 2850 C C . SER B 1 105 ? 1.969 19.953 2.889 1 98.81 105 SER B C 1
ATOM 2852 O O . SER B 1 105 ? 3.129 19.953 3.307 1 98.81 105 SER B O 1
ATOM 2854 N N . GLU B 1 106 ? 1.586 20.281 1.673 1 98.31 106 GLU B N 1
ATOM 2855 C CA . GLU B 1 106 ? 2.582 20.688 0.682 1 98.31 106 GLU B CA 1
ATOM 2856 C C . GLU B 1 106 ? 3.287 21.969 1.096 1 98.31 106 GLU B C 1
ATOM 2858 O O . GLU B 1 106 ? 4.371 22.281 0.597 1 98.31 106 GLU B O 1
ATOM 2863 N N . SER B 1 107 ? 2.719 22.781 2.043 1 98.56 107 SER B N 1
ATOM 2864 C CA . SER B 1 107 ? 3.301 24.031 2.484 1 98.56 107 SER B CA 1
ATOM 2865 C C . SER B 1 107 ? 3.008 24.297 3.959 1 98.56 107 SER B C 1
ATOM 2867 O O . SER B 1 107 ? 2.051 23.75 4.512 1 98.56 107 SER B O 1
ATOM 2869 N N . VAL B 1 108 ? 3.818 25.141 4.508 1 98.5 108 VAL B N 1
ATOM 2870 C CA . VAL B 1 108 ? 3.59 25.547 5.891 1 98.5 108 VAL B CA 1
ATOM 2871 C C . VAL B 1 108 ? 2.246 26.266 6.004 1 98.5 108 VAL B C 1
ATOM 2873 O O . VAL B 1 108 ? 1.501 26.047 6.965 1 98.5 108 VAL B O 1
ATOM 2876 N N . GLU B 1 109 ? 1.917 27.062 5.016 1 98.5 109 GLU B N 1
ATOM 2877 C CA . GLU B 1 109 ? 0.668 27.812 5.008 1 98.5 109 GLU B CA 1
ATOM 2878 C C . GLU B 1 109 ? -0.54 26.875 5.098 1 98.5 109 GLU B C 1
ATOM 2880 O O . GLU B 1 109 ? -1.456 27.125 5.887 1 98.5 109 GLU B O 1
ATOM 2885 N N . THR B 1 110 ? -0.535 25.859 4.336 1 98.75 110 THR B N 1
ATOM 2886 C CA . THR B 1 110 ? -1.652 24.922 4.367 1 98.75 110 THR B CA 1
ATOM 2887 C C . THR B 1 110 ? -1.787 24.281 5.746 1 98.75 110 THR B C 1
ATOM 2889 O O . THR B 1 110 ? -2.898 24.125 6.258 1 98.75 110 THR B O 1
ATOM 2892 N N . THR B 1 111 ? -0.692 23.984 6.371 1 98.56 111 THR B N 1
ATOM 2893 C CA . THR B 1 111 ? -0.76 23.391 7.703 1 98.56 111 THR B CA 1
ATOM 2894 C C . THR B 1 111 ? -1.418 24.359 8.688 1 98.56 111 THR B C 1
ATOM 2896 O O . THR B 1 111 ? -2.102 23.938 9.625 1 98.56 111 THR B O 1
ATOM 2899 N N . VAL B 1 112 ? -1.177 25.641 8.508 1 98.12 112 VAL B N 1
ATOM 2900 C CA . VAL B 1 112 ? -1.73 26.641 9.406 1 98.12 112 VAL B CA 1
ATOM 2901 C C . VAL B 1 112 ? -3.254 26.641 9.305 1 98.12 112 VAL B C 1
ATOM 2903 O O . VAL B 1 112 ? -3.949 26.594 10.32 1 98.12 112 VAL B O 1
ATOM 2906 N N . TYR B 1 113 ? -3.734 26.609 8.094 1 97.75 113 TYR B N 1
ATOM 2907 C CA . TYR B 1 113 ? -5.184 26.594 7.922 1 97.75 113 TYR B CA 1
ATOM 2908 C C . TYR B 1 113 ? -5.793 25.312 8.477 1 97.75 113 TYR B C 1
ATOM 2910 O O . TYR B 1 113 ? -6.828 25.359 9.148 1 97.75 113 TYR B O 1
ATOM 2918 N N . GLU B 1 114 ? -5.184 24.234 8.203 1 97.44 114 GLU B N 1
ATOM 2919 C CA . GLU B 1 114 ? -5.66 22.938 8.711 1 97.44 114 GLU B CA 1
ATOM 2920 C C . GLU B 1 114 ? -5.648 22.906 10.234 1 97.44 114 GLU B C 1
ATOM 2922 O O . GLU B 1 114 ? -6.656 22.578 10.859 1 97.44 114 GLU B O 1
ATOM 2927 N N . SER B 1 115 ? -4.527 23.297 10.836 1 96.62 115 SER B N 1
ATOM 2928 C CA . SER B 1 115 ? -4.367 23.188 12.281 1 96.62 115 SER B CA 1
ATOM 2929 C C . SER B 1 115 ? -5.215 24.234 13.016 1 96.62 115 SER B C 1
ATOM 2931 O O . SER B 1 115 ? -5.715 23.969 14.109 1 96.62 115 SER B O 1
ATOM 2933 N N . ALA B 1 116 ? -5.375 25.375 12.445 1 95.38 116 ALA B N 1
ATOM 2934 C CA . ALA B 1 116 ? -6.223 26.406 13.055 1 95.38 116 ALA B CA 1
ATOM 2935 C C . ALA B 1 116 ? -7.668 25.922 13.148 1 95.38 116 ALA B C 1
ATOM 2937 O O . ALA B 1 116 ? -8.32 26.109 14.18 1 95.38 116 ALA B O 1
ATOM 2938 N N . TYR B 1 117 ? -8.141 25.328 12.109 1 95.44 117 TYR B N 1
ATOM 2939 C CA . TYR B 1 117 ? -9.5 24.797 12.109 1 95.44 117 TYR B CA 1
ATOM 2940 C C . TYR B 1 117 ? -9.68 23.781 13.227 1 95.44 117 TYR B C 1
ATOM 2942 O O . TYR B 1 117 ? -10.617 23.875 14.016 1 95.44 117 TYR B O 1
ATOM 2950 N N . HIS B 1 118 ? -8.797 22.844 13.258 1 93.38 118 HIS B N 1
ATOM 2951 C CA . HIS B 1 118 ? -8.938 21.781 14.234 1 93.38 118 HIS B CA 1
ATOM 2952 C C . HIS B 1 118 ? -8.719 22.297 15.656 1 93.38 118 HIS B C 1
ATOM 2954 O O . HIS B 1 118 ? -9.352 21.812 16.594 1 93.38 118 HIS B O 1
ATOM 2960 N N . TRP B 1 119 ? -7.82 23.25 15.789 1 90.5 119 TRP B N 1
ATOM 2961 C CA . TRP B 1 119 ? -7.602 23.875 17.094 1 90.5 119 TRP B CA 1
ATOM 2962 C C . TRP B 1 119 ? -8.859 24.594 17.578 1 90.5 119 TRP B C 1
ATOM 2964 O O . TRP B 1 119 ? -9.305 24.375 18.703 1 90.5 119 TRP B O 1
ATOM 2974 N N . TYR B 1 120 ? -9.477 25.328 16.688 1 90.69 120 TYR B N 1
ATOM 2975 C CA . TYR B 1 120 ? -10.68 26.078 17.047 1 90.69 120 TYR B CA 1
ATOM 2976 C C . TYR B 1 120 ? -11.82 25.125 17.375 1 90.69 120 TYR B C 1
ATOM 2978 O O . TYR B 1 120 ? -12.555 25.344 18.344 1 90.69 120 TYR B O 1
ATOM 2986 N N . ARG B 1 121 ? -11.945 24.109 16.641 1 88.19 121 ARG B N 1
ATOM 2987 C CA . ARG B 1 121 ? -12.977 23.125 16.922 1 88.19 121 ARG B CA 1
ATOM 2988 C C . ARG B 1 121 ? -12.773 22.484 18.281 1 88.19 121 ARG B C 1
ATOM 2990 O O . ARG B 1 121 ? -13.742 22.172 18.984 1 88.19 121 ARG B O 1
ATOM 2997 N N . GLY B 1 122 ? -11.539 22.25 18.578 1 85.56 122 GLY B N 1
ATOM 2998 C CA . GLY B 1 122 ? -11.227 21.719 19.891 1 85.56 122 GLY B CA 1
ATOM 2999 C C . GLY B 1 122 ? -11.609 22.656 21.016 1 85.56 122 GLY B C 1
ATOM 3000 O O . GLY B 1 122 ? -12.094 22.234 22.062 1 85.56 122 GLY B O 1
ATOM 3001 N N . LEU B 1 123 ? -11.391 23.938 20.859 1 80.56 123 LEU B N 1
ATOM 3002 C CA . LEU B 1 123 ? -11.75 24.953 21.859 1 80.56 123 LEU B CA 1
ATOM 3003 C C . LEU B 1 123 ? -13.258 25 22.062 1 80.56 123 LEU B C 1
ATOM 3005 O O . LEU B 1 123 ? -13.727 25.125 23.203 1 80.56 123 LEU B O 1
ATOM 3009 N N . LEU B 1 124 ? -13.977 24.875 20.969 1 78.31 124 LEU B N 1
ATOM 3010 C CA . LEU B 1 124 ? -15.43 24.922 21.047 1 78.31 124 LEU B CA 1
ATOM 3011 C C . LEU B 1 124 ? -15.977 23.75 21.844 1 78.31 124 LEU B C 1
ATOM 3013 O O . LEU B 1 124 ? -17.016 23.859 22.484 1 78.31 124 LEU B O 1
ATOM 3017 N N . SER B 1 125 ? -15.344 22.719 21.672 1 76.12 125 SER B N 1
ATOM 3018 C CA . SER B 1 125 ? -15.797 21.516 22.359 1 76.12 125 SER B CA 1
ATOM 3019 C C . SER B 1 125 ? -15.477 21.562 23.859 1 76.12 125 SER B C 1
ATOM 3021 O O . SER B 1 125 ? -16.047 20.812 24.641 1 76.12 125 SER B O 1
ATOM 3023 N N . ASP B 1 126 ? -14.641 22.5 24.234 1 67 126 ASP B N 1
ATOM 3024 C CA . ASP B 1 126 ? -14.266 22.672 25.625 1 67 126 ASP B CA 1
ATOM 3025 C C . ASP B 1 126 ? -15.234 23.609 26.344 1 67 126 ASP B C 1
ATOM 3027 O O . ASP B 1 126 ? -15.539 24.703 25.844 1 67 126 ASP B O 1
ATOM 3031 N N . ALA B 1 127 ? -16.25 23.219 27.25 1 59.56 127 ALA B N 1
ATOM 3032 C CA . ALA B 1 127 ? -17.328 23.875 28 1 59.56 127 ALA B CA 1
ATOM 3033 C C . ALA B 1 127 ? -16.891 25.25 28.484 1 59.56 127 ALA B C 1
ATOM 3035 O O . ALA B 1 127 ? -17.688 26.172 28.562 1 59.56 127 ALA B O 1
ATOM 3036 N N . GLY B 1 128 ? -15.633 25.406 28.828 1 53.66 128 GLY B N 1
ATOM 3037 C CA . GLY B 1 128 ? -15.227 26.609 29.531 1 53.66 128 GLY B CA 1
ATOM 3038 C C . GLY B 1 128 ? -14.562 27.641 28.625 1 53.66 128 GLY B C 1
ATOM 3039 O O . GLY B 1 128 ? -13.945 28.594 29.109 1 53.66 128 GLY B O 1
ATOM 3040 N N . TYR B 1 129 ? -14.688 27.359 27.391 1 59.47 129 TYR B N 1
ATOM 3041 C CA . TYR B 1 129 ? -14.039 28.344 26.531 1 59.47 129 TYR B CA 1
ATOM 3042 C C . TYR B 1 129 ? -14.742 29.688 26.625 1 59.47 129 TYR B C 1
ATOM 3044 O O . TYR B 1 129 ? -15.93 29.797 26.297 1 59.47 129 TYR B O 1
ATOM 3052 N N . GLU B 1 130 ? -14.203 30.531 27.562 1 58.34 130 GLU B N 1
ATOM 3053 C CA . GLU B 1 130 ? -14.664 31.906 27.719 1 58.34 130 GLU B CA 1
ATOM 3054 C C . GLU B 1 130 ? -13.867 32.875 26.859 1 58.34 130 GLU B C 1
ATOM 3056 O O . GLU B 1 130 ? -12.695 32.625 26.562 1 58.34 130 GLU B O 1
ATOM 3061 N N . HIS B 1 131 ? -14.523 33.594 25.922 1 59.22 131 HIS B N 1
ATOM 3062 C CA . HIS B 1 131 ? -14.195 34.594 24.906 1 59.22 131 HIS B CA 1
ATOM 3063 C C . HIS B 1 131 ? -12.875 35.281 25.203 1 59.22 131 HIS B C 1
ATOM 3065 O O . HIS B 1 131 ? -12.547 36.312 24.594 1 59.22 131 HIS B O 1
ATOM 3071 N N . GLU B 1 132 ? -11.992 34.688 26.234 1 59.81 132 GLU B N 1
ATOM 3072 C CA . GLU B 1 132 ? -10.688 35.281 26.422 1 59.81 132 GLU B CA 1
ATOM 3073 C C . GLU B 1 132 ? -9.695 34.844 25.344 1 59.81 132 GLU B C 1
ATOM 3075 O O . GLU B 1 132 ? -9.93 33.875 24.656 1 59.81 132 GLU B O 1
ATOM 3080 N N . ALA B 1 133 ? -8.711 35.781 25.156 1 72.19 133 ALA B N 1
ATOM 3081 C CA . ALA B 1 133 ? -7.633 35.5 24.203 1 72.19 133 ALA B CA 1
ATOM 3082 C C . ALA B 1 133 ? -6.938 34.188 24.531 1 72.19 133 ALA B C 1
ATOM 3084 O O . ALA B 1 133 ? -6.516 33.969 25.656 1 72.19 133 ALA B O 1
ATOM 3085 N N . VAL B 1 134 ? -7.008 33.281 23.641 1 86.5 134 VAL B N 1
ATOM 3086 C CA . VAL B 1 134 ? -6.363 31.969 23.766 1 86.5 134 VAL B CA 1
ATOM 3087 C C . VAL B 1 134 ? -5.156 31.891 22.828 1 86.5 134 VAL B C 1
ATOM 3089 O O . VAL B 1 134 ? -5.219 32.344 21.688 1 86.5 134 VAL B O 1
ATOM 3092 N N . VAL B 1 135 ? -4.031 31.391 23.344 1 88.94 135 VAL B N 1
ATOM 3093 C CA . VAL B 1 135 ? -2.791 31.297 22.578 1 88.94 135 VAL B CA 1
ATOM 3094 C C . VAL B 1 135 ? -2.359 29.844 22.453 1 88.94 135 VAL B C 1
ATOM 3096 O O . VAL B 1 135 ? -2.521 29.062 23.391 1 88.94 135 VAL B O 1
ATOM 3099 N N . ALA B 1 136 ? -1.879 29.484 21.312 1 89.88 136 ALA B N 1
ATOM 3100 C CA . ALA B 1 136 ? -1.287 28.172 21.109 1 89.88 136 ALA B CA 1
ATOM 3101 C C . ALA B 1 136 ? 0.072 28.281 20.422 1 89.88 136 AL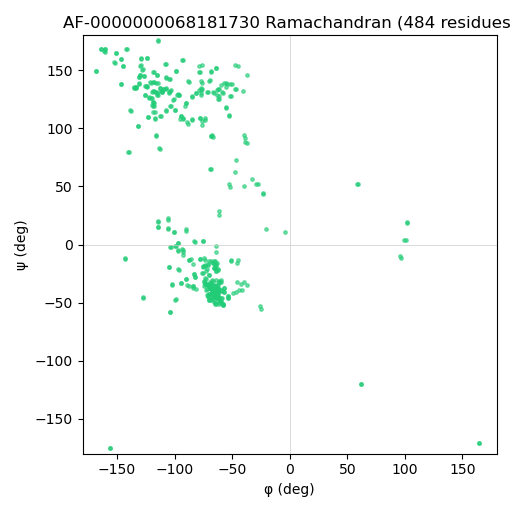A B C 1
ATOM 3103 O O . ALA B 1 136 ? 0.248 29.078 19.5 1 89.88 136 ALA B O 1
ATOM 3104 N N . GLU B 1 137 ? 1.026 27.438 20.906 1 91.25 137 GLU B N 1
ATOM 3105 C CA . GLU B 1 137 ? 2.354 27.359 20.312 1 91.25 137 GLU B CA 1
ATOM 3106 C C . GLU B 1 137 ? 2.51 26.094 19.469 1 91.25 137 GLU B C 1
ATOM 3108 O O . GLU B 1 137 ? 2.113 25.016 19.891 1 91.25 137 GLU B O 1
ATOM 3113 N N . ARG B 1 138 ? 3.033 26.375 18.281 1 94.81 138 ARG B N 1
ATOM 3114 C CA . ARG B 1 138 ? 3.176 25.25 17.359 1 94.81 138 ARG B CA 1
ATOM 3115 C C . ARG B 1 138 ? 4.602 25.156 16.828 1 94.81 138 ARG B C 1
ATOM 3117 O O . ARG B 1 138 ? 5.309 26.172 16.75 1 94.81 138 ARG B O 1
ATOM 3124 N N . LYS B 1 139 ? 5.004 23.969 16.516 1 93.88 139 LYS B N 1
ATOM 3125 C CA . LYS B 1 139 ? 6.266 23.688 15.844 1 93.88 139 LYS B CA 1
ATOM 3126 C C . LYS B 1 139 ? 6.027 23.016 14.484 1 93.88 139 LYS B C 1
ATOM 3128 O O . LYS B 1 139 ? 5.219 22.094 14.375 1 93.88 139 LYS B O 1
ATOM 3133 N N . VAL B 1 140 ? 6.754 23.594 13.477 1 96.69 140 VAL B N 1
ATOM 3134 C CA . VAL B 1 140 ? 6.633 23.031 12.133 1 96.69 140 VAL B CA 1
ATOM 3135 C C . VAL B 1 140 ? 7.934 22.328 11.75 1 96.69 140 VAL B C 1
ATOM 3137 O O . VAL B 1 140 ? 9.023 22.844 11.984 1 96.69 140 VAL B O 1
ATOM 3140 N N . TYR B 1 141 ? 7.77 21.125 11.203 1 96.81 141 TYR B N 1
ATOM 3141 C CA . TYR B 1 141 ? 8.891 20.375 10.672 1 96.81 141 TYR B CA 1
ATOM 3142 C C . TYR B 1 141 ? 8.766 20.188 9.164 1 96.81 141 TYR B C 1
ATOM 3144 O O . TYR B 1 141 ? 7.648 20.141 8.633 1 96.81 141 TYR B O 1
ATOM 3152 N N . SER B 1 142 ? 9.906 20.188 8.492 1 98.12 142 SER B N 1
ATOM 3153 C CA . SER B 1 142 ? 10.008 19.625 7.148 1 98.12 142 SER B CA 1
ATOM 3154 C C . SER B 1 142 ? 10.375 18.156 7.195 1 98.12 142 SER B C 1
ATOM 3156 O O . SER B 1 142 ? 11.375 17.781 7.812 1 98.12 142 SER B O 1
ATOM 3158 N N . VAL B 1 143 ? 9.539 17.344 6.625 1 98.06 143 VAL B N 1
ATOM 3159 C CA . VAL B 1 143 ? 9.758 15.898 6.633 1 98.06 143 VAL B CA 1
ATOM 3160 C C . VAL B 1 143 ? 9.812 15.375 5.203 1 98.06 143 VAL B C 1
ATOM 3162 O O . VAL B 1 143 ? 8.922 15.648 4.395 1 98.06 143 VAL B O 1
ATOM 3165 N N . ALA B 1 144 ? 10.859 14.664 4.887 1 98.38 144 ALA B N 1
ATOM 3166 C CA . ALA B 1 144 ? 10.961 14.086 3.549 1 98.38 144 ALA B CA 1
ATOM 3167 C C . ALA B 1 144 ? 9.984 12.93 3.373 1 98.38 144 ALA B C 1
ATOM 3169 O O . ALA B 1 144 ? 9.844 12.086 4.262 1 98.38 144 ALA B O 1
ATOM 3170 N N . CYS B 1 145 ? 9.266 12.961 2.301 1 98.31 145 CYS B N 1
ATOM 3171 C CA . CYS B 1 145 ? 8.375 11.867 1.919 1 98.31 145 CYS B CA 1
ATOM 3172 C C . CYS B 1 145 ? 8.766 11.289 0.564 1 98.31 145 CYS B C 1
ATOM 3174 O O . CYS B 1 145 ? 8.969 12.031 -0.398 1 98.31 145 CYS B O 1
ATOM 3176 N N . SER B 1 146 ? 8.961 10.023 0.524 1 97.19 146 SER B N 1
ATOM 3177 C CA . SER B 1 146 ? 9.258 9.32 -0.717 1 97.19 146 SER B CA 1
ATOM 3178 C C . SER B 1 146 ? 8.375 8.086 -0.873 1 97.19 146 SER B C 1
ATOM 3180 O O . SER B 1 146 ? 8.633 7.047 -0.256 1 97.19 146 SER B O 1
ATOM 3182 N N . ALA B 1 147 ? 7.316 8.203 -1.727 1 97.19 147 ALA B N 1
ATOM 3183 C CA . ALA B 1 147 ? 6.359 7.117 -1.912 1 97.19 147 ALA B CA 1
ATOM 3184 C C . ALA B 1 147 ? 5.449 7.383 -3.105 1 97.19 147 ALA B C 1
ATOM 3186 O O . ALA B 1 147 ? 5.184 8.539 -3.449 1 97.19 147 ALA B O 1
ATOM 3187 N N . ALA B 1 148 ? 5.027 6.316 -3.748 1 97.25 148 ALA B N 1
ATOM 3188 C CA . ALA B 1 148 ? 3.865 6.398 -4.629 1 97.25 148 ALA B CA 1
ATOM 3189 C C . ALA B 1 148 ? 2.566 6.406 -3.826 1 97.25 148 ALA B C 1
ATOM 3191 O O . ALA B 1 148 ? 2.174 5.383 -3.26 1 97.25 148 ALA B O 1
ATOM 3192 N N . LEU B 1 149 ? 1.922 7.555 -3.797 1 98.19 149 LEU B N 1
ATOM 3193 C CA . LEU B 1 149 ? 0.711 7.715 -3 1 98.19 149 LEU B CA 1
ATOM 3194 C C . LEU B 1 149 ? -0.534 7.578 -3.869 1 98.19 149 LEU B C 1
ATOM 3196 O O . LEU B 1 149 ? -0.497 7.879 -5.066 1 98.19 149 LEU B O 1
ATOM 3200 N N . LEU B 1 150 ? -1.604 7.078 -3.24 1 97.94 150 LEU B N 1
ATOM 3201 C CA . LEU B 1 150 ? -2.896 7.148 -3.912 1 97.94 150 LEU B CA 1
ATOM 3202 C C . LEU B 1 150 ? -3.305 8.594 -4.16 1 97.94 150 LEU B C 1
ATOM 3204 O O . LEU B 1 150 ? -3.33 9.406 -3.229 1 97.94 150 LEU B O 1
ATOM 3208 N N . ASP B 1 151 ? -3.604 8.945 -5.426 1 97.38 151 ASP B N 1
ATOM 3209 C CA . ASP B 1 151 ? -3.951 10.312 -5.801 1 97.38 151 ASP B CA 1
ATOM 3210 C C . ASP B 1 151 ? -5.465 10.516 -5.801 1 97.38 151 ASP B C 1
ATOM 3212 O O . ASP B 1 151 ? -6.16 10.023 -6.695 1 97.38 151 ASP B O 1
ATOM 3216 N N . PHE B 1 152 ? -5.941 11.289 -4.863 1 97.94 152 PHE B N 1
ATOM 3217 C CA . PHE B 1 152 ? -7.383 11.461 -4.703 1 97.94 152 PHE B CA 1
ATOM 3218 C C . PHE B 1 152 ? -7.848 12.758 -5.359 1 97.94 152 PHE B C 1
ATOM 3220 O O . PHE B 1 152 ? -9.039 13.055 -5.383 1 97.94 152 PHE B O 1
ATOM 3227 N N . ARG B 1 153 ? -7.004 13.523 -5.926 1 97.5 153 ARG B N 1
ATOM 3228 C CA . ARG B 1 153 ? -7.312 14.883 -6.355 1 97.5 153 ARG B CA 1
ATOM 3229 C C . ARG B 1 153 ? -8.367 14.883 -7.457 1 97.5 153 ARG B C 1
ATOM 3231 O O . ARG B 1 153 ? -9.297 15.695 -7.438 1 97.5 153 ARG B O 1
ATOM 3238 N N . LYS B 1 154 ? -8.328 13.93 -8.305 1 95.94 154 LYS B N 1
ATOM 3239 C CA . LYS B 1 154 ? -9.289 13.922 -9.406 1 95.94 154 LYS B CA 1
ATOM 3240 C C . LYS B 1 154 ? -10.617 13.297 -8.969 1 95.94 154 LYS B C 1
ATOM 3242 O O . LYS B 1 154 ? -11.688 13.766 -9.375 1 95.94 154 LYS B O 1
ATOM 3247 N N . ILE B 1 155 ? -10.617 12.32 -8.148 1 96.56 155 ILE B N 1
ATOM 3248 C CA . ILE B 1 155 ? -11.797 11.531 -7.824 1 96.56 155 ILE B CA 1
ATOM 3249 C C . ILE B 1 155 ? -12.727 12.336 -6.926 1 96.56 155 ILE B C 1
ATOM 3251 O O . ILE B 1 155 ? -13.906 12 -6.777 1 96.56 155 ILE B O 1
ATOM 3255 N N . THR B 1 156 ? -12.219 13.414 -6.297 1 97.25 156 THR B N 1
ATOM 3256 C CA . THR B 1 156 ? -13.047 14.234 -5.422 1 97.25 156 THR B CA 1
ATOM 3257 C C . THR B 1 156 ? -14.141 14.938 -6.219 1 97.25 156 THR B C 1
ATOM 3259 O O . THR B 1 156 ? -15.133 15.398 -5.648 1 97.25 156 THR B O 1
ATOM 3262 N N . GLU B 1 157 ? -14.023 15.094 -7.527 1 96.56 157 GLU B N 1
ATOM 3263 C CA . GLU B 1 157 ? -15.062 15.68 -8.375 1 96.56 157 GLU B CA 1
ATOM 3264 C C . GLU B 1 157 ? -16.312 14.797 -8.406 1 96.56 157 GLU B C 1
ATOM 3266 O O . GLU B 1 157 ? -17.422 15.305 -8.438 1 96.56 157 GLU B O 1
ATOM 3271 N N . GLU B 1 158 ? -16.109 13.562 -8.406 1 95.69 158 GLU B N 1
ATOM 3272 C CA . GLU B 1 158 ? -17.219 12.602 -8.438 1 95.69 158 GLU B CA 1
ATOM 3273 C C . GLU B 1 158 ? -17.688 12.258 -7.027 1 95.69 158 GLU B C 1
ATOM 3275 O O . GLU B 1 158 ? -18.891 12.078 -6.797 1 95.69 158 GLU B O 1
ATOM 3280 N N . TYR B 1 159 ? -16.75 12.211 -6.129 1 96.69 159 TYR B N 1
ATOM 3281 C CA . TYR B 1 159 ? -17.047 11.891 -4.738 1 96.69 159 TYR B CA 1
ATOM 3282 C C . TYR B 1 159 ? -16.797 13.102 -3.84 1 96.69 159 TYR B C 1
ATOM 3284 O O . TYR B 1 159 ? -15.844 13.133 -3.066 1 96.69 159 TYR B O 1
ATOM 3292 N N . THR B 1 160 ? -17.734 13.938 -3.795 1 96.81 160 THR B N 1
ATOM 3293 C CA . THR B 1 160 ? -17.562 15.234 -3.156 1 96.81 160 THR B CA 1
ATOM 3294 C C . THR B 1 160 ? -17.5 15.094 -1.639 1 96.81 160 THR B C 1
ATOM 3296 O O . THR B 1 160 ? -16.875 15.914 -0.958 1 96.81 160 THR B O 1
ATOM 3299 N N . ASP B 1 161 ? -18.016 14 -1.101 1 97.19 161 ASP B N 1
ATOM 3300 C CA . ASP B 1 161 ? -18.031 13.781 0.342 1 97.19 161 ASP B CA 1
ATOM 3301 C C . ASP B 1 161 ? -16.625 13.523 0.872 1 97.19 161 ASP B C 1
ATOM 3303 O O . ASP B 1 161 ? -16.391 13.578 2.082 1 97.19 161 ASP B O 1
ATOM 3307 N N . LEU B 1 162 ? -15.734 13.266 -0.023 1 98.06 162 LEU B N 1
ATOM 3308 C CA . LEU B 1 162 ? -14.336 13.125 0.382 1 98.06 162 LEU B CA 1
ATOM 3309 C C . LEU B 1 162 ? -13.797 14.438 0.944 1 98.06 162 LEU B C 1
ATOM 3311 O O . LEU B 1 162 ? -12.844 14.438 1.721 1 98.06 162 LEU B O 1
ATOM 3315 N N . LEU B 1 163 ? -14.469 15.555 0.528 1 98.06 163 LEU B N 1
ATOM 3316 C CA . LEU B 1 163 ? -14.039 16.875 0.983 1 98.06 163 LEU B CA 1
ATOM 3317 C C . LEU B 1 163 ? -15.102 17.516 1.867 1 98.06 163 LEU B C 1
ATOM 3319 O O . LEU B 1 163 ? -15.156 18.734 1.982 1 98.06 163 LEU B O 1
ATOM 3323 N N . HIS B 1 164 ? -15.992 16.719 2.398 1 97.44 164 HIS B N 1
ATOM 3324 C CA . HIS B 1 164 ? -16.984 17.281 3.297 1 97.44 164 HIS B CA 1
ATOM 3325 C C . HIS B 1 164 ? -16.328 18.031 4.449 1 97.44 164 HIS B C 1
ATOM 3327 O O . HIS B 1 164 ? -15.367 17.531 5.047 1 97.44 164 HIS B O 1
ATOM 3333 N N . PRO B 1 165 ? -16.828 19.125 4.824 1 95.94 165 PRO B N 1
ATOM 3334 C CA . PRO B 1 165 ? -16.125 19.969 5.801 1 95.94 165 PRO B CA 1
ATOM 3335 C C . PRO B 1 165 ? -16.125 19.359 7.203 1 95.94 165 PRO B C 1
ATOM 3337 O O . PRO B 1 165 ? -15.203 19.594 7.984 1 95.94 165 PRO B O 1
ATOM 3340 N N . SER B 1 166 ? -17.156 18.516 7.512 1 94.62 166 SER B N 1
ATOM 3341 C CA . SER B 1 166 ? -17.25 18.125 8.914 1 94.62 166 SER B CA 1
ATOM 3342 C C . SER B 1 166 ? -17.688 16.672 9.047 1 94.62 166 SER B C 1
ATOM 3344 O O . SER B 1 166 ? -17.688 16.109 10.141 1 94.62 166 SER B O 1
ATOM 3346 N N . ASP B 1 167 ? -18.141 16.078 7.988 1 96.62 167 ASP B N 1
ATOM 3347 C CA . ASP B 1 167 ? -18.531 14.672 8.008 1 96.62 167 ASP B CA 1
ATOM 3348 C C . ASP B 1 167 ? -17.422 13.789 7.438 1 96.62 167 ASP B C 1
ATOM 3350 O O . ASP B 1 167 ? -17.156 13.812 6.234 1 96.62 167 ASP B O 1
ATOM 3354 N N . TYR B 1 168 ? -16.891 12.945 8.32 1 97.5 168 TYR B N 1
ATOM 3355 C CA . TYR B 1 168 ? -15.742 12.133 7.93 1 97.5 168 TYR B CA 1
ATOM 3356 C C . TYR B 1 168 ? -16.156 10.68 7.695 1 97.5 168 TYR B C 1
ATOM 3358 O O . TYR B 1 168 ? -15.305 9.789 7.617 1 97.5 168 TYR B O 1
ATOM 3366 N N . THR B 1 169 ? -17.422 10.383 7.59 1 97.06 169 THR B N 1
ATOM 3367 C CA . THR B 1 169 ? -17.906 9.008 7.484 1 97.06 169 THR B CA 1
ATOM 3368 C C . THR B 1 169 ? -17.281 8.312 6.277 1 97.06 169 THR B C 1
ATOM 3370 O O . THR B 1 169 ? -16.688 7.246 6.41 1 97.06 169 THR B O 1
ATOM 3373 N N . LEU B 1 170 ? -17.359 8.93 5.125 1 97.38 170 LEU B N 1
ATOM 3374 C CA . LEU B 1 170 ? -16.812 8.32 3.916 1 97.38 170 LEU B CA 1
ATOM 3375 C C . LEU B 1 170 ? -15.305 8.203 4 1 97.38 170 LEU B C 1
ATOM 3377 O O . LEU B 1 170 ? -14.742 7.145 3.699 1 97.38 170 LEU B O 1
ATOM 3381 N N . THR B 1 171 ? -14.648 9.266 4.453 1 98.06 171 THR B N 1
ATOM 3382 C CA . THR B 1 171 ? -13.195 9.266 4.457 1 98.06 171 THR B CA 1
ATOM 3383 C C . THR B 1 171 ? -12.648 8.281 5.48 1 98.06 171 THR B C 1
ATOM 3385 O O . THR B 1 171 ? -11.602 7.668 5.27 1 98.06 171 THR B O 1
ATOM 3388 N N . GLN B 1 172 ? -13.344 8.102 6.539 1 97.88 172 GLN B N 1
ATOM 3389 C CA . GLN B 1 172 ? -12.883 7.121 7.52 1 97.88 172 GLN B CA 1
ATOM 3390 C C . GLN B 1 172 ? -13.031 5.699 6.988 1 97.88 172 GLN B C 1
ATOM 3392 O O . GLN B 1 172 ? -12.211 4.828 7.285 1 97.88 172 GLN B O 1
ATOM 3397 N N . SER B 1 173 ? -14.062 5.457 6.203 1 97.56 173 SER B N 1
ATOM 3398 C CA . SER B 1 173 ? -14.18 4.168 5.527 1 97.56 173 SER B CA 1
ATOM 3399 C C . SER B 1 173 ? -13.039 3.959 4.539 1 97.56 173 SER B C 1
ATOM 3401 O O . SER B 1 173 ? -12.477 2.865 4.453 1 97.56 173 SER B O 1
ATOM 3403 N N . VAL B 1 174 ? -12.68 5.016 3.852 1 97.94 174 VAL B N 1
ATOM 3404 C CA . VAL B 1 174 ? -11.562 4.984 2.914 1 97.94 174 VAL B CA 1
ATOM 3405 C C . VAL B 1 174 ? -10.266 4.695 3.664 1 97.94 174 VAL B C 1
ATOM 3407 O O . VAL B 1 174 ? -9.484 3.832 3.258 1 97.94 174 VAL B O 1
ATOM 3410 N N . GLY B 1 175 ? -10.078 5.387 4.766 1 98.38 175 GLY B N 1
ATOM 3411 C CA . GLY B 1 175 ? -8.883 5.195 5.57 1 98.38 175 GLY B CA 1
ATOM 3412 C C . GLY B 1 175 ? -8.75 3.789 6.125 1 98.38 175 GLY B C 1
ATOM 3413 O O . GLY B 1 175 ? -7.656 3.225 6.152 1 98.38 175 GLY B O 1
ATOM 3414 N N . ALA B 1 176 ? -9.852 3.248 6.57 1 97.56 176 ALA B N 1
ATOM 3415 C CA . ALA B 1 176 ? -9.859 1.882 7.09 1 97.56 176 ALA B CA 1
ATOM 3416 C C . ALA B 1 176 ? -9.398 0.89 6.027 1 97.56 176 ALA B C 1
ATOM 3418 O O . ALA B 1 176 ? -8.625 -0.031 6.32 1 97.56 176 ALA B O 1
ATOM 3419 N N . ARG B 1 177 ? -9.797 1.103 4.871 1 97.31 177 ARG B N 1
ATOM 3420 C CA . ARG B 1 177 ? -9.406 0.207 3.785 1 97.31 177 ARG B CA 1
ATOM 3421 C C . ARG B 1 177 ? -7.926 0.359 3.451 1 97.31 177 ARG B C 1
ATOM 3423 O O . ARG B 1 177 ? -7.219 -0.635 3.277 1 97.31 177 ARG B O 1
ATOM 3430 N N . ILE B 1 178 ? -7.508 1.584 3.303 1 98.19 178 ILE B N 1
ATOM 3431 C CA . ILE B 1 178 ? -6.105 1.855 3.014 1 98.19 178 ILE B CA 1
ATOM 3432 C C . ILE B 1 178 ? -5.219 1.183 4.059 1 98.19 178 ILE B C 1
ATOM 3434 O O . ILE B 1 178 ? -4.23 0.528 3.721 1 98.19 178 ILE B O 1
ATOM 3438 N N . HIS B 1 179 ? -5.633 1.323 5.27 1 98.12 179 HIS B N 1
ATOM 3439 C CA . HIS B 1 179 ? -4.891 0.727 6.375 1 98.12 179 HIS B CA 1
ATOM 3440 C C . HIS B 1 179 ? -4.906 -0.796 6.289 1 98.12 179 HIS B C 1
ATOM 3442 O O . HIS B 1 179 ? -3.859 -1.439 6.383 1 98.12 179 HIS B O 1
ATOM 3448 N N . ARG B 1 180 ? -6.012 -1.414 6.156 1 96.56 180 ARG B N 1
ATOM 3449 C CA . ARG B 1 180 ? -6.172 -2.863 6.109 1 96.56 180 ARG B CA 1
ATOM 3450 C C . ARG B 1 180 ? -5.336 -3.471 4.988 1 96.56 180 ARG B C 1
ATOM 3452 O O . ARG B 1 180 ? -4.684 -4.5 5.176 1 96.56 180 ARG B O 1
ATOM 3459 N N . GLU B 1 181 ? -5.34 -2.803 3.881 1 97.69 181 GLU B N 1
ATOM 3460 C CA . GLU B 1 181 ? -4.66 -3.35 2.709 1 97.69 181 GLU B CA 1
ATOM 3461 C C . GLU B 1 181 ? -3.162 -3.062 2.756 1 97.69 181 GLU B C 1
ATOM 3463 O O . GLU B 1 181 ? -2.375 -3.732 2.084 1 97.69 181 GLU B O 1
ATOM 3468 N N . GLY B 1 182 ? -2.777 -1.959 3.42 1 97.5 182 GLY B N 1
ATOM 3469 C CA . GLY B 1 182 ? -1.364 -1.69 3.637 1 97.5 182 GLY B CA 1
ATOM 3470 C C . GLY B 1 182 ? -0.802 -0.653 2.682 1 97.5 182 GLY B C 1
ATOM 3471 O O . GLY B 1 182 ? 0.411 -0.589 2.471 1 97.5 182 GLY B O 1
ATOM 3472 N N . HIS B 1 183 ? -1.625 0.171 2.045 1 98.25 183 HIS B N 1
ATOM 3473 C CA . HIS B 1 183 ? -1.123 1.251 1.203 1 98.25 183 HIS B CA 1
ATOM 3474 C C . HIS B 1 183 ? -0.345 2.273 2.023 1 98.25 183 HIS B C 1
ATOM 3476 O O . HIS B 1 183 ? -0.629 2.473 3.207 1 98.25 183 HIS B O 1
ATOM 3482 N N . PRO B 1 184 ? 0.596 2.938 1.415 1 98.5 184 PRO B N 1
ATOM 3483 C CA . PRO B 1 184 ? 1.441 3.842 2.197 1 98.5 184 PRO B CA 1
ATOM 34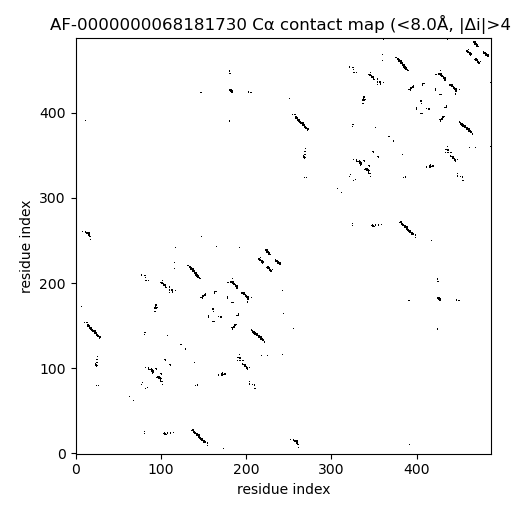84 C C . PRO B 1 184 ? 0.726 5.133 2.582 1 98.5 184 PRO B C 1
ATOM 3486 O O . PRO B 1 184 ? 1.095 5.777 3.566 1 98.5 184 PRO B O 1
ATOM 3489 N N . GLY B 1 185 ? -0.192 5.57 1.688 1 98.62 185 GLY B N 1
ATOM 3490 C CA . GLY B 1 185 ? -0.886 6.816 1.979 1 98.62 185 GLY B CA 1
ATOM 3491 C C . GLY B 1 185 ? -1.599 7.398 0.773 1 98.62 185 GLY B C 1
ATOM 3492 O O . GLY B 1 185 ? -1.761 6.723 -0.245 1 98.62 185 GLY B O 1
ATOM 3493 N N . LEU B 1 186 ? -2.092 8.664 0.942 1 98.69 186 LEU B N 1
ATOM 3494 C CA . LEU B 1 186 ? -2.844 9.32 -0.12 1 98.69 186 LEU B CA 1
ATOM 3495 C C . LEU B 1 186 ? -2.553 10.812 -0.146 1 98.69 186 LEU B C 1
ATOM 3497 O O . LEU B 1 186 ? -2.045 11.367 0.83 1 98.69 186 LEU B O 1
ATOM 3501 N N . LEU B 1 187 ? -2.699 11.438 -1.3 1 98.69 187 LEU B N 1
ATOM 3502 C CA . LEU B 1 187 ? -2.66 12.875 -1.545 1 98.69 187 LEU B CA 1
ATOM 3503 C C . LEU B 1 187 ? -4.039 13.391 -1.942 1 98.69 187 LEU B C 1
ATOM 3505 O O . LEU B 1 187 ? -4.727 12.781 -2.762 1 98.69 187 LEU B O 1
ATOM 3509 N N . ILE B 1 188 ? -4.48 14.492 -1.308 1 98.75 188 ILE B N 1
ATOM 3510 C CA . ILE B 1 188 ? -5.816 15.016 -1.558 1 98.75 188 ILE B CA 1
ATOM 3511 C C . ILE B 1 188 ? -5.82 16.531 -1.348 1 98.75 188 ILE B C 1
ATOM 3513 O O . ILE B 1 188 ? -4.938 17.078 -0.678 1 98.75 188 ILE B O 1
ATOM 3517 N N . GLN B 1 189 ? -6.816 17.188 -1.809 1 98.69 189 GLN B N 1
ATOM 3518 C CA . GLN B 1 189 ? -6.984 18.625 -1.608 1 98.69 189 GLN B CA 1
ATOM 3519 C C . GLN B 1 189 ? -7.281 18.938 -0.146 1 98.69 189 GLN B C 1
ATOM 3521 O O . GLN B 1 189 ? -7.914 18.141 0.554 1 98.69 189 GLN B O 1
ATOM 3526 N N . SER B 1 190 ? -6.82 20.109 0.237 1 98.38 190 SER B N 1
ATOM 3527 C CA . SER B 1 190 ? -7.203 20.625 1.544 1 98.38 190 SER B CA 1
ATOM 3528 C C . SER B 1 190 ? -8.633 21.172 1.525 1 98.38 190 SER B C 1
ATOM 3530 O O . SER B 1 190 ? -9.023 21.875 0.588 1 98.38 190 SER B O 1
ATOM 3532 N N . VAL B 1 191 ? -9.336 20.812 2.514 1 97.62 191 VAL B N 1
ATOM 3533 C CA . VAL B 1 191 ? -10.672 21.375 2.699 1 97.62 191 VAL B CA 1
ATOM 3534 C C . VAL B 1 191 ? -10.562 22.797 3.238 1 97.62 191 VAL B C 1
ATOM 3536 O O . VAL B 1 191 ? -11.43 23.641 2.971 1 97.62 191 VAL B O 1
ATOM 3539 N N . ARG B 1 192 ? -9.477 23.141 3.902 1 97.12 192 ARG B N 1
ATOM 3540 C CA . ARG B 1 192 ? -9.352 24.375 4.676 1 97.12 192 ARG B CA 1
ATOM 3541 C C . ARG B 1 192 ? -8.656 25.469 3.865 1 97.12 192 ARG B C 1
ATOM 3543 O O . ARG B 1 192 ? -8.758 26.641 4.199 1 97.12 192 ARG B O 1
ATOM 3550 N N . ARG B 1 193 ? -7.941 25.047 2.865 1 97.06 193 ARG B N 1
ATOM 3551 C CA . ARG B 1 193 ? -7.273 25.969 1.962 1 97.06 193 ARG B CA 1
ATOM 3552 C C . ARG B 1 193 ? -7.402 25.516 0.512 1 97.06 193 ARG B C 1
ATOM 3554 O O . ARG B 1 193 ? -6.754 24.547 0.098 1 97.06 193 ARG B O 1
ATOM 3561 N N . SER B 1 194 ? -8.07 26.266 -0.29 1 95.44 194 SER B N 1
ATOM 3562 C CA . SER B 1 194 ? -8.469 25.875 -1.639 1 95.44 194 SER B CA 1
ATOM 3563 C C . SER B 1 194 ? -7.246 25.547 -2.494 1 95.44 194 SER B C 1
ATOM 3565 O O . SER B 1 194 ? -7.312 24.688 -3.375 1 95.44 194 SER B O 1
ATOM 3567 N N . SER B 1 195 ? -6.176 26.172 -2.268 1 96.94 195 SER B N 1
ATOM 3568 C CA . SER B 1 195 ? -4.984 25.938 -3.078 1 96.94 195 SER B CA 1
ATOM 3569 C C . SER B 1 195 ? -4.094 24.859 -2.451 1 96.94 195 SER B C 1
ATOM 3571 O O . SER B 1 195 ? -3.049 24.516 -3.008 1 96.94 195 SER B O 1
ATOM 3573 N N . GLY B 1 196 ? -4.441 24.391 -1.308 1 98.5 196 GLY B N 1
ATOM 3574 C CA . GLY B 1 196 ? -3.57 23.516 -0.546 1 98.5 196 GLY B CA 1
ATOM 3575 C C . GLY B 1 196 ? -3.834 22.031 -0.806 1 98.5 196 GLY B C 1
ATOM 3576 O O . GLY B 1 196 ? -4.91 21.672 -1.279 1 98.5 196 GLY B O 1
ATOM 3577 N N . GLU B 1 197 ? -2.846 21.234 -0.513 1 98.69 197 GLU B N 1
ATOM 3578 C CA . GLU B 1 197 ? -2.93 19.781 -0.57 1 98.69 197 GLU B CA 1
ATOM 3579 C C . GLU B 1 197 ? -2.406 19.156 0.716 1 98.69 197 GLU B C 1
ATOM 3581 O O . GLU B 1 197 ? -1.505 19.688 1.359 1 98.69 197 GLU B O 1
ATOM 3586 N N . ASN B 1 198 ? -3.059 18.031 1.051 1 98.75 198 ASN B N 1
ATOM 3587 C CA . ASN B 1 198 ? -2.648 17.266 2.225 1 98.75 198 ASN B CA 1
ATOM 3588 C C . ASN B 1 198 ? -2.193 15.859 1.85 1 98.75 198 ASN B C 1
ATOM 3590 O O . ASN B 1 198 ? -2.668 15.289 0.864 1 98.75 198 ASN B O 1
ATOM 3594 N N . MET B 1 199 ? -1.285 15.391 2.615 1 98.75 199 MET B N 1
ATOM 3595 C CA . MET B 1 199 ? -0.898 13.984 2.566 1 98.75 199 MET B CA 1
ATOM 3596 C C . MET B 1 199 ? -1.246 13.273 3.873 1 98.75 199 MET B C 1
ATOM 3598 O O . MET B 1 199 ? -0.987 13.805 4.957 1 98.75 199 MET B O 1
ATOM 3602 N N . ALA B 1 200 ? -1.909 12.195 3.754 1 98.81 200 ALA B N 1
ATOM 3603 C CA . ALA B 1 200 ? -2.156 11.266 4.855 1 98.81 200 ALA B CA 1
ATOM 3604 C C . ALA B 1 200 ? -1.332 9.992 4.695 1 98.81 200 ALA B C 1
ATOM 3606 O O . ALA B 1 200 ? -1.55 9.219 3.762 1 98.81 200 ALA B O 1
ATOM 3607 N N . ILE B 1 201 ? -0.429 9.805 5.617 1 98.81 201 ILE B N 1
ATOM 3608 C CA . ILE B 1 201 ? 0.546 8.727 5.48 1 98.81 201 ILE B CA 1
ATOM 3609 C C . ILE B 1 201 ? 0.266 7.645 6.52 1 98.81 201 ILE B C 1
ATOM 3611 O O . ILE B 1 201 ? 0.124 7.938 7.707 1 98.81 201 ILE B O 1
ATOM 3615 N N . PHE B 1 202 ? 0.229 6.375 6.055 1 98.56 202 PHE B N 1
ATOM 3616 C CA . PHE B 1 202 ? -0.118 5.234 6.891 1 98.56 202 PHE B CA 1
ATOM 3617 C C . PHE B 1 202 ? 1.125 4.426 7.246 1 98.56 202 PHE B C 1
ATOM 3619 O O . PHE B 1 202 ? 1.104 3.625 8.188 1 98.56 202 PHE B O 1
ATOM 3626 N N . ASN B 1 203 ? 2.186 4.578 6.512 1 98.06 203 ASN B N 1
ATOM 3627 C CA . ASN B 1 203 ? 3.447 3.871 6.703 1 98.06 203 ASN B CA 1
ATOM 3628 C C . ASN B 1 203 ? 4.586 4.836 7.031 1 98.06 203 ASN B C 1
ATOM 3630 O O . ASN B 1 203 ? 5.062 5.555 6.152 1 98.06 203 ASN B O 1
ATOM 3634 N N . PRO B 1 204 ? 5.051 4.824 8.289 1 97.31 204 PRO B N 1
ATOM 3635 C CA . PRO B 1 204 ? 6.113 5.766 8.641 1 97.31 204 PRO B CA 1
ATOM 3636 C C . PRO B 1 204 ? 7.406 5.512 7.863 1 97.31 204 PRO B C 1
ATOM 3638 O O . PRO B 1 204 ? 8.258 6.398 7.773 1 97.31 204 PRO B O 1
ATOM 3641 N N . GLY B 1 205 ? 7.516 4.359 7.273 1 96.44 205 GLY B N 1
ATOM 3642 C CA . GLY B 1 205 ? 8.727 4.004 6.547 1 96.44 205 GLY B CA 1
ATOM 3643 C C . GLY B 1 205 ? 8.961 4.871 5.324 1 96.44 205 GLY B C 1
ATOM 3644 O O . GLY B 1 205 ? 10.062 4.887 4.77 1 96.44 205 GLY B O 1
ATOM 3645 N N . VAL B 1 206 ? 7.949 5.621 4.902 1 98.31 206 VAL B N 1
ATOM 3646 C CA . VAL B 1 206 ? 8.102 6.434 3.701 1 98.31 206 VAL B CA 1
ATOM 3647 C C . VAL B 1 206 ? 8.453 7.867 4.09 1 98.31 206 VAL B C 1
ATOM 3649 O O . VAL B 1 206 ? 8.555 8.742 3.227 1 98.31 206 VAL B O 1
ATOM 3652 N N . LEU B 1 207 ? 8.586 8.125 5.387 1 98.06 207 LEU B N 1
ATOM 3653 C CA . LEU B 1 207 ? 8.969 9.422 5.934 1 98.06 207 LEU B CA 1
ATOM 3654 C C . LEU B 1 207 ? 10.391 9.391 6.48 1 98.06 207 LEU B C 1
ATOM 3656 O O . LEU B 1 207 ? 10.812 8.391 7.066 1 98.06 207 LEU B O 1
ATOM 3660 N N . SER B 1 208 ? 11.07 10.555 6.27 1 96.94 208 SER B N 1
ATOM 3661 C CA . SER B 1 208 ? 12.438 10.594 6.77 1 96.94 208 SER B CA 1
ATOM 3662 C C . SER B 1 208 ? 12.93 12.023 6.934 1 96.94 208 SER B C 1
ATOM 3664 O O . SER B 1 208 ? 12.234 12.969 6.551 1 96.94 208 SER B O 1
ATOM 3666 N N . ASN B 1 209 ? 13.992 12.18 7.621 1 96.31 209 ASN B N 1
ATOM 3667 C CA . ASN B 1 209 ? 14.797 13.398 7.691 1 96.31 209 ASN B CA 1
ATOM 3668 C C . ASN B 1 209 ? 13.977 14.578 8.211 1 96.31 209 ASN B C 1
ATOM 3670 O O . ASN B 1 209 ? 13.914 15.633 7.574 1 96.31 209 ASN B O 1
ATOM 3674 N N . PRO B 1 210 ? 13.344 14.375 9.32 1 95.94 210 PRO B N 1
ATOM 3675 C CA . PRO B 1 210 ? 12.664 15.539 9.898 1 95.94 210 PRO B CA 1
ATOM 3676 C C . PRO B 1 210 ? 13.633 16.656 10.281 1 95.94 210 PRO B C 1
ATOM 3678 O O . PRO B 1 210 ? 14.672 16.406 10.891 1 95.94 210 PRO B O 1
ATOM 3681 N N . ARG B 1 211 ? 13.281 17.891 9.898 1 96.12 211 ARG B N 1
ATOM 3682 C CA . ARG B 1 211 ? 14.047 19.094 10.203 1 96.12 211 ARG B CA 1
ATOM 3683 C C . ARG B 1 211 ? 13.133 20.203 10.711 1 96.12 211 ARG B C 1
ATOM 3685 O O . ARG B 1 211 ? 12.062 20.438 10.148 1 96.12 211 ARG B O 1
ATOM 3692 N N . HIS B 1 212 ? 13.617 20.844 11.766 1 94.31 212 HIS B N 1
ATOM 3693 C CA . HIS B 1 212 ? 12.852 22 12.227 1 94.31 212 HIS B CA 1
ATOM 3694 C C . HIS B 1 212 ? 12.719 23.047 11.125 1 94.31 212 HIS B C 1
ATOM 3696 O O . HIS B 1 212 ? 13.688 23.344 10.438 1 94.31 212 HIS B O 1
ATOM 3702 N N . ASN B 1 213 ? 11.531 23.5 10.906 1 96.38 213 ASN B N 1
ATOM 3703 C CA . ASN B 1 213 ? 11.266 24.516 9.898 1 96.38 213 ASN B CA 1
ATOM 3704 C C . ASN B 1 213 ? 11.031 25.891 10.539 1 96.38 213 ASN B C 1
ATOM 3706 O O . ASN B 1 213 ? 11.812 26.812 10.32 1 96.38 213 ASN B O 1
ATOM 3710 N N . CYS B 1 214 ? 10.031 26.031 11.445 1 96.06 214 CYS B N 1
ATOM 3711 C CA . CYS B 1 214 ? 9.75 27.281 12.148 1 96.06 214 CYS B CA 1
ATOM 3712 C C . CYS B 1 214 ? 8.859 27.031 13.359 1 96.06 214 CYS B C 1
ATOM 3714 O O . CYS B 1 214 ? 8.383 25.922 13.57 1 96.06 214 CYS B O 1
ATOM 3716 N N . GLN B 1 215 ? 8.773 28.078 14.164 1 95.25 215 GLN B N 1
ATOM 3717 C CA . GLN B 1 215 ? 7.812 28.156 15.258 1 95.25 215 GLN B CA 1
ATOM 3718 C C . GLN B 1 215 ? 6.664 29.094 14.914 1 95.25 215 GLN B C 1
ATOM 3720 O O . GLN B 1 215 ? 6.875 30.141 14.281 1 95.25 215 GLN B O 1
ATOM 3725 N N . LEU B 1 216 ? 5.496 28.703 15.344 1 96.5 216 LEU B N 1
ATOM 3726 C CA . LEU B 1 216 ? 4.32 29.547 15.117 1 96.5 216 LEU B CA 1
ATOM 3727 C C . LEU B 1 216 ? 3.588 29.828 16.422 1 96.5 216 LEU B C 1
ATOM 3729 O O . LEU B 1 216 ? 3.557 28.969 17.312 1 96.5 216 LEU B O 1
ATOM 3733 N N . THR B 1 217 ? 3.051 30.969 16.531 1 94.62 217 THR B N 1
ATOM 3734 C CA . THR B 1 217 ? 2.148 31.312 17.625 1 94.62 217 THR B CA 1
ATOM 3735 C C . THR B 1 217 ? 0.764 31.672 17.094 1 94.62 217 THR B C 1
ATOM 3737 O O . THR B 1 217 ? 0.633 32.5 16.203 1 94.62 217 THR B O 1
ATOM 3740 N N . TYR B 1 218 ? -0.27 30.984 17.531 1 94.69 218 TYR B N 1
ATOM 3741 C CA . TYR B 1 218 ? -1.663 31.234 17.203 1 94.69 218 TYR B CA 1
ATOM 3742 C C . TYR B 1 218 ? -2.344 32.062 18.281 1 94.69 218 TYR B C 1
ATOM 3744 O O . TYR B 1 218 ? -2.252 31.75 19.469 1 94.69 218 TYR B O 1
ATOM 3752 N N . TRP B 1 219 ? -2.996 33.125 17.844 1 92.81 219 TRP B N 1
ATOM 3753 C CA . TRP B 1 219 ? -3.768 33.969 18.75 1 92.81 219 TRP B CA 1
ATOM 3754 C C . TRP B 1 219 ? -5.238 34 18.359 1 92.81 219 TRP B C 1
ATOM 3756 O O . TRP B 1 219 ? -5.57 34.344 17.219 1 92.81 219 TRP B O 1
ATOM 3766 N N . LEU B 1 220 ? -6.09 33.594 19.219 1 92 220 LEU B N 1
ATOM 3767 C CA . LEU B 1 220 ? -7.516 33.844 19.016 1 92 220 LEU B CA 1
ATOM 3768 C C . LEU B 1 220 ? -7.957 35.125 19.688 1 92 220 LEU B C 1
ATOM 3770 O O . LEU B 1 220 ? -7.961 35.25 20.922 1 92 220 LEU B O 1
ATOM 3774 N N . GLU B 1 221 ? -8.227 36.062 18.922 1 88.31 221 GLU B N 1
ATOM 3775 C CA . GLU B 1 221 ? -8.703 37.375 19.375 1 88.31 221 GLU B CA 1
ATOM 3776 C C . GLU B 1 221 ? -10.047 37.719 18.734 1 88.31 221 GLU B C 1
ATOM 3778 O O . GLU B 1 221 ? -10.117 38 17.547 1 88.31 221 GLU B O 1
ATOM 3783 N N . GLY B 1 222 ? -11.062 37.688 19.609 1 87.75 222 GLY B N 1
ATOM 3784 C CA . GLY B 1 222 ? -12.391 37.906 19.062 1 87.75 222 GLY B CA 1
ATOM 3785 C C . GLY B 1 222 ? -12.789 36.844 18.062 1 87.75 222 GLY B C 1
ATOM 3786 O O . GLY B 1 222 ? -12.805 35.656 18.391 1 87.75 222 GLY B O 1
ATOM 3787 N N . ASN B 1 223 ? -13.055 37.312 16.812 1 89.88 223 ASN B N 1
ATOM 3788 C CA . ASN B 1 223 ? -13.516 36.375 15.789 1 89.88 223 ASN B CA 1
ATOM 3789 C C . ASN B 1 223 ? -12.422 36.062 14.773 1 89.88 223 ASN B C 1
ATOM 3791 O O . ASN B 1 223 ? -12.711 35.656 13.656 1 89.88 223 ASN B O 1
ATOM 3795 N N . GLN B 1 224 ? -11.172 36.312 15.25 1 94.38 224 GLN B N 1
ATOM 3796 C CA . GLN B 1 224 ? -10.062 36.094 14.328 1 94.38 224 GLN B CA 1
ATOM 3797 C C . GLN B 1 224 ? -8.969 35.25 14.969 1 94.38 224 GLN B C 1
ATOM 3799 O O . GLN B 1 224 ? -8.719 35.344 16.172 1 94.38 224 GLN B O 1
ATOM 3804 N N . ILE B 1 225 ? -8.383 34.438 14.141 1 95.19 225 ILE B N 1
ATOM 3805 C CA . ILE B 1 225 ? -7.133 33.781 14.5 1 95.19 225 ILE B CA 1
ATOM 3806 C C . ILE B 1 225 ? -5.965 34.438 13.781 1 95.19 225 ILE B C 1
ATOM 3808 O O . ILE B 1 225 ? -5.969 34.562 12.555 1 95.19 225 ILE B O 1
ATOM 3812 N N . LYS B 1 226 ? -5.055 34.969 14.547 1 97.06 226 LYS B N 1
ATOM 3813 C CA . LYS B 1 226 ? -3.824 35.531 14.023 1 97.06 226 LYS B CA 1
ATOM 3814 C C . LYS B 1 226 ? -2.629 34.625 14.266 1 97.06 226 LYS B C 1
ATOM 3816 O O . LYS B 1 226 ? -2.449 34.125 15.367 1 97.06 226 LYS B O 1
ATOM 3821 N N . VAL B 1 227 ? -1.852 34.406 13.18 1 97.69 227 VAL B N 1
ATOM 3822 C CA . VAL B 1 227 ? -0.703 33.5 13.273 1 97.69 227 VAL B CA 1
ATOM 3823 C C . VAL B 1 227 ? 0.585 34.312 13.047 1 97.69 227 VAL B C 1
ATOM 3825 O O . VAL B 1 227 ? 0.705 35.031 12.07 1 97.69 227 VAL B O 1
ATOM 3828 N N . GLU B 1 228 ? 1.565 34.125 13.969 1 97.44 228 GLU B N 1
ATOM 3829 C CA . GLU B 1 228 ? 2.861 34.781 13.914 1 97.44 228 GLU B CA 1
ATOM 3830 C C . GLU B 1 228 ? 3.992 33.781 13.695 1 97.44 228 GLU B C 1
ATOM 3832 O O . GLU B 1 228 ? 3.979 32.688 14.273 1 97.44 228 GLU B O 1
ATOM 3837 N N . LYS B 1 229 ? 4.934 34.156 12.867 1 95.06 229 LYS B N 1
ATOM 3838 C CA . LYS B 1 229 ? 6.184 33.406 12.766 1 95.06 229 LYS B CA 1
ATOM 3839 C C . LYS B 1 229 ? 7.258 34.031 13.672 1 95.06 229 LYS B C 1
ATOM 3841 O O . LYS B 1 229 ? 8.164 33.312 14.125 1 95.06 229 LYS B O 1
ATOM 3846 N N . HIS B 1 230 ? 7.199 35.344 13.812 1 92.69 230 HIS B N 1
ATOM 3847 C CA . HIS B 1 230 ? 8.016 36.125 14.727 1 92.69 230 HIS B CA 1
ATOM 3848 C C . HIS B 1 230 ? 7.152 36.969 15.664 1 92.69 230 HIS B C 1
ATOM 3850 O O . HIS B 1 230 ? 6.133 37.5 15.25 1 92.69 230 HIS B O 1
ATOM 3856 N N . PRO B 1 231 ? 7.598 36.906 16.906 1 89.5 231 PRO B N 1
ATOM 3857 C CA . PRO B 1 231 ? 6.777 37.656 17.844 1 89.5 231 PRO B CA 1
ATOM 3858 C C . PRO B 1 231 ? 6.527 39.094 17.391 1 89.5 231 PRO B C 1
ATOM 3860 O O . PRO B 1 231 ? 7.457 39.781 16.953 1 89.5 231 PRO B O 1
ATOM 3863 N N . GLY B 1 232 ? 5.305 39.5 17.359 1 91.5 232 GLY B N 1
ATOM 3864 C CA . GLY B 1 232 ? 4.93 40.844 17.078 1 91.5 232 GLY B CA 1
ATOM 3865 C C . GLY B 1 232 ? 4.578 41.094 15.617 1 91.5 232 GLY B C 1
ATOM 3866 O O . GLY B 1 232 ? 4.141 42.188 15.242 1 91.5 232 GLY B O 1
ATOM 3867 N N . THR B 1 233 ? 4.844 40.125 14.742 1 95.5 233 THR B N 1
ATOM 3868 C CA . THR B 1 233 ? 4.535 40.281 13.328 1 95.5 233 THR B CA 1
ATOM 3869 C C . THR B 1 233 ? 3.52 39.219 12.883 1 95.5 233 THR B C 1
ATOM 3871 O O . THR B 1 233 ? 3.842 38.031 12.781 1 95.5 233 THR B O 1
ATOM 3874 N N . VAL B 1 234 ? 2.312 39.75 12.523 1 97.06 234 VAL B N 1
ATOM 3875 C CA . VAL B 1 234 ? 1.262 38.844 12.086 1 97.06 234 VAL B CA 1
ATOM 3876 C C . VAL B 1 234 ? 1.54 38.406 10.648 1 97.06 234 VAL B C 1
ATOM 3878 O O . VAL B 1 234 ? 1.772 39.219 9.766 1 97.06 234 VAL B O 1
ATOM 3881 N N . TRP B 1 235 ? 1.523 37.094 10.375 1 97.81 235 TRP B N 1
ATOM 3882 C CA . TRP B 1 235 ? 1.787 36.5 9.07 1 97.81 235 TRP B CA 1
ATOM 3883 C C . TRP B 1 235 ? 0.485 36.156 8.359 1 97.81 235 TRP B C 1
ATOM 3885 O O . TRP B 1 235 ? 0.301 36.5 7.188 1 97.81 235 TRP B O 1
ATOM 3895 N N . ILE B 1 236 ? -0.434 35.531 9.023 1 97.62 236 ILE B N 1
ATOM 3896 C CA . ILE B 1 236 ? -1.72 35.094 8.484 1 97.62 236 ILE B CA 1
ATOM 3897 C C . ILE B 1 236 ? -2.838 35.469 9.453 1 97.62 236 ILE B C 1
ATOM 3899 O O . ILE B 1 236 ? -2.697 35.281 10.664 1 97.62 236 ILE B O 1
ATOM 3903 N N . THR B 1 237 ? -3.896 36 8.984 1 97.56 237 THR B N 1
ATOM 3904 C CA . THR B 1 237 ? -5.121 36.25 9.734 1 97.56 237 THR B CA 1
ATOM 3905 C C . THR B 1 237 ? -6.297 35.5 9.117 1 97.56 237 THR B C 1
ATOM 3907 O O . THR B 1 237 ? -6.492 35.531 7.902 1 97.56 237 THR B O 1
ATOM 3910 N N . MET B 1 238 ? -7.066 34.781 9.961 1 96.38 238 MET B N 1
ATOM 3911 C CA . MET B 1 238 ? -8.234 34.031 9.523 1 96.38 238 MET B CA 1
ATOM 3912 C C . MET B 1 238 ? -9.477 34.438 10.312 1 96.38 238 MET B C 1
ATOM 3914 O O . MET B 1 238 ? -9.414 34.625 11.531 1 96.38 238 MET B O 1
ATOM 3918 N N . ASP B 1 239 ? -10.578 34.594 9.547 1 94.88 239 ASP B N 1
ATOM 3919 C CA . ASP B 1 239 ? -11.867 34.781 10.195 1 94.88 239 ASP B CA 1
ATOM 3920 C C . ASP B 1 239 ? -12.5 33.438 10.562 1 94.88 239 ASP B C 1
ATOM 3922 O O . ASP B 1 239 ? -12.656 32.562 9.703 1 94.88 239 ASP B O 1
ATOM 3926 N N . ILE B 1 240 ? -12.891 33.25 11.758 1 90.44 240 ILE B N 1
ATOM 3927 C CA . ILE B 1 240 ? -13.406 31.984 12.211 1 90.44 240 ILE B CA 1
ATOM 3928 C C . ILE B 1 240 ? -14.719 31.672 11.492 1 90.44 240 ILE B C 1
ATOM 3930 O O . ILE B 1 240 ? -15.164 30.516 11.469 1 90.44 240 ILE B O 1
ATOM 3934 N N . ALA B 1 241 ? -15.367 32.656 10.945 1 89.06 241 ALA B N 1
ATOM 3935 C CA . ALA B 1 241 ? -16.594 32.438 10.18 1 89.06 241 ALA B CA 1
ATOM 3936 C C . ALA B 1 241 ? -16.344 31.578 8.953 1 89.06 241 ALA B C 1
ATOM 3938 O O . ALA B 1 241 ? -17.281 30.969 8.414 1 89.06 241 ALA B O 1
ATOM 3939 N N . THR B 1 242 ? -15.102 31.531 8.539 1 88 242 THR B N 1
ATOM 3940 C CA . THR B 1 242 ? -14.758 30.766 7.344 1 88 242 THR B CA 1
ATOM 3941 C C . THR B 1 242 ? -14.695 29.266 7.652 1 88 242 THR B C 1
ATOM 3943 O O . THR B 1 242 ? -14.648 28.438 6.738 1 88 242 THR B O 1
ATOM 3946 N N . PHE B 1 243 ? -14.695 28.922 8.938 1 86.06 243 PHE B N 1
ATOM 3947 C CA . PHE B 1 243 ? -14.547 27.531 9.32 1 86.06 243 PHE B CA 1
ATOM 3948 C C . PHE B 1 243 ? -15.891 26.797 9.25 1 86.06 243 PHE B C 1
ATOM 3950 O O . PHE B 1 243 ? -15.938 25.562 9.297 1 86.06 243 PHE B O 1
ATOM 3957 N N . GLY B 1 244 ? -16.969 27.375 8.828 1 72.25 244 GLY B N 1
ATOM 3958 C CA . GLY B 1 244 ? -18.281 26.766 8.703 1 72.25 244 GLY B CA 1
ATOM 3959 C C . GLY B 1 244 ? -18.859 26.344 10.039 1 72.25 244 GLY B C 1
ATOM 3960 O O . GLY B 1 244 ? -18.156 26.328 11.055 1 72.25 244 GLY B O 1
#

pLDDT: mean 82.11, std 23.8, range [26.58, 98.81]

Foldseek 3Di:
DVLVVVLVVLLVPWDWDWDWFWWKFKFFDPPDPVPVVVPDDPPPPVVCVSVVCVVVPPPDPPPPPPPPPPPVVVVVLCCVRFVVQQVQFDDDLQAHRPGGKGKTKPDPVLVCLVVVLVVVVVLVVPVPNDLDKDKTKMWMKIKTFGDTATECAVVCVVVVVSLPLPDSVSNNVVNVVCLVVPPQWYKYAHSRDRVMIMIIGRDSVRIDDIDTDFMKMWIDHRQKIFIDRDPPDTDDIDGVVSSD/DVLVVVLVVLQVPWDWDWDWFWWKFKFFDPPPPVPPVPPDDPPPPVVCVSVVCVVVPPPPPPPPPPPPPPPVVVVVLCCVRFVVQQVQFDDDLQAHRPGGKGKTKPDPVLVCQVVVLVVVVVLVVPVPNDLDKDKTKMWMKIKTFGDTATECAVVCVVVVVSLPLPDSVSNNVVNVVCLVVPPQWYKYAHSRDRVMIMIIGRDSVRIDDIDTDFMWMWIDHRQKIFIDRDPPDTDDIDGVVSSD

Organism: Nitrosomonas europaea (strain ATCC 19718 / CIP 103999 / KCTC 2705 / NBRC 14298) (NCBI:txid228410)

InterPro domains:
  IPR014914 RES domain [PF08808] (86-220)
  IPR014914 RES domain [SM00953] (85-213)

Solvent-accessible surface area (backbone atoms only — not comparable to full-atom values): 26778 Å² total; per-residue (Å²): 108,68,66,56,51,50,51,46,57,54,52,40,68,32,37,35,39,60,42,77,45,66,27,22,30,72,41,74,48,77,70,77,56,71,73,62,66,66,72,58,73,87,66,64,70,72,58,47,56,65,57,45,52,67,62,64,63,56,68,76,83,75,78,63,82,64,76,72,73,76,55,58,65,62,50,45,46,42,36,67,74,58,47,44,32,67,74,56,50,49,65,52,56,48,19,84,33,85,45,34,58,42,66,32,12,73,36,64,67,38,33,48,42,48,49,49,50,55,51,51,54,52,46,68,71,40,91,74,67,59,91,57,76,45,74,49,53,32,35,30,29,35,27,33,34,53,43,69,22,40,37,40,62,70,57,37,77,79,40,52,55,70,56,43,91,81,56,39,67,64,29,23,55,51,28,51,49,39,57,61,36,30,39,30,32,35,35,33,67,33,77,67,31,88,90,28,40,33,35,45,34,56,36,70,74,30,51,42,75,64,36,85,67,51,50,36,39,39,35,36,53,87,65,29,40,37,30,22,68,46,93,94,43,80,72,47,78,43,57,57,77,76,68,111,108,68,65,57,51,50,52,47,57,53,51,41,67,31,37,36,40,61,42,77,47,65,28,24,30,73,42,76,48,76,70,75,57,75,73,63,66,66,71,61,72,86,67,62,71,72,57,48,56,64,58,47,52,67,62,65,64,56,68,75,83,74,80,62,83,65,77,72,72,75,54,59,65,61,49,46,46,43,36,69,72,57,46,44,31,67,74,55,50,48,65,50,57,49,19,84,34,85,46,34,57,41,67,31,11,74,35,64,67,40,33,50,42,46,49,51,49,55,50,50,53,52,45,68,70,40,89,75,66,59,94,59,76,46,75,48,53,32,36,29,28,36,28,34,34,53,43,71,22,40,38,40,62,71,56,39,76,80,40,53,55,70,57,42,89,81,54,40,67,63,29,23,55,50,28,50,48,38,57,61,37,30,39,28,32,36,36,33,66,33,76,68,32,88,89,28,39,34,35,44,35,57,35,70,73,29,50,44,74,65,36,85,66,50,53,37,39,39,35,38,52,87,66,30,39,39,33,23,69,44,95,95,42,79,73,46,78,43,57,56,78,76,70,112

Sequence (488 aa):
MLVVFEMRSLFAQLTLTDVHQDIARNIVSLRQSQNLFDDLTDDPAGWLLAQKVEAEIKPPPYRSYTPIIDRPFEDAEWFNAIIWPFKYWQSSRFSDGTHGIWYGSESVETTVYESAYHWYRGLLSDAGYEHEAVVAERKVYSVACSAALLDFRKITEEYTDLLHPSDYTLTQSVGARIHREGHPGLLIQSVRRSSGENMAIFNPGVLSNPRHNCQLTYWLEGNQIKVEKHPGTVWITMDIATFGMLVVFEMRSLFAQLTLTDVHQDIARNIVSLRQSQNLFDDLTDDPAGWLLAQKVEAEIKPPPYRSYTPIIDRPFEDAEWFNAIIWPFKYWQSSRFSDGTHGIWYGSESVETTVYESAYHWYRGLLSDAGYEHEAVVAERKVYSVACSAALLDFRKITEEYTDLLHPSDYTLTQSVGARIHREGHPGLLIQSVRRSSGENMAIFNPGVLSNPRHNCQLTYWLEGNQIKVEKHPGTVWITMDIATFG

Secondary structure (DSSP, 8-state):
-HHHHHHHHHHHT-EEEEEEEEEEEEEE-----SSGGGSS-S-THHHHHHHHHHHHT-------SS-----HHHHHHHIIIIIHHHHS--EETTEESSS--EEEESSHHHHHHHHHHHHHHHHHHSTT--SS-EEEEEEEEEEEEEEEEEE-TTGGGT-GGGG-SS--HHHHHHHHHHHHHT--EEEEE-SS-TT-EEEEES-GGGEEEEEEEEEEEEEEETTEEEEEEETTEEEEEEEGGGG-/-HHHHHHHHHHHT-EEEEEEEEEEEEEE-----SSGGGSS-S-THHHHHHHHHHHHT-------SS-----HHHHHHHIIIIIHHHHS--EETTEESSS--EEEESSHHHHHHHHHHHHHHHHHHSTT--SS-EEEEEEEEEEEEEEEEEE-TTGGGT-GGGG-SS--HHHHHHHHHHHHHT--EEEEE-SS-TT-EEEEES-GGGEEEEEEEEEEEEEEETTEEEEEEETTEEEEEEEGGGG-

Nearest PDB structures (foldseek):
  8qnl-assembly1_F  TM=7.093E-01  e=1.182E-12  Pseudomonas aeruginosa PAO1
  8qnl-assembly1_F  TM=7.081E-01  e=1.746E-12  Pseudomonas aeruginosa PAO1